Protein 6NKP (pdb70)

B-factor: mean 33.22, std 18.21, range [9.46, 130.34]

Organism: Homo sapiens (NCBI:txid9606)

Nearest PDB structures (foldseek):
  6nk1-assembly1_A  TM=9.958E-01  e=1.608E-34  Homo sapiens
  6nk0-assembly1_A  TM=9.968E-01  e=1.087E-33  Homo sapiens
  2x11-assembly1_A  TM=9.814E-01  e=8.651E-33  Homo sapiens
  3hei-assembly6_K  TM=9.820E-01  e=7.273E-32  Homo sapiens
  3mbw-assembly1_A-2  TM=9.744E-01  e=7.273E-32  Homo sapiens

Foldseek 3Di:
DQKDWFDKVFVCLQPWDWAKPPPPDFWDWDWDDPDPGIFIWTWGACQPPPWFWMKTKGFKTFQPPFQKKKKKWKKAFADLVQDPPRPDREDQKKWKWKAADQDGPPNDDDCVRIDTFDIDGFPDHAYPVCVVVVHTDMGMDMGMDGRDDHRIMMMMMIDGRTGMIIRIIIMIHGD/DLKAWFDKVFVCLQPFDKAKPPPPPFWDWDWDPPDPDIFIWTWGAQQPPAPFWIKIKGFKTFQPPAFKKKKKWKKAFAQQVQDPVGNPQEDQKKWKWKAADQDGPDNPDDCVRIDTFDIGHFPDHAYPVCVVVVHTDMGMDMGMDGRDDHRIMMMMMIDRRTTMITRIIIMIHRDDDDD/DDPDPPDDDDD/DDPDPPDDPDD

Secondary structure (DSSP, 8-state):
--EEEEEETGGGTT--B-EEESTTTS-EEEEE-SSSS-EEEEEEE-TTSS---EEEEPPPEE-TT-SSEEEEEEEEEB-GGGSTT-TTT--S-EEEEEEEESS--BT---GGG-EEEEEE--SS-B-HHHHHTT----EEEEEEE----SSEEEEEEEESS-EEEEEEEEEEEE-/--EEEEEETGGGTT--B-EEESTTTS-EEEEE-SSSS-EEEEEE--TTT----EEEEPPPEE-TT-SSEEEEEEEEEB-GGGSTTTTSS--S-EEEEEEEESS--BT---GGGPEEEEEE--SS-B-HHHHHTT----EEEEEEE----SSEEEEEEEESS--EEEEEEEEEEEPPP--/--SSTT-EE--/--SSTT-EE--

Structure (mmCIF, N/CA/C/O backbone):
data_6NKP
#
_entry.id   6NKP
#
_cell.length_a   60.916
_cell.length_b   67.094
_cell.length_c   93.111
_cell.angle_alpha   90.00
_cell.angle_beta   90.00
_cell.angle_gamma   90.00
#
_symmetry.space_group_name_H-M   'P 21 21 21'
#
loop_
_entity.id
_entity.type
_entity.pdbx_description
1 polymer 'Ephrin type-A receptor 2'
2 polymer 'bA-WLA-YSKbio peptide'
3 non-polymer BIOTIN
4 water water
#
loop_
_atom_site.group_PDB
_atom_site.id
_atom_site.type_symbol
_atom_site.label_atom_id
_atom_site.label_alt_id
_atom_site.label_comp_id
_atom_site.label_asym_id
_atom_site.label_entity_id
_atom_site.label_seq_id
_atom_site.pdbx_PDB_ins_code
_atom_site.Cartn_x
_atom_site.Cartn_y
_atom_site.Cartn_z
_atom_site.occupancy
_atom_site.B_iso_or_equiv
_atom_site.auth_seq_id
_atom_site.auth_comp_id
_atom_site.auth_asym_id
_atom_site.auth_atom_id
_atom_site.pdbx_PDB_model_num
ATOM 1 N N . PRO A 1 6 ? 6.703 -0.121 11.594 1.00 96.95 26 PRO A N 1
ATOM 2 C CA . PRO A 1 6 ? 7.113 1.049 12.380 1.00 98.88 26 PRO A CA 1
ATOM 3 C C . PRO A 1 6 ? 5.925 1.968 12.650 1.00 95.87 26 PRO A C 1
ATOM 4 O O . PRO A 1 6 ? 5.564 2.180 13.810 1.00 95.23 26 PRO A O 1
ATOM 15 N N . GLY A 1 7 ? 5.335 2.500 11.578 1.00 62.98 27 GLY A N 1
ATOM 16 C CA . GLY A 1 7 ? 4.229 3.431 11.644 1.00 57.68 27 GLY A CA 1
ATOM 17 C C . GLY A 1 7 ? 2.871 2.759 11.765 1.00 50.53 27 GLY A C 1
ATOM 18 O O . GLY A 1 7 ? 1.838 3.436 11.755 1.00 54.87 27 GLY A O 1
ATOM 22 N N . GLU A 1 8 ? 2.839 1.435 11.867 1.00 53.97 28 GLU A N 1
ATOM 23 C CA . GLU A 1 8 ? 1.591 0.710 11.994 1.00 43.08 28 GLU A CA 1
ATOM 24 C C . GLU A 1 8 ? 1.175 0.673 13.456 1.00 35.08 28 GLU A C 1
ATOM 25 O O . GLU A 1 8 ? 2.011 0.573 14.351 1.00 32.92 28 GLU A O 1
ATOM 37 N N . VAL A 1 9 ? -0.129 0.722 13.681 1.00 34.95 29 VAL A N 1
ATOM 38 C CA . VAL A 1 9 ? -0.740 0.543 14.997 1.00 31.62 29 VAL A CA 1
ATOM 39 C C . VAL A 1 9 ? -1.692 -0.638 14.909 1.00 26.78 29 VAL A C 1
ATOM 40 O O . VAL A 1 9 ? -2.651 -0.581 14.131 1.00 24.77 29 VAL A O 1
ATOM 53 N N . VAL A 1 10 ? -1.454 -1.682 15.721 1.00 23.08 30 VAL A N 1
ATOM 54 C CA . VAL A 1 10 ? -2.227 -2.924 15.635 1.00 23.25 30 VAL A CA 1
ATOM 55 C C . VAL A 1 10 ? -3.473 -2.842 16.516 1.00 20.52 30 VAL A C 1
ATOM 56 O O . VAL A 1 10 ? -3.395 -2.511 17.701 1.00 20.44 30 VAL A O 1
ATOM 69 N N . LEU A 1 11 ? -4.617 -3.146 15.921 1.00 17.76 31 LEU A N 1
ATOM 70 C CA . LEU A 1 11 ? -5.914 -3.123 16.592 1.00 18.59 31 LEU A CA 1
ATOM 71 C C . LEU A 1 11 ? -6.436 -4.516 16.944 1.00 17.17 31 LEU A C 1
ATOM 72 O O . LEU A 1 11 ? -7.124 -4.676 17.962 1.00 16.47 31 LEU A O 1
ATOM 88 N N . LEU A 1 12 ? -6.071 -5.527 16.176 1.00 18.59 32 LEU A N 1
ATOM 89 C CA . LEU A 1 12 ? -6.473 -6.915 16.417 1.00 18.66 32 LEU A CA 1
ATOM 90 C C . LEU A 1 12 ? -5.347 -7.815 15.934 1.00 19.70 32 LEU A C 1
ATOM 91 O O . LEU A 1 12 ? -4.784 -7.565 14.855 1.00 19.34 32 LEU A O 1
ATOM 107 N N . ASP A 1 13 ? -5.010 -8.855 16.723 1.00 20.21 33 ASP A N 1
ATOM 108 C CA . ASP A 1 13 ? -3.967 -9.816 16.325 1.00 22.42 33 ASP A CA 1
ATOM 109 C C . ASP A 1 13 ? -4.311 -11.181 16.915 1.00 21.51 33 ASP A C 1
ATOM 110 O O . ASP A 1 13 ? -3.981 -11.468 18.064 1.00 21.91 33 ASP A O 1
ATOM 119 N N . PHE A 1 14 ? -4.918 -12.035 16.100 1.00 23.25 34 PHE A N 1
ATOM 120 C CA . PHE A 1 14 ? -5.397 -13.332 16.586 1.00 21.83 34 PHE A CA 1
ATOM 121 C C . PHE A 1 14 ? -4.247 -14.195 17.108 1.00 20.88 34 PHE A C 1
ATOM 122 O O . PHE A 1 14 ? -4.326 -14.760 18.207 1.00 22.13 34 PHE A O 1
ATOM 139 N N . ALA A 1 15 ? -3.171 -14.318 16.332 1.00 20.40 35 ALA A N 1
ATOM 140 C CA . ALA A 1 15 ? -2.092 -15.226 16.725 1.00 22.47 35 ALA A CA 1
ATOM 141 C C . ALA A 1 15 ? -1.366 -14.737 17.972 1.00 27.05 35 ALA A C 1
ATOM 142 O O . ALA A 1 15 ? -0.832 -15.543 18.736 1.00 28.71 35 ALA A O 1
ATOM 149 N N . ALA A 1 16 ? -1.329 -13.424 18.191 1.00 24.13 36 ALA A N 1
ATOM 150 C CA . ALA A 1 16 ? -0.645 -12.891 19.359 1.00 27.11 36 ALA A CA 1
ATOM 151 C C . ALA A 1 16 ? -1.426 -13.164 20.626 1.00 24.63 36 ALA A C 1
ATOM 152 O O . ALA A 1 16 ? -0.852 -13.114 21.716 1.00 23.62 36 ALA A O 1
ATOM 159 N N . ALA A 1 17 ? -2.723 -13.443 20.494 1.00 26.62 37 ALA A N 1
ATOM 160 C CA . ALA A 1 17 ? -3.579 -13.678 21.644 1.00 28.18 37 ALA A CA 1
ATOM 161 C C . ALA A 1 17 ? -3.355 -15.052 22.267 1.00 28.86 37 ALA A C 1
ATOM 162 O O . ALA A 1 17 ? -3.753 -15.274 23.413 1.00 29.31 37 ALA A O 1
ATOM 169 N N . GLY A 1 18 ? -2.715 -15.969 21.552 1.00 31.06 38 GLY A N 1
ATOM 170 C CA . GLY A 1 18 ? -2.364 -17.241 22.159 1.00 33.22 38 GLY A CA 1
ATOM 171 C C . GLY A 1 18 ? -3.554 -18.062 22.597 1.00 33.61 38 GLY A C 1
ATOM 172 O O . GLY A 1 18 ? -3.536 -18.641 23.690 1.00 34.90 38 GLY A O 1
ATOM 176 N N . GLY A 1 19 ? -4.584 -18.131 21.757 1.00 34.28 39 GLY A N 1
ATOM 177 C CA . GLY A 1 19 ? -5.781 -18.916 21.990 1.00 33.26 39 GLY A CA 1
ATOM 178 C C . GLY A 1 19 ? -6.805 -18.325 22.932 1.00 32.81 39 GLY A C 1
ATOM 179 O O . GLY A 1 19 ? -7.736 -19.042 23.304 1.00 35.39 39 GLY A O 1
ATOM 183 N N . GLU A 1 20 ? -6.695 -17.034 23.292 1.00 25.11 40 GLU A N 1
ATOM 184 C CA . GLU A 1 20 ? -7.534 -16.412 24.307 1.00 26.85 40 GLU A CA 1
ATOM 185 C C . GLU A 1 20 ? -8.707 -15.613 23.721 1.00 25.30 40 GLU A C 1
ATOM 186 O O . GLU A 1 20 ? -9.603 -15.215 24.475 1.00 24.20 40 GLU A O 1
ATOM 198 N N . LEU A 1 21 ? -8.686 -15.297 22.431 1.00 25.70 41 LEU A N 1
ATOM 199 C CA . LEU A 1 21 ? -9.821 -14.658 21.790 1.00 24.52 41 LEU A CA 1
ATOM 200 C C . LEU A 1 21 ? -10.883 -15.688 21.462 1.00 25.06 41 LEU A C 1
ATOM 201 O O . LEU A 1 21 ? -10.585 -16.770 20.941 1.00 28.11 41 LEU A O 1
ATOM 217 N N . GLY A 1 22 ? -12.103 -15.398 21.885 1.00 20.96 42 GLY A N 1
ATOM 218 C CA . GLY A 1 22 ? -13.254 -16.204 21.585 1.00 19.87 42 GLY A CA 1
ATOM 219 C C . GLY A 1 22 ? -14.066 -15.534 20.501 1.00 18.05 42 GLY A C 1
ATOM 220 O O . GLY A 1 22 ? -14.702 -14.494 20.729 1.00 18.53 42 GLY A O 1
ATOM 224 N N . TRP A 1 23 ? -14.064 -16.116 19.322 1.00 17.36 43 TRP A N 1
ATOM 225 C CA . TRP A 1 23 ? -14.850 -15.574 18.221 1.00 16.77 43 TRP A CA 1
ATOM 226 C C . TRP A 1 23 ? -16.152 -16.328 18.136 1.00 19.10 43 TRP A C 1
ATOM 227 O O . TRP A 1 23 ? -16.204 -17.543 18.355 1.00 21.44 43 TRP A O 1
ATOM 248 N N . LEU A 1 24 ? -17.195 -15.599 17.804 1.00 19.13 44 LEU A N 1
ATOM 249 C CA . LEU A 1 24 ? -18.549 -16.124 17.807 1.00 20.87 44 LEU A CA 1
ATOM 250 C C . LEU A 1 24 ? -18.780 -16.917 16.527 1.00 19.76 44 LEU A C 1
ATOM 251 O O . LEU A 1 24 ? -18.369 -16.491 15.453 1.00 19.72 44 LEU A O 1
ATOM 267 N N . THR A 1 25 ? -19.449 -18.066 16.632 1.00 19.68 45 THR A N 1
ATOM 268 C CA . THR A 1 25 ? -19.751 -18.880 15.461 1.00 19.59 45 THR A CA 1
ATOM 269 C C . THR A 1 25 ? -21.249 -19.095 15.319 1.00 24.49 45 THR A C 1
ATOM 270 O O . THR A 1 25 ? -21.972 -19.253 16.306 1.00 26.56 45 THR A O 1
ATOM 281 N N . HIS A 1 26 ? -21.707 -19.145 14.079 1.00 26.16 46 HIS A N 1
ATOM 282 C CA . HIS A 1 26 ? -23.103 -19.345 13.835 1.00 30.33 46 HIS A CA 1
ATOM 283 C C . HIS A 1 26 ? -23.179 -20.163 12.552 1.00 29.89 46 HIS A C 1
ATOM 284 O O . HIS A 1 26 ? -22.521 -19.795 11.582 1.00 26.97 46 HIS A O 1
ATOM 298 N N . PRO A 1 27 ? -23.938 -21.274 12.514 1.00 36.84 47 PRO A N 1
ATOM 299 C CA . PRO A 1 27 ? -24.739 -21.844 13.612 1.00 40.07 47 PRO A CA 1
ATOM 300 C C . PRO A 1 27 ? -23.827 -22.404 14.692 1.00 43.48 47 PRO A C 1
ATOM 301 O O . PRO A 1 27 ? -22.748 -22.900 14.373 1.00 44.65 47 PRO A O 1
ATOM 312 N N . TYR A 1 28 ? -24.252 -22.355 15.948 1.00 47.63 48 TYR A N 1
ATOM 313 C CA . TYR A 1 28 ? -23.355 -22.705 17.041 1.00 49.61 48 TYR A CA 1
ATOM 314 C C . TYR A 1 28 ? -23.045 -24.203 17.029 1.00 49.06 48 TYR A C 1
ATOM 315 O O . TYR A 1 28 ? -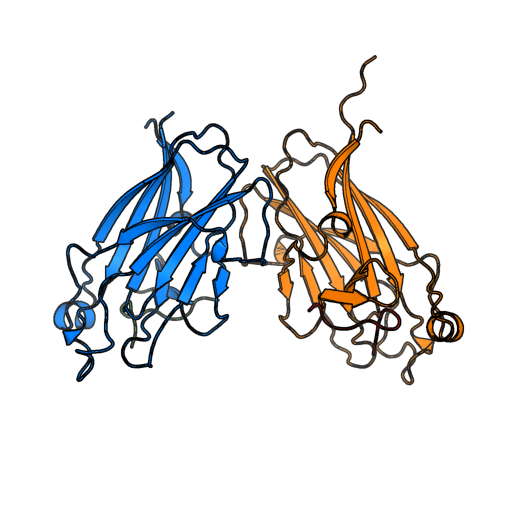23.951 -25.040 16.971 1.00 46.70 48 TYR A O 1
ATOM 333 N N . GLY A 1 29 ? -21.753 -24.534 17.032 1.00 57.11 49 GLY A N 1
ATOM 334 C CA . GLY A 1 29 ? -21.322 -25.907 17.163 1.00 58.92 49 GLY A CA 1
ATOM 335 C C . GLY A 1 29 ? -21.267 -26.724 15.886 1.00 61.29 49 GLY A C 1
ATOM 336 O O . GLY A 1 29 ? -20.971 -27.924 15.959 1.00 60.99 49 GLY A O 1
ATOM 340 N N . LYS A 1 30 ? -21.560 -26.140 14.722 1.00 52.10 50 LYS A N 1
ATOM 341 C CA . LYS A 1 30 ? -21.639 -26.916 13.494 1.00 51.88 50 LYS A CA 1
ATOM 342 C C . LYS A 1 30 ? -20.603 -26.564 12.419 1.00 44.73 50 LYS A C 1
ATOM 343 O O . LYS A 1 30 ? -20.482 -27.316 11.439 1.00 46.61 50 LYS A O 1
ATOM 362 N N . GLY A 1 31 ? -19.844 -25.484 12.575 1.00 30.97 51 GLY A N 1
ATOM 363 C CA . GLY A 1 31 ? -18.913 -25.074 11.532 1.00 26.03 51 GLY A CA 1
ATOM 364 C C . GLY A 1 31 ? -17.505 -24.772 11.992 1.00 20.11 51 GLY A C 1
ATOM 365 O O . GLY A 1 31 ? -16.721 -25.681 12.319 1.00 18.20 51 GLY A O 1
ATOM 369 N N . TRP A 1 32 ? -17.158 -23.487 12.000 1.00 18.08 52 TRP A N 1
ATOM 370 C CA . TRP A 1 32 ? -15.834 -23.098 12.465 1.00 19.30 52 TRP A CA 1
ATOM 371 C C . TRP A 1 32 ? -15.580 -23.568 13.902 1.00 18.87 52 TRP A C 1
ATOM 372 O O . TRP A 1 32 ? -16.463 -23.522 14.760 1.00 16.68 52 TRP A O 1
ATOM 393 N N . ASP A 1 33 ? -14.345 -23.974 14.174 1.00 22.15 53 ASP A N 1
ATOM 394 C CA . ASP A 1 33 ? -13.938 -24.488 15.485 1.00 23.48 53 ASP A CA 1
ATOM 395 C C . ASP A 1 33 ? -12.527 -23.985 15.792 1.00 22.10 53 ASP A C 1
ATOM 396 O O . ASP A 1 33 ? -11.683 -23.910 14.891 1.00 20.97 53 ASP A O 1
ATOM 405 N N . LEU A 1 34 ? -12.281 -23.644 17.058 1.00 22.40 54 LEU A N 1
ATOM 406 C CA . LEU A 1 34 ? -10.959 -23.219 17.517 1.00 21.37 54 LEU A CA 1
ATOM 407 C C . LEU A 1 34 ? -10.122 -24.468 17.738 1.00 22.01 54 LEU A C 1
ATOM 408 O O . LEU A 1 34 ? -10.523 -25.382 18.485 1.00 20.87 54 LEU A O 1
ATOM 424 N N . MET A 1 35 ? -8.993 -24.546 17.031 1.00 23.15 55 MET A N 1
ATOM 425 C CA . MET A 1 35 ? -8.133 -25.725 17.072 1.00 22.62 55 MET A CA 1
ATOM 426 C C . MET A 1 35 ? -6.729 -25.350 17.518 1.00 22.89 55 MET A C 1
ATOM 427 O O . MET A 1 35 ? -6.326 -24.181 17.448 1.00 21.06 55 MET A O 1
ATOM 441 N N . GLN A 1 36 ? -5.977 -26.357 17.968 1.00 25.78 56 GLN A N 1
ATOM 442 C CA . GLN A 1 36 ? -4.580 -26.178 18.324 1.00 30.55 56 GLN A CA 1
ATOM 443 C C . GLN A 1 36 ? -3.758 -27.285 17.692 1.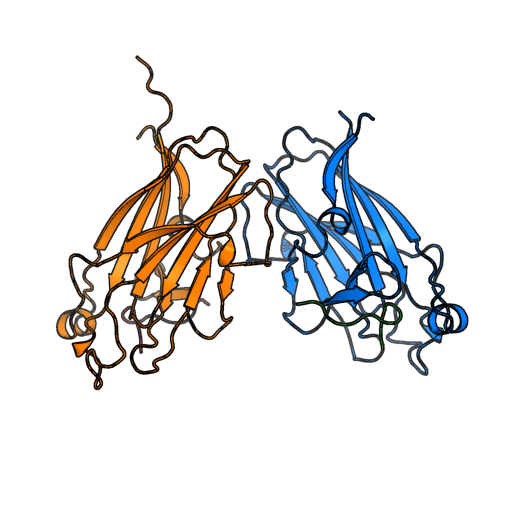00 31.48 56 GLN A C 1
ATOM 444 O O . GLN A 1 36 ? -4.245 -28.404 17.488 1.00 27.43 56 GLN A O 1
ATOM 458 N N . ASN A 1 37 ? -2.504 -26.941 17.383 1.00 28.80 57 ASN A N 1
ATOM 459 C CA . ASN A 1 37 ? -1.489 -27.884 16.940 1.00 33.51 57 ASN A CA 1
ATOM 460 C C . ASN A 1 37 ? -0.266 -27.749 17.840 1.00 37.17 57 ASN A C 1
ATOM 461 O O . ASN A 1 37 ? 0.179 -26.625 18.097 1.00 34.31 57 ASN A O 1
ATOM 472 N N . ILE A 1 38 ? 0.257 -28.880 18.343 1.00 46.33 58 ILE A N 1
ATOM 473 C CA . ILE A 1 38 ? 1.368 -28.851 19.302 1.00 53.07 58 ILE A CA 1
ATOM 474 C C . ILE A 1 38 ? 2.593 -29.662 18.852 1.00 61.54 58 ILE A C 1
ATOM 475 O O . ILE A 1 38 ? 3.294 -30.256 19.684 1.00 66.76 58 ILE A O 1
ATOM 491 N N . MET A 1 39 ? 2.881 -29.684 17.546 1.00 77.63 59 MET A N 1
ATOM 492 C CA . MET A 1 39 ? 4.028 -30.426 17.017 1.00 81.67 59 MET A CA 1
ATOM 493 C C . MET A 1 39 ? 5.336 -29.635 17.015 1.00 84.43 59 MET A C 1
ATOM 494 O O . MET A 1 39 ? 6.389 -30.214 16.720 1.00 87.39 59 MET A O 1
ATOM 508 N N . ASN A 1 40 ? 5.292 -28.341 17.328 1.00 79.05 60 ASN A N 1
ATOM 509 C CA . ASN A 1 40 ? 6.463 -27.482 17.473 1.00 83.09 60 ASN A CA 1
ATOM 510 C C . ASN A 1 40 ? 6.642 -27.131 18.951 1.00 93.41 60 ASN A C 1
ATOM 511 O O . ASN A 1 40 ? 5.849 -27.532 19.806 1.00 96.33 60 ASN A O 1
ATOM 522 N N . ASP A 1 41 ? 7.709 -26.384 19.262 1.00 79.69 61 ASP A N 1
ATOM 523 C CA . ASP A 1 41 ? 7.906 -25.933 20.641 1.00 82.67 61 ASP A CA 1
ATOM 524 C C . ASP A 1 41 ? 6.709 -25.140 21.133 1.00 80.81 61 ASP A C 1
ATOM 525 O O . ASP A 1 41 ? 6.257 -25.316 22.272 1.00 86.50 61 ASP A O 1
ATOM 534 N N . MET A 1 42 ? 6.194 -24.254 20.289 1.00 80.46 62 MET A N 1
ATOM 535 C CA . MET A 1 42 ? 5.069 -23.370 20.531 1.00 78.75 62 MET A CA 1
ATOM 536 C C . MET A 1 42 ? 3.779 -24.026 20.055 1.00 74.46 62 MET A C 1
ATOM 537 O O . MET A 1 42 ? 3.761 -24.666 18.999 1.00 70.24 62 MET A O 1
ATOM 551 N N . PRO A 1 43 ? 2.704 -23.915 20.823 1.00 59.71 63 PRO A N 1
ATOM 552 C CA . PRO A 1 43 ? 1.386 -24.283 20.296 1.00 54.11 63 PRO A CA 1
ATOM 553 C C . PRO A 1 43 ? 0.961 -23.319 19.190 1.00 32.85 63 PRO A C 1
ATOM 554 O O . PRO A 1 43 ? 1.360 -22.160 19.168 1.00 31.44 63 PRO A O 1
ATOM 565 N N . ILE A 1 44 ? 0.202 -23.831 18.236 1.00 49.09 64 ILE A N 1
ATOM 566 C CA . ILE A 1 44 ? -0.348 -23.049 17.133 1.00 40.60 64 ILE A CA 1
ATOM 567 C C . ILE A 1 44 ? -1.861 -23.076 17.274 1.00 35.02 64 ILE A C 1
ATOM 568 O O . ILE A 1 44 ? -2.434 -24.150 17.475 1.00 38.70 64 ILE A O 1
ATOM 584 N N . TYR A 1 45 ? -2.513 -21.917 17.187 1.00 25.79 65 TYR A N 1
ATOM 585 C CA . TYR A 1 45 ? -3.968 -21.906 17.215 1.00 22.41 65 TYR A CA 1
ATOM 586 C C . TYR A 1 45 ? -4.523 -21.506 15.850 1.00 19.67 65 TYR A C 1
ATOM 587 O O . TYR A 1 45 ? -3.881 -20.807 15.060 1.00 19.66 65 TYR A O 1
ATOM 605 N N . MET A 1 46 ? -5.763 -21.900 15.612 1.00 17.53 66 MET A N 1
ATOM 606 C CA . MET A 1 46 ? -6.423 -21.577 14.354 1.00 17.75 66 MET A CA 1
ATOM 607 C C . MET A 1 46 ? -7.934 -21.707 14.530 1.00 16.68 66 MET A C 1
ATOM 608 O O . MET A 1 46 ? -8.428 -22.425 15.416 1.00 15.52 66 MET A O 1
ATOM 622 N N . TYR A 1 47 ? -8.652 -21.012 13.662 1.00 17.27 67 TYR A N 1
ATOM 623 C CA . TYR A 1 47 ? -10.064 -21.267 13.406 1.00 17.64 67 TYR A CA 1
ATOM 624 C C . TYR A 1 47 ? -10.172 -22.030 12.086 1.00 15.69 67 TYR A C 1
ATOM 625 O O . TYR A 1 47 ? -9.745 -21.539 11.029 1.00 16.25 67 TYR A O 1
ATOM 643 N N . SER A 1 48 ? -10.712 -23.241 12.169 1.00 13.66 68 SER A N 1
ATOM 644 C CA . SER A 1 48 ? -10.779 -24.178 11.054 1.00 15.52 68 SER A CA 1
ATOM 645 C C . SER A 1 48 ? -12.220 -24.584 10.794 1.00 16.47 68 SER A C 1
ATOM 646 O O . SER A 1 48 ? -13.011 -24.708 11.732 1.00 14.78 68 SER A O 1
ATOM 654 N N . VAL A 1 49 ? -12.524 -24.865 9.525 1.00 18.77 69 VAL A N 1
ATOM 655 C CA . VAL A 1 49 ? -13.763 -25.540 9.138 1.00 19.96 69 VAL A CA 1
ATOM 656 C C . VAL A 1 49 ? -13.425 -26.418 7.944 1.00 19.31 69 VAL A C 1
ATOM 657 O O . VAL A 1 49 ? -12.582 -26.053 7.122 1.00 17.50 69 VAL A O 1
ATOM 670 N N . CYS A 1 50 ? -14.035 -27.597 7.875 1.00 19.17 70 CYS A N 1
ATOM 671 C CA . CYS A 1 50 ? -13.768 -28.516 6.763 1.00 21.26 70 CYS A CA 1
ATOM 672 C C . CYS A 1 50 ? -14.951 -29.455 6.526 1.00 23.18 70 CYS A C 1
ATOM 673 O O . CYS A 1 50 ? -14.793 -30.675 6.508 1.00 25.38 70 CYS A O 1
ATOM 680 N N . ASN A 1 51 ? -16.155 -28.894 6.336 1.00 23.32 71 ASN A N 1
ATOM 681 C CA . ASN A 1 51 ? -17.367 -29.680 6.052 1.00 26.53 71 ASN A CA 1
ATOM 682 C C . ASN A 1 51 ? -17.608 -29.803 4.548 1.00 27.11 71 ASN A C 1
ATOM 683 O O . ASN A 1 51 ? -18.658 -29.408 4.048 1.00 29.50 71 ASN A O 1
ATOM 694 N N . VAL A 1 52 ? -16.644 -30.403 3.843 1.00 32.72 72 VAL A N 1
ATOM 695 C CA . VAL A 1 52 ? -16.629 -30.365 2.377 1.00 36.63 72 VAL A CA 1
ATOM 696 C C . VAL A 1 52 ? -17.569 -31.370 1.705 1.00 43.20 72 VAL A C 1
ATOM 697 O O . VAL A 1 52 ? -17.943 -31.179 0.526 1.00 47.16 72 VAL A O 1
ATOM 710 N N . MET A 1 53 ? -17.912 -32.479 2.350 1.00 39.61 73 MET A N 1
ATOM 711 C CA . MET A 1 53 ? -18.781 -33.471 1.689 1.00 44.76 73 MET A CA 1
ATOM 712 C C . MET A 1 53 ? -20.060 -33.669 2.476 1.00 42.19 73 MET A C 1
ATOM 713 O O . MET A 1 53 ? -20.504 -34.796 2.645 1.00 44.41 73 MET A O 1
ATOM 727 N N . SER A 1 54 ? -20.528 -32.611 3.114 1.00 50.14 74 SER A N 1
ATOM 728 C CA . SER A 1 54 ? -21.545 -32.684 4.148 1.00 49.44 74 SER A CA 1
ATOM 729 C C . SER A 1 54 ? -22.773 -31.840 3.825 1.00 46.39 74 SER A C 1
ATOM 730 O O . SER A 1 54 ? -23.393 -31.288 4.739 1.00 47.80 74 SER A O 1
ATOM 738 N N . GLY A 1 55 ? -23.142 -31.715 2.543 1.00 39.93 75 GLY A N 1
ATOM 739 C CA . GLY A 1 55 ? -24.260 -30.871 2.181 1.00 39.00 75 GLY A CA 1
ATOM 740 C C . GLY A 1 55 ? -23.886 -29.405 2.197 1.00 36.47 75 GLY A C 1
ATOM 741 O O . GLY A 1 55 ? -22.771 -29.020 2.535 1.00 33.81 75 GLY A O 1
ATOM 745 N N . ASP A 1 56 ? -24.841 -28.568 1.785 1.00 41.13 76 ASP A N 1
ATOM 746 C CA . ASP A 1 56 ? -24.606 -27.126 1.705 1.00 41.47 76 ASP A CA 1
ATOM 747 C C . ASP A 1 56 ? -24.208 -26.519 3.045 1.00 37.99 76 ASP A C 1
ATOM 748 O O . ASP A 1 56 ? -24.746 -26.873 4.095 1.00 38.62 76 ASP A O 1
ATOM 757 N N . GLN A 1 57 ? -23.199 -25.634 2.993 1.00 28.60 77 GLN A N 1
ATOM 758 C CA . GLN A 1 57 ? -22.613 -24.969 4.148 1.00 25.75 77 GLN A CA 1
ATOM 759 C C . GLN A 1 57 ? -22.799 -23.453 4.093 1.00 23.51 77 GLN A C 1
ATOM 760 O O . GLN A 1 57 ? -22.651 -22.831 3.039 1.00 23.80 77 GLN A O 1
ATOM 774 N N . ASP A 1 58 ? -23.090 -22.858 5.243 1.00 26.75 78 ASP A N 1
ATOM 775 C CA . ASP A 1 58 ? -23.134 -21.398 5.403 1.00 25.54 78 ASP A CA 1
ATOM 776 C C . ASP A 1 58 ? -22.735 -21.123 6.863 1.00 23.21 78 ASP A C 1
ATOM 777 O O . ASP A 1 58 ? -23.570 -20.967 7.756 1.00 24.33 78 ASP A O 1
ATOM 786 N N . ASN A 1 59 ? -21.436 -21.180 7.117 1.00 18.34 79 ASN A N 1
ATOM 787 C CA . ASN A 1 59 ? -20.869 -21.116 8.456 1.00 17.03 79 ASN A CA 1
ATOM 788 C C . ASN A 1 59 ? -20.176 -19.789 8.644 1.00 16.48 79 ASN A C 1
ATOM 789 O O . ASN A 1 59 ? -19.280 -19.449 7.873 1.00 18.12 79 ASN A O 1
ATOM 800 N N . TRP A 1 60 ? -20.553 -19.078 9.696 1.00 17.90 80 TRP A N 1
ATOM 801 C CA . TRP A 1 60 ? -20.048 -17.738 9.985 1.00 16.50 80 TRP A CA 1
ATOM 802 C C . TRP A 1 60 ? -19.188 -17.744 11.242 1.00 17.64 80 TRP A C 1
ATOM 803 O O . TRP A 1 60 ? -19.483 -18.458 12.204 1.00 16.99 80 TRP A O 1
ATOM 824 N N . LEU A 1 61 ? -18.130 -16.926 11.208 1.00 19.06 81 LEU A N 1
ATOM 825 C CA . LEU A 1 61 ? -17.218 -16.667 12.316 1.00 17.39 81 LEU A CA 1
ATOM 826 C C . LEU A 1 61 ? -17.061 -15.144 12.456 1.00 14.54 81 LEU A C 1
ATOM 827 O O . LEU A 1 61 ? -16.685 -14.460 11.497 1.00 14.98 81 LEU A O 1
ATOM 843 N N . ARG A 1 62 ? -17.373 -14.599 13.619 1.00 13.02 82 ARG A N 1
ATOM 844 C CA . ARG A 1 62 ? -17.277 -13.157 13.817 1.00 15.22 82 ARG A CA 1
ATOM 845 C C . ARG A 1 62 ? -16.266 -12.871 14.919 1.00 16.25 82 ARG A C 1
ATOM 846 O O . ARG A 1 62 ? -16.281 -13.516 15.969 1.00 14.46 82 ARG A O 1
ATOM 867 N N . THR A 1 63 ? -15.411 -11.872 14.684 1.00 16.65 83 THR A N 1
ATOM 868 C CA . THR A 1 63 ? -14.446 -11.496 15.684 1.00 15.92 83 THR A CA 1
ATOM 869 C C . THR A 1 63 ? -15.124 -10.874 16.894 1.00 16.43 83 THR A C 1
ATOM 870 O O . THR A 1 63 ? -16.351 -10.635 16.935 1.00 14.38 83 THR A O 1
ATOM 881 N N . ASN A 1 64 ? -14.299 -10.702 17.927 1.00 16.83 84 ASN A N 1
ATOM 882 C CA . ASN A 1 64 ? -14.595 -9.789 19.000 1.00 18.74 84 ASN A CA 1
ATOM 883 C C . ASN A 1 64 ? -14.756 -8.358 18.446 1.00 18.92 84 ASN A C 1
ATOM 884 O O . ASN A 1 64 ? -14.348 -8.040 17.333 1.00 17.98 84 ASN A O 1
ATOM 895 N N . TRP A 1 65 ? -15.314 -7.484 19.283 1.00 20.00 85 TRP A N 1
ATOM 896 C CA . TRP A 1 65 ? -15.451 -6.070 18.950 1.00 18.56 85 TRP A CA 1
ATOM 897 C C . TRP A 1 65 ? -14.087 -5.392 19.073 1.00 16.00 85 TRP A C 1
ATOM 898 O O . TRP A 1 65 ? -13.340 -5.642 20.013 1.00 15.82 85 TRP A O 1
ATOM 919 N N . VAL A 1 66 ? -13.762 -4.538 18.117 1.00 17.75 86 VAL A N 1
ATOM 920 C CA . VAL A 1 66 ? -12.488 -3.825 18.106 1.00 19.45 86 VAL A CA 1
ATOM 921 C C . VAL A 1 66 ? -12.769 -2.320 18.117 1.00 19.51 86 VAL A C 1
ATOM 922 O O . VAL A 1 66 ? -13.425 -1.804 17.201 1.00 20.89 86 VAL A O 1
ATOM 935 N N . TYR A 1 67 ? -12.250 -1.626 19.142 1.00 19.33 87 TYR A N 1
ATOM 936 C CA . TYR A 1 67 ? -12.315 -0.168 19.232 1.00 20.93 87 TYR A CA 1
ATOM 937 C C . TYR A 1 67 ? -11.355 0.448 18.226 1.00 21.56 87 TYR A C 1
ATOM 938 O O . TYR A 1 67 ? -10.170 0.099 18.195 1.00 21.61 87 TYR A O 1
ATOM 956 N N . ARG A 1 68 ? -11.865 1.326 17.380 1.00 23.04 88 ARG A N 1
ATOM 957 C CA . ARG A 1 68 ? -11.045 1.800 16.270 1.00 25.36 88 ARG A CA 1
ATOM 958 C C . ARG A 1 68 ? -10.178 2.989 16.660 1.00 27.51 88 ARG A C 1
ATOM 959 O O . ARG A 1 68 ? -9.149 3.247 16.014 1.00 27.50 88 ARG A O 1
ATOM 980 N N . GLY A 1 69 ? -10.592 3.745 17.667 1.00 31.81 89 GLY A N 1
ATOM 981 C CA . GLY A 1 69 ? -9.803 4.873 18.096 1.00 33.81 89 GLY A CA 1
ATOM 982 C C . GLY A 1 69 ? -9.656 5.880 16.975 1.00 35.58 89 GLY A C 1
ATOM 983 O O . GLY A 1 69 ? -10.638 6.375 16.397 1.00 34.66 89 GLY A O 1
ATOM 987 N N . GLU A 1 70 ? -8.398 6.190 16.678 1.00 36.78 90 GLU A N 1
ATOM 988 C CA . GLU A 1 70 ? -8.053 7.172 15.667 1.00 42.62 90 GLU A CA 1
ATOM 989 C C . GLU A 1 70 ? -8.109 6.614 14.255 1.00 37.98 90 GLU A C 1
ATOM 990 O O . GLU A 1 70 ? -8.035 7.394 13.308 1.00 40.38 90 GLU A O 1
ATOM 1002 N N . ALA A 1 71 ? -8.225 5.298 14.088 1.00 36.33 91 ALA A N 1
ATOM 1003 C CA . ALA A 1 71 ? -8.157 4.724 12.748 1.00 33.39 91 ALA A CA 1
ATOM 1004 C C . ALA A 1 71 ? -9.297 5.236 11.863 1.00 33.06 91 ALA A C 1
ATOM 1005 O O . ALA A 1 71 ? -10.470 5.234 12.248 1.00 33.51 91 ALA A O 1
ATOM 1012 N N . GLU A 1 72 ? -8.940 5.652 10.664 1.00 27.99 92 GLU A N 1
ATOM 1013 C CA . GLU A 1 72 ? -9.903 5.965 9.614 1.00 34.76 92 GLU A CA 1
ATOM 1014 C C . GLU A 1 72 ? -9.969 4.868 8.558 1.00 29.50 92 GLU A C 1
ATOM 1015 O O . GLU A 1 72 ? -11.060 4.507 8.100 1.00 25.76 92 GLU A O 1
ATOM 1027 N N . ARG A 1 73 ? -8.815 4.349 8.136 1.00 29.02 93 ARG A N 1
ATOM 1028 C CA . ARG A 1 73 ? -8.734 3.205 7.230 1.00 28.81 93 ARG A CA 1
ATOM 1029 C C . ARG A 1 73 ? -8.012 2.072 7.946 1.00 23.68 93 ARG A C 1
ATOM 1030 O O . ARG A 1 73 ? -6.943 2.295 8.518 1.00 24.39 93 ARG A O 1
ATOM 1051 N N . ILE A 1 74 ? -8.603 0.864 7.960 1.00 21.98 94 ILE A N 1
ATOM 1052 C CA . ILE A 1 74 ? -7.927 -0.287 8.561 1.00 22.93 94 ILE A CA 1
ATOM 1053 C C . ILE A 1 74 ? -7.417 -1.197 7.453 1.00 20.41 94 ILE A C 1
ATOM 1054 O O . ILE A 1 74 ? -8.048 -1.337 6.396 1.00 20.06 94 ILE A O 1
ATOM 1070 N N . PHE A 1 75 ? -6.312 -1.877 7.730 1.00 24.36 95 PHE A N 1
ATOM 1071 C CA . PHE A 1 75 ? -5.745 -2.884 6.821 1.00 21.53 95 PHE A CA 1
ATOM 1072 C C . PHE A 1 75 ? -5.861 -4.232 7.494 1.00 19.24 95 PHE A C 1
ATOM 1073 O O . PHE A 1 75 ? -5.572 -4.348 8.691 1.00 21.56 95 PHE A O 1
ATOM 1090 N N . ILE A 1 76 ? -6.367 -5.216 6.757 1.00 16.99 96 ILE A N 1
ATOM 1091 C CA . ILE A 1 76 ? -6.684 -6.528 7.280 1.00 15.87 96 ILE A CA 1
ATOM 1092 C C . ILE A 1 76 ? -5.791 -7.532 6.597 1.00 17.33 96 ILE A C 1
ATOM 1093 O O . ILE A 1 76 ? -5.935 -7.745 5.395 1.00 19.60 96 ILE A O 1
ATOM 1109 N N . GLU A 1 77 ? -4.946 -8.204 7.373 1.00 16.80 97 GLU A N 1
ATOM 1110 C CA . GLU A 1 77 ? -3.997 -9.195 6.896 1.00 20.56 97 GLU A CA 1
ATOM 1111 C C . GLU A 1 77 ? -4.387 -10.575 7.414 1.00 21.08 97 GLU A C 1
ATOM 1112 O O . GLU A 1 77 ? -4.442 -10.796 8.641 1.00 22.04 97 GLU A O 1
ATOM 1124 N N . LEU A 1 78 ? -4.635 -11.498 6.480 1.00 19.80 98 LEU A N 1
ATOM 1125 C CA . LEU A 1 78 ? -5.032 -12.881 6.756 1.00 18.54 98 LEU A CA 1
ATOM 1126 C C . LEU A 1 78 ? -3.926 -13.859 6.360 1.00 17.45 98 LEU A C 1
ATOM 1127 O O . LEU A 1 78 ? -3.323 -13.721 5.301 1.00 17.59 98 LEU A O 1
ATOM 1143 N N . LYS A 1 79 ? -3.657 -14.845 7.205 1.00 20.54 99 LYS A N 1
ATOM 1144 C CA . LYS A 1 79 ? -2.813 -15.967 6.827 1.00 20.62 99 LYS A CA 1
ATOM 1145 C C . LYS A 1 79 ? -3.591 -17.254 7.032 1.00 17.74 99 LYS A C 1
ATOM 1146 O O . LYS A 1 79 ? -4.153 -17.493 8.119 1.00 15.66 99 LYS A O 1
ATOM 1165 N N . PHE A 1 80 ? -3.609 -18.093 5.998 1.00 15.52 100 PHE A N 1
ATOM 1166 C CA . PHE A 1 80 ? -4.564 -19.193 5.977 1.00 15.64 100 PHE A CA 1
ATOM 1167 C C . PHE A 1 80 ? -4.128 -20.273 4.992 1.00 14.53 100 PHE A C 1
ATOM 1168 O O . PHE A 1 80 ? -3.352 -20.017 4.078 1.00 16.29 100 PHE A O 1
ATOM 1185 N N . THR A 1 81 ? -4.637 -21.487 5.212 1.00 16.58 101 THR A N 1
ATOM 1186 C CA . THR A 1 81 ? -4.462 -22.624 4.320 1.00 17.40 101 THR A CA 1
ATOM 1187 C C . THR A 1 81 ? -5.829 -23.056 3.799 1.00 17.48 101 THR A C 1
ATOM 1188 O O . THR A 1 81 ? -6.858 -22.860 4.463 1.00 15.36 101 THR A O 1
ATOM 1199 N N . VAL A 1 82 ? -5.811 -23.635 2.598 1.00 14.63 102 VAL A N 1
ATOM 1200 C CA . VAL A 1 82 ? -6.974 -24.200 1.926 1.00 15.77 102 VAL A CA 1
ATOM 1201 C C . VAL A 1 82 ? -6.541 -25.521 1.303 1.00 17.76 102 VAL A C 1
ATOM 1202 O O . VAL A 1 82 ? -5.575 -25.552 0.541 1.00 20.68 102 VAL A O 1
ATOM 1215 N N . ARG A 1 83 ? -7.233 -26.610 1.615 1.00 19.24 103 ARG A N 1
ATOM 1216 C CA . ARG A 1 83 ? -6.882 -27.888 1.022 1.00 20.09 103 ARG A CA 1
ATOM 1217 C C . ARG A 1 83 ? -7.517 -28.041 -0.364 1.00 20.60 103 ARG A C 1
ATOM 1218 O O . ARG A 1 83 ? -8.654 -27.610 -0.607 1.00 18.34 103 ARG A O 1
ATOM 1239 N N . ASP A 1 84 ? -6.776 -28.683 -1.251 1.00 23.19 104 ASP A N 1
ATOM 1240 C CA . ASP A 1 84 ? -7.243 -29.064 -2.587 1.00 24.47 104 ASP A CA 1
ATOM 1241 C C . ASP A 1 84 ? -8.543 -29.866 -2.515 1.00 22.37 104 ASP A C 1
ATOM 1242 O O . ASP A 1 84 ? -8.637 -30.887 -1.821 1.00 21.87 104 ASP A O 1
ATOM 1251 N N . CYS A 1 85 ? -9.558 -29.405 -3.248 1.00 21.83 105 CYS A N 1
ATOM 1252 C CA . CYS A 1 85 ? -10.816 -30.142 -3.264 1.00 25.05 105 CYS A CA 1
ATOM 1253 C C . CYS A 1 85 ? -10.636 -31.545 -3.832 1.00 27.36 105 CYS A C 1
ATOM 1254 O O . CYS A 1 85 ? -11.460 -32.431 -3.558 1.00 27.10 105 CYS A O 1
ATOM 1261 N N . ASN A 1 86 ? -9.578 -31.760 -4.618 1.00 26.90 106 ASN A N 1
ATOM 1262 C CA . ASN A 1 86 ? -9.295 -33.084 -5.170 1.00 28.32 106 ASN A CA 1
ATOM 1263 C C . ASN A 1 86 ? -8.774 -34.034 -4.097 1.00 26.67 106 ASN A C 1
ATOM 1264 O O . ASN A 1 86 ? -8.602 -35.229 -4.370 1.00 27.75 106 ASN A O 1
ATOM 1275 N N . SER A 1 87 ? -8.512 -33.529 -2.879 1.00 25.06 107 SER A N 1
ATOM 1276 C CA . SER A 1 87 ? -8.156 -34.427 -1.792 1.00 24.39 107 SER A CA 1
ATOM 1277 C C . SER A 1 87 ? -9.337 -35.250 -1.325 1.00 25.19 107 SER A C 1
ATOM 1278 O O . SER A 1 87 ? -9.124 -36.239 -0.628 1.00 25.82 107 SER A O 1
ATOM 1286 N N . PHE A 1 88 ? -10.571 -34.854 -1.672 1.00 25.49 108 PHE A N 1
ATOM 1287 C CA . PHE A 1 88 ? -11.763 -35.490 -1.126 1.00 26.23 108 PHE A CA 1
ATOM 1288 C C . PHE A 1 88 ? -12.524 -36.235 -2.213 1.00 28.46 108 PHE A C 1
ATOM 1289 O O . PHE A 1 88 ? -13.148 -35.587 -3.061 1.00 28.84 108 PHE A O 1
ATOM 1306 N N . PRO A 1 89 ? -12.518 -37.572 -2.226 1.00 33.90 109 PRO A N 1
ATOM 1307 C CA . PRO A 1 89 ? -13.127 -38.318 -3.340 1.00 40.56 109 PRO A CA 1
ATOM 1308 C C . PRO A 1 89 ? -14.605 -38.013 -3.525 1.00 46.08 109 PRO A C 1
ATOM 1309 O O . PRO A 1 89 ? -15.379 -38.024 -2.565 1.00 42.64 109 PRO A O 1
ATOM 1320 N N . GLY A 1 90 ? -14.993 -37.796 -4.790 1.00 47.59 110 GLY A N 1
ATOM 1321 C CA . GLY A 1 90 ? -16.369 -37.537 -5.167 1.00 57.01 110 GLY A CA 1
ATOM 1322 C C . GLY A 1 90 ? -16.889 -36.154 -4.834 1.00 59.17 110 GLY A C 1
ATOM 1323 O O . GLY A 1 90 ? -18.074 -35.886 -5.071 1.00 60.40 110 GLY A O 1
ATOM 1327 N N . GLY A 1 91 ? -16.052 -35.270 -4.284 1.00 68.01 111 GLY A N 1
ATOM 1328 C CA . GLY A 1 91 ? -16.489 -33.941 -3.903 1.00 67.92 111 GLY A CA 1
ATOM 1329 C C . GLY A 1 91 ? -16.258 -32.866 -4.945 1.00 70.24 111 GLY A C 1
ATOM 1330 O O . GLY A 1 91 ? -16.099 -31.693 -4.597 1.00 68.96 111 GLY A O 1
ATOM 1334 N N . ALA A 1 92 ? -16.272 -33.216 -6.226 1.00 80.13 112 ALA A N 1
ATOM 1335 C CA . ALA A 1 92 ? -16.036 -32.186 -7.225 1.00 79.83 112 ALA A CA 1
ATOM 1336 C C . ALA A 1 92 ? -17.250 -31.280 -7.427 1.00 80.63 112 ALA A C 1
ATOM 1337 O O . ALA A 1 92 ? -17.187 -30.349 -8.233 1.00 82.49 112 ALA A O 1
ATOM 1344 N N . SER A 1 93 ? -18.314 -31.473 -6.655 1.00 80.66 113 SER A N 1
ATOM 1345 C CA . SER A 1 93 ? -19.541 -30.695 -6.771 1.00 78.93 113 SER A CA 1
ATOM 1346 C C . SER A 1 93 ? -19.786 -29.790 -5.581 1.00 75.99 113 SER A C 1
ATOM 1347 O O . SER A 1 93 ? -20.147 -28.626 -5.755 1.00 79.03 113 SER A O 1
ATOM 1355 N N . SER A 1 94 ? -19.589 -30.292 -4.373 1.00 67.63 114 SER A N 1
ATOM 1356 C CA . SER A 1 94 ? -19.912 -29.537 -3.182 1.00 62.92 114 SER A CA 1
ATOM 1357 C C . SER A 1 94 ? -18.688 -28.956 -2.487 1.00 55.17 114 SER A C 1
ATOM 1358 O O . SER A 1 94 ? -18.835 -28.352 -1.419 1.00 57.60 114 SER A O 1
ATOM 1366 N N . CYS A 1 95 ? -17.497 -29.093 -3.064 1.00 35.92 115 CYS A N 1
ATOM 1367 C CA . CYS A 1 95 ? -16.280 -28.614 -2.424 1.00 29.46 115 CYS A CA 1
ATOM 1368 C C . CYS A 1 95 ? -15.855 -27.304 -3.076 1.00 25.20 115 CYS A C 1
ATOM 1369 O O . CYS A 1 95 ? -15.918 -27.152 -4.306 1.00 25.47 115 CYS A O 1
ATOM 1376 N N . LYS A 1 96 ? -15.416 -26.380 -2.233 1.00 22.94 116 LYS A N 1
ATOM 1377 C CA . LYS A 1 96 ? -15.041 -25.018 -2.582 1.00 23.09 116 LYS A CA 1
ATOM 1378 C C . LYS A 1 96 ? -13.625 -24.780 -2.074 1.00 19.77 116 LYS A C 1
ATOM 1379 O O . LYS A 1 96 ? -13.145 -25.490 -1.185 1.00 18.37 116 LYS A O 1
ATOM 1398 N N . GLU A 1 97 ? -12.972 -23.748 -2.614 1.00 20.29 117 GLU A N 1
ATOM 1399 C CA . GLU A 1 97 ? -11.617 -23.406 -2.215 1.00 19.35 117 GLU A CA 1
ATOM 1400 C C . GLU A 1 97 ? -11.505 -21.923 -1.886 1.00 20.74 117 GLU A C 1
ATOM 1401 O O . GLU A 1 97 ? -10.389 -21.407 -1.775 1.00 22.29 117 GLU A O 1
ATOM 1413 N N . THR A 1 98 ? -12.635 -21.256 -1.652 1.00 19.24 118 THR A N 1
ATOM 1414 C CA . THR A 1 98 ? -12.664 -19.854 -1.253 1.00 19.66 118 THR A CA 1
ATOM 1415 C C . THR A 1 98 ? -13.559 -19.699 -0.028 1.00 18.81 118 THR A C 1
ATOM 1416 O O . THR A 1 98 ? -14.314 -20.606 0.351 1.00 19.04 118 THR A O 1
ATOM 1427 N N . PHE A 1 99 ? -13.419 -18.534 0.605 1.00 16.86 119 PHE A N 1
ATOM 1428 C CA . PHE A 1 99 ? -14.311 -18.095 1.665 1.00 15.76 119 PHE A CA 1
ATOM 1429 C C . PHE A 1 99 ? -14.454 -16.582 1.549 1.00 17.72 119 PHE A C 1
ATOM 1430 O O . PHE A 1 99 ? -13.719 -15.928 0.799 1.00 18.83 119 PHE A O 1
ATOM 1447 N N . ASN A 1 100 ? -15.400 -16.021 2.304 1.00 15.93 120 ASN A N 1
ATOM 1448 C CA . ASN A 1 100 ? -15.774 -14.612 2.126 1.00 17.38 120 ASN A CA 1
ATOM 1449 C C . ASN A 1 100 ? -15.477 -13.795 3.384 1.00 17.05 120 ASN A C 1
ATOM 1450 O O . ASN A 1 100 ? -15.677 -14.264 4.499 1.00 15.39 120 ASN A O 1
ATOM 1461 N N . LEU A 1 101 ? -14.963 -12.584 3.187 1.00 17.13 121 LEU A N 1
ATOM 1462 C CA . LEU A 1 101 ? -14.593 -11.681 4.261 1.00 17.56 121 LEU A CA 1
ATOM 1463 C C . LEU A 1 101 ? -15.589 -10.518 4.308 1.00 18.18 121 LEU A C 1
ATOM 1464 O O . LEU A 1 101 ? -15.888 -9.911 3.275 1.00 17.13 121 LEU A O 1
ATOM 1480 N N . TYR A 1 102 ? -16.081 -10.217 5.513 1.00 15.09 122 TYR A N 1
ATOM 1481 C CA . TYR A 1 102 ? -17.062 -9.166 5.769 1.00 16.58 122 TYR A CA 1
ATOM 1482 C C . TYR A 1 102 ? -16.624 -8.280 6.940 1.00 18.46 122 TYR A C 1
ATOM 1483 O O . TYR A 1 102 ? -15.742 -8.643 7.730 1.00 15.63 122 TYR A O 1
ATOM 1501 N N . TYR A 1 103 ? -17.303 -7.133 7.100 1.00 20.39 123 TYR A N 1
ATOM 1502 C CA . TYR A 1 103 ? -17.147 -6.348 8.328 1.00 18.83 123 TYR A CA 1
ATOM 1503 C C . TYR A 1 103 ? -18.442 -5.638 8.697 1.00 18.38 123 TYR A C 1
ATOM 1504 O O . TYR A 1 103 ? -19.373 -5.536 7.900 1.00 17.99 123 TYR A O 1
ATOM 1522 N N . ALA A 1 104 ? -18.493 -5.158 9.936 1.00 19.77 124 ALA A N 1
ATOM 1523 C CA . ALA A 1 104 ? -19.595 -4.327 10.420 1.00 22.35 124 ALA A CA 1
ATOM 1524 C C . ALA A 1 104 ? -19.063 -3.304 11.440 1.00 22.86 124 ALA A C 1
ATOM 1525 O O . ALA A 1 104 ? -18.166 -3.606 12.233 1.00 22.90 124 ALA A O 1
ATOM 1532 N N . GLU A 1 105 ? -19.598 -2.085 11.386 1.00 21.12 125 GLU A N 1
ATOM 1533 C CA . GLU A 1 105 ? -19.292 -1.038 12.351 1.00 21.89 125 GLU A CA 1
ATOM 1534 C C . GLU A 1 105 ? -20.443 -0.915 13.344 1.00 22.85 125 GLU A C 1
ATOM 1535 O O . GLU A 1 105 ? -21.610 -1.124 12.992 1.00 23.40 125 GLU A O 1
ATOM 1547 N N . SER A 1 106 ? -20.098 -0.562 14.587 1.00 23.64 126 SER A N 1
ATOM 1548 C CA . SER A 1 106 ? -21.083 -0.326 15.627 1.00 23.76 126 SER A CA 1
ATOM 1549 C C . SER A 1 106 ? -20.475 0.574 16.701 1.00 25.63 126 SER A C 1
ATOM 1550 O O . SER A 1 106 ? -19.260 0.537 16.964 1.00 27.24 126 SER A O 1
ATOM 1558 N N . ASP A 1 107 ? -21.347 1.327 17.375 1.00 28.08 127 ASP A N 1
ATOM 1559 C CA . ASP A 1 107 ? -20.910 2.191 18.464 1.00 26.47 127 ASP A CA 1
ATOM 1560 C C . ASP A 1 107 ? -20.847 1.473 19.794 1.00 25.62 127 ASP A C 1
ATOM 1561 O O . ASP A 1 107 ? -20.248 2.011 20.736 1.00 26.61 127 ASP A O 1
ATOM 1570 N N . LEU A 1 108 ? -21.400 0.261 19.871 1.00 22.24 128 LEU A N 1
ATOM 1571 C CA . LEU A 1 108 ? -21.395 -0.552 21.072 1.00 20.92 128 LEU A CA 1
ATOM 1572 C C . LEU A 1 108 ? -21.098 -1.983 20.668 1.00 19.68 128 LEU A C 1
ATOM 1573 O O . LEU A 1 108 ? -21.311 -2.381 19.512 1.00 20.20 128 LEU A O 1
ATOM 1589 N N . ASP A 1 109 ? -20.583 -2.752 21.620 1.00 19.98 129 ASP A N 1
ATOM 1590 C CA . ASP A 1 109 ? -20.411 -4.185 21.417 1.00 20.17 129 ASP A CA 1
ATOM 1591 C C . ASP A 1 109 ? -21.770 -4.847 21.605 1.00 19.76 129 ASP A C 1
ATOM 1592 O O . ASP A 1 109 ? -22.346 -4.773 22.696 1.00 18.91 129 ASP A O 1
ATOM 1601 N N . TYR A 1 110 ? -22.282 -5.497 20.547 1.00 22.86 130 TYR A N 1
ATOM 1602 C CA . TYR A 1 110 ? -23.525 -6.263 20.662 1.00 29.43 130 TYR A CA 1
ATOM 1603 C C . TYR A 1 110 ? -23.341 -7.672 21.248 1.00 22.33 130 TYR A C 1
ATOM 1604 O O . TYR A 1 110 ? -24.331 -8.379 21.451 1.00 21.69 130 TYR A O 1
ATOM 1622 N N . GLY A 1 111 ? -22.129 -8.099 21.553 1.00 18.52 131 GLY A N 1
ATOM 1623 C CA . GLY A 1 111 ? -21.983 -9.313 22.337 1.00 18.10 131 GLY A CA 1
ATOM 1624 C C . GLY A 1 111 ? -22.313 -10.513 21.500 1.00 18.18 131 GLY A C 1
ATOM 1625 O O . GLY A 1 111 ? -21.799 -10.693 20.387 1.00 20.19 131 GLY A O 1
ATOM 1629 N N . THR A 1 112 ? -23.186 -11.349 22.016 1.00 19.00 132 THR A N 1
ATOM 1630 C CA . THR A 1 112 ? -23.555 -12.556 21.285 1.00 19.62 132 THR A CA 1
ATOM 1631 C C . THR A 1 112 ? -24.637 -12.321 20.235 1.00 22.24 132 THR A C 1
ATOM 1632 O O . THR A 1 112 ? -25.050 -13.271 19.566 1.00 22.09 132 THR A O 1
ATOM 1643 N N . ASN A 1 113 ? -25.176 -11.117 20.137 1.00 24.85 133 ASN A N 1
ATOM 1644 C CA . ASN A 1 113 ? -26.169 -10.807 19.116 1.00 25.57 133 ASN A CA 1
ATOM 1645 C C . ASN A 1 113 ? -25.436 -10.605 17.799 1.00 26.37 133 ASN A C 1
ATOM 1646 O O . ASN A 1 113 ? -24.698 -9.631 17.624 1.00 27.54 133 ASN A O 1
ATOM 1657 N N . PHE A 1 114 ? -25.547 -11.575 16.921 1.00 25.57 134 PHE A N 1
ATOM 1658 C CA . PHE A 1 114 ? -24.946 -11.524 15.597 1.00 27.90 134 PHE A CA 1
ATOM 1659 C C . PHE A 1 114 ? -26.050 -11.424 14.557 1.00 31.11 134 PHE A C 1
ATOM 1660 O O . PHE A 1 114 ? -26.922 -12.289 14.489 1.00 34.75 134 PHE A O 1
ATOM 1677 N N . GLN A 1 115 ? -26.080 -10.341 13.809 1.00 33.92 135 GLN A N 1
ATOM 1678 C CA . GLN A 1 115 ? -27.047 -10.209 12.724 1.00 40.85 135 GLN A CA 1
ATOM 1679 C C . GLN A 1 115 ? -26.256 -10.069 11.423 1.00 39.00 135 GLN A C 1
ATOM 1680 O O . GLN A 1 115 ? -25.756 -8.989 11.091 1.00 38.49 135 GLN A O 1
ATOM 1694 N N . LYS A 1 116 ? -26.165 -11.163 10.669 1.00 36.95 136 LYS A N 1
ATOM 1695 C CA . LYS A 1 116 ? -25.331 -11.149 9.478 1.00 35.58 136 LYS A CA 1
ATOM 1696 C C . LYS A 1 116 ? -25.808 -10.099 8.493 1.00 35.60 136 LYS A C 1
ATOM 1697 O O . LYS A 1 116 ? -25.028 -9.662 7.647 1.00 33.04 136 LYS A O 1
ATOM 1716 N N . ARG A 1 117 ? -27.056 -9.650 8.629 1.00 43.03 137 ARG A N 1
ATOM 1717 C CA . ARG A 1 117 ? -27.641 -8.675 7.711 1.00 42.86 137 ARG A CA 1
ATOM 1718 C C . ARG A 1 117 ? -27.002 -7.289 7.817 1.00 40.52 137 ARG A C 1
ATOM 1719 O O . ARG A 1 117 ? -27.100 -6.494 6.869 1.00 40.28 137 ARG A O 1
ATOM 1740 N N . LEU A 1 118 ? -26.355 -6.982 8.930 1.00 38.65 138 LEU A N 1
ATOM 1741 C CA . LEU A 1 118 ? -25.676 -5.709 9.134 1.00 34.35 138 LEU A CA 1
ATOM 1742 C C . LEU A 1 118 ? -24.248 -5.690 8.580 1.00 28.85 138 LEU A C 1
ATOM 1743 O O . LEU A 1 118 ? -23.591 -4.646 8.636 1.00 30.72 138 LEU A O 1
ATOM 1759 N N . PHE A 1 119 ? -23.755 -6.806 8.078 1.00 22.21 139 PHE A N 1
ATOM 1760 C CA . PHE A 1 119 ? -22.368 -6.951 7.641 1.00 20.36 139 PHE A CA 1
ATOM 1761 C C . PHE A 1 119 ? -22.209 -6.668 6.146 1.00 21.40 139 PHE A C 1
ATOM 1762 O O . PHE A 1 119 ? -23.062 -7.046 5.334 1.00 26.15 139 PHE A O 1
ATOM 1779 N N . THR A 1 120 ? -21.140 -5.954 5.785 1.00 23.83 140 THR A N 1
ATOM 1780 C CA . THR A 1 120 ? -20.847 -5.622 4.390 1.00 23.52 140 THR A CA 1
ATOM 1781 C C . THR A 1 120 ? -19.696 -6.484 3.881 1.00 23.29 140 THR A C 1
ATOM 1782 O O . THR A 1 120 ? -18.679 -6.628 4.573 1.00 24.67 140 THR A O 1
ATOM 1793 N N . LYS A 1 121 ? -19.840 -7.044 2.676 1.00 20.73 141 LYS A N 1
ATOM 1794 C CA . LYS A 1 121 ? -18.787 -7.900 2.134 1.00 17.82 141 LYS A CA 1
ATOM 1795 C C . LYS A 1 121 ? -17.613 -7.041 1.695 1.00 19.21 141 LYS A C 1
ATOM 1796 O O . LYS A 1 121 ? -17.792 -5.998 1.056 1.00 22.18 141 LYS A O 1
ATOM 1815 N N . ILE A 1 122 ? -16.412 -7.450 2.101 1.00 16.40 142 ILE A N 1
ATOM 1816 C CA . ILE A 1 122 ? -15.178 -6.851 1.623 1.00 15.91 142 ILE A CA 1
ATOM 1817 C C . ILE A 1 122 ? -14.690 -7.535 0.351 1.00 17.98 142 ILE A C 1
ATOM 1818 O O . ILE A 1 122 ? -14.384 -6.884 -0.656 1.00 21.23 142 ILE A O 1
ATOM 1834 N N . ASP A 1 123 ? -14.563 -8.860 0.385 1.00 16.38 143 ASP A N 1
ATOM 1835 C CA . ASP A 1 123 ? -14.080 -9.573 -0.791 1.00 18.23 143 ASP A CA 1
ATOM 1836 C C . ASP A 1 123 ? -14.279 -11.065 -0.573 1.00 19.25 143 ASP A C 1
ATOM 1837 O O . ASP A 1 123 ? -14.519 -11.515 0.552 1.00 18.50 143 ASP A O 1
ATOM 1846 N N . THR A 1 124 ? -14.256 -11.806 -1.694 1.00 22.27 144 THR A N 1
ATOM 1847 C CA . THR A 1 124 ? -13.999 -13.250 -1.698 1.00 20.62 144 THR A CA 1
ATOM 1848 C C . THR A 1 124 ? -12.500 -13.439 -1.576 1.00 19.60 144 THR A C 1
ATOM 1849 O O . THR A 1 124 ? -11.735 -12.721 -2.229 1.00 20.15 144 THR A O 1
ATOM 1860 N N . ILE A 1 125 ? -12.085 -14.293 -0.656 1.00 17.10 145 ILE A N 1
ATOM 1861 C CA . ILE A 1 125 ? -10.679 -14.590 -0.427 1.00 18.51 145 ILE A CA 1
ATOM 1862 C C . ILE A 1 125 ? -10.370 -15.920 -1.105 1.00 19.41 145 ILE A C 1
ATOM 1863 O O . ILE A 1 125 ? -10.984 -16.950 -0.784 1.00 14.40 145 ILE A O 1
ATOM 1879 N N . ALA A 1 126 ? -9.403 -15.895 -2.016 1.00 22.93 146 ALA A N 1
ATOM 1880 C CA . ALA A 1 126 ? -8.968 -17.082 -2.733 1.00 23.53 146 ALA A CA 1
ATOM 1881 C C . ALA A 1 126 ? -7.513 -17.395 -2.396 1.00 24.11 146 ALA A C 1
ATOM 1882 O O . ALA A 1 126 ? -6.711 -16.476 -2.217 1.00 26.54 146 ALA A O 1
ATOM 1889 N N . PRO A 1 127 ? -7.149 -18.672 -2.267 1.00 21.64 147 PRO A N 1
ATOM 1890 C CA . PRO A 1 127 ? -5.757 -19.017 -1.938 1.00 20.90 147 PRO A CA 1
ATOM 1891 C C . PRO A 1 127 ? -4.887 -18.924 -3.185 1.00 23.04 147 PRO A C 1
ATOM 1892 O O . PRO A 1 127 ? -5.244 -19.452 -4.235 1.00 21.27 147 PRO A O 1
ATOM 1903 N N . ASP A 1 128 ? -3.729 -18.264 -3.071 1.00 23.97 148 ASP A N 1
ATOM 1904 C CA . ASP A 1 128 ? -2.749 -18.355 -4.162 1.00 27.90 148 ASP A CA 1
ATOM 1905 C C . ASP A 1 128 ? -2.225 -19.787 -4.301 1.00 22.83 148 ASP A C 1
ATOM 1906 O O . ASP A 1 128 ? -1.889 -20.227 -5.405 1.00 23.19 148 ASP A O 1
ATOM 1915 N N . GLU A 1 129 ? -2.137 -20.520 -3.192 1.00 26.15 149 GLU A N 1
ATOM 1916 C CA . GLU A 1 129 ? -1.600 -21.879 -3.209 1.00 27.81 149 GLU A CA 1
ATOM 1917 C C . GLU A 1 129 ? -2.484 -22.774 -2.350 1.00 22.83 149 GLU A C 1
ATOM 1918 O O . GLU A 1 129 ? -2.680 -22.503 -1.155 1.00 18.24 149 GLU A O 1
ATOM 1930 N N . ILE A 1 130 ? -3.052 -23.811 -2.970 1.00 26.82 150 ILE A N 1
ATOM 1931 C CA . ILE A 1 130 ? -3.782 -24.834 -2.229 1.00 26.18 150 ILE A CA 1
ATOM 1932 C C . ILE A 1 130 ? -2.791 -25.848 -1.684 1.00 25.59 150 ILE A C 1
ATOM 1933 O O . ILE A 1 130 ? -1.704 -26.044 -2.233 1.00 27.89 150 ILE A O 1
ATOM 1949 N N . THR A 1 131 ? -3.159 -26.459 -0.563 1.00 18.95 151 THR A N 1
ATOM 1950 C CA . THR A 1 131 ? -2.388 -27.540 0.030 1.00 19.23 151 THR A CA 1
ATOM 1951 C C . THR A 1 131 ? -2.914 -28.866 -0.508 1.00 19.87 151 THR A C 1
ATOM 1952 O O . THR A 1 131 ? -4.067 -29.240 -0.241 1.00 18.94 151 THR A O 1
ATOM 1963 N N . VAL A 1 132 ? -2.089 -29.560 -1.297 1.00 20.34 152 VAL A N 1
ATOM 1964 C CA . VAL A 1 132 ? -2.491 -30.837 -1.884 1.00 20.23 152 VAL A CA 1
ATOM 1965 C C . VAL A 1 132 ? -2.222 -31.978 -0.896 1.00 18.23 152 VAL A C 1
ATOM 1966 O O . VAL A 1 132 ? -1.539 -31.795 0.117 1.00 17.55 152 VAL A O 1
ATOM 1979 N N . SER A 1 133 ? -2.771 -33.160 -1.199 1.00 20.75 153 SER A N 1
ATOM 1980 C CA . SER A 1 133 ? -2.796 -34.269 -0.249 1.00 22.96 153 SER A CA 1
ATOM 1981 C C . SER A 1 133 ? -1.398 -34.656 0.192 1.00 23.98 153 SER A C 1
ATOM 1982 O O . SER A 1 133 ? -1.167 -34.904 1.380 1.00 23.44 153 SER A O 1
ATOM 1990 N N . SER A 1 134 ? -0.461 -34.747 -0.756 1.00 24.14 154 SER A N 1
ATOM 1991 C CA . SER A 1 134 ? 0.893 -35.155 -0.400 1.00 26.03 154 SER A CA 1
ATOM 1992 C C . SER A 1 134 ? 1.533 -34.154 0.550 1.00 26.77 154 SER A C 1
ATOM 1993 O O . SER A 1 134 ? 2.247 -34.558 1.471 1.00 27.77 154 SER A O 1
ATOM 2001 N N . ASP A 1 135 ? 1.264 -32.852 0.361 1.00 27.66 155 ASP A N 1
ATOM 2002 C CA . ASP A 1 135 ? 1.693 -31.839 1.325 1.00 27.80 155 ASP A CA 1
ATOM 2003 C C . ASP A 1 135 ? 1.093 -32.136 2.695 1.00 25.86 155 ASP A C 1
ATOM 2004 O O . ASP A 1 135 ? 1.798 -32.283 3.702 1.00 24.25 155 ASP A O 1
ATOM 2013 N N . PHE A 1 136 ? -0.242 -32.148 2.748 1.00 25.07 156 PHE A N 1
ATOM 2014 C CA . PHE A 1 136 ? -0.958 -32.319 4.000 1.00 22.73 156 PHE A CA 1
ATOM 2015 C C . PHE A 1 136 ? -0.497 -33.565 4.733 1.00 19.32 156 PHE A C 1
ATOM 2016 O O . PHE A 1 136 ? -0.187 -33.512 5.921 1.00 19.17 156 PHE A O 1
ATOM 2033 N N . GLU A 1 137 ? -0.428 -34.689 4.023 1.00 19.36 157 GLU A N 1
ATOM 2034 C CA . GLU A 1 137 ? -0.028 -35.958 4.631 1.00 22.78 157 GLU A CA 1
ATOM 2035 C C . GLU A 1 137 ? 1.411 -35.920 5.144 1.00 25.88 157 GLU A C 1
ATOM 2036 O O . GLU A 1 137 ? 1.753 -36.657 6.078 1.00 27.43 157 GLU A O 1
ATOM 2048 N N . ALA A 1 138 ? 2.268 -35.080 4.549 1.00 24.90 158 ALA A N 1
ATOM 2049 C CA . ALA A 1 138 ? 3.634 -34.898 5.020 1.00 26.43 158 ALA A CA 1
ATOM 2050 C C . ALA A 1 138 ? 3.758 -33.776 6.057 1.00 26.15 158 ALA A C 1
ATOM 2051 O O . ALA A 1 138 ? 4.889 -33.425 6.420 1.00 23.57 158 ALA A O 1
ATOM 2058 N N . ARG A 1 139 ? 2.630 -33.187 6.495 1.00 27.73 159 ARG A N 1
ATOM 2059 C CA . ARG A 1 139 ? 2.621 -32.103 7.483 1.00 28.67 159 ARG A CA 1
ATOM 2060 C C . ARG A 1 139 ? 3.351 -30.852 6.980 1.00 26.05 159 ARG A C 1
ATOM 2061 O O . ARG A 1 139 ? 4.025 -30.143 7.744 1.00 27.03 159 ARG A O 1
ATOM 2082 N N A HIS A 1 140 ? 3.140 -30.507 5.680 0.52 23.20 160 HIS A N 1
ATOM 2083 N N B HIS A 1 140 ? 3.319 -30.670 5.681 0.48 23.44 160 HIS A N 1
ATOM 2084 C CA A HIS A 1 140 ? 3.851 -29.410 4.979 0.52 22.92 160 HIS A CA 1
ATOM 2085 C CA B HIS A 1 140 ? 3.746 -29.441 5.050 0.48 22.79 160 HIS A CA 1
ATOM 2086 C C A HIS A 1 140 ? 2.853 -28.485 4.261 0.52 25.00 160 HIS A C 1
ATOM 2087 C C B HIS A 1 140 ? 2.453 -28.827 4.545 0.48 24.53 160 HIS A C 1
ATOM 2088 O O A HIS A 1 140 ? 2.815 -28.482 3.021 0.52 26.41 160 HIS A O 1
ATOM 2089 O O B HIS A 1 140 ? 1.660 -29.513 3.888 0.48 25.50 160 HIS A O 1
ATOM 2116 N N . VAL A 1 141 ? 2.144 -27.633 5.010 1.00 22.39 161 VAL A N 1
ATOM 2117 C CA . VAL A 1 141 ? 1.079 -26.828 4.415 1.00 22.74 161 VAL A CA 1
ATOM 2118 C C . VAL A 1 141 ? 1.638 -25.647 3.601 1.00 22.56 161 VAL A C 1
ATOM 2119 O O . VAL A 1 141 ? 2.785 -25.221 3.754 1.00 22.78 161 VAL A O 1
ATOM 2132 N N . LYS A 1 142 ? 0.796 -25.132 2.700 1.00 21.25 162 LYS A N 1
ATOM 2133 C CA . LYS A 1 142 ? 1.061 -23.895 1.970 1.00 22.01 162 LYS A CA 1
ATOM 2134 C C . LYS A 1 142 ? 0.274 -22.774 2.644 1.00 20.45 162 LYS A C 1
ATOM 2135 O O . LYS A 1 142 ? -0.962 -22.717 2.538 1.00 20.71 162 LYS A O 1
ATOM 2154 N N . LEU A 1 143 ? 0.978 -21.859 3.284 1.00 21.26 163 LEU A N 1
ATOM 2155 C CA . LEU A 1 143 ? 0.333 -20.771 4.013 1.00 19.80 163 LEU A CA 1
ATOM 2156 C C . LEU A 1 143 ? 0.194 -19.595 3.074 1.00 22.38 163 LEU A C 1
ATOM 2157 O O . LEU A 1 143 ? 1.197 -19.127 2.536 1.00 24.58 163 LEU A O 1
ATOM 2173 N N . ASN A 1 144 ? -1.044 -19.103 2.908 1.00 22.62 164 ASN A N 1
ATOM 2174 C CA . ASN A 1 144 ? -1.340 -17.963 2.053 1.00 19.91 164 ASN A CA 1
ATOM 2175 C C . ASN A 1 144 ? -1.395 -16.702 2.886 1.00 17.70 164 ASN A C 1
ATOM 2176 O O . ASN A 1 144 ? -1.719 -16.746 4.071 1.00 16.68 164 ASN A O 1
ATOM 2187 N N . VAL A 1 145 ? -1.115 -15.568 2.244 1.00 20.91 165 VAL A N 1
ATOM 2188 C CA . VAL A 1 145 ? -1.162 -14.257 2.895 1.00 23.24 165 VAL A CA 1
ATOM 2189 C C . VAL A 1 145 ? -1.958 -13.336 1.980 1.00 22.46 165 VAL A C 1
ATOM 2190 O O . VAL A 1 145 ? -1.644 -13.213 0.788 1.00 25.01 165 VAL A O 1
ATOM 2203 N N . GLU A 1 146 ? -3.026 -12.778 2.498 1.00 17.77 166 GLU A N 1
ATOM 2204 C CA . GLU A 1 146 ? -3.856 -11.850 1.742 1.00 20.36 166 GLU A CA 1
ATOM 2205 C C . GLU A 1 146 ? -4.163 -10.627 2.597 1.00 21.94 166 GLU A C 1
ATOM 2206 O O . GLU A 1 146 ? -4.451 -10.763 3.788 1.00 23.02 166 GLU A O 1
ATOM 2218 N N . GLU A 1 147 ? -4.137 -9.430 1.984 1.00 19.47 167 GLU A N 1
ATOM 2219 C CA . GLU A 1 147 ? -4.479 -8.198 2.685 1.00 19.78 167 GLU A CA 1
ATOM 2220 C C . GLU A 1 147 ? -5.568 -7.436 1.937 1.00 17.88 167 GLU A C 1
ATOM 2221 O O . GLU A 1 147 ? -5.557 -7.369 0.709 1.00 18.09 167 GLU A O 1
ATOM 2233 N N . ARG A 1 148 ? -6.497 -6.873 2.700 1.00 23.20 168 ARG A N 1
ATOM 2234 C CA . ARG A 1 148 ? -7.542 -5.976 2.212 1.00 23.80 168 ARG A CA 1
ATOM 2235 C C . ARG A 1 148 ? -7.620 -4.758 3.124 1.00 22.62 168 ARG A C 1
ATOM 2236 O O . ARG A 1 148 ? -7.065 -4.768 4.222 1.00 23.81 168 ARG A O 1
ATOM 2257 N N . SER A 1 149 ? -8.223 -3.671 2.643 1.00 20.16 169 SER A N 1
ATOM 2258 C CA . SER A 1 149 ? -8.496 -2.518 3.511 1.00 23.17 169 SER A CA 1
ATOM 2259 C C . SER A 1 149 ? -9.936 -2.020 3.378 1.00 24.29 169 SER A C 1
ATOM 2260 O O . SER A 1 149 ? -10.621 -2.234 2.367 1.00 25.55 169 SER A O 1
ATOM 2268 N N . VAL A 1 150 ? -10.400 -1.329 4.418 1.00 23.52 170 VAL A N 1
ATOM 2269 C CA . VAL A 1 150 ? -11.710 -0.682 4.377 1.00 24.10 170 VAL A CA 1
ATOM 2270 C C . VAL A 1 150 ? -11.625 0.690 5.031 1.00 21.59 170 VAL A C 1
ATOM 2271 O O . VAL A 1 150 ? -10.899 0.886 6.007 1.00 18.34 170 VAL A O 1
ATOM 2284 N N . GLY A 1 151 ? -12.459 1.609 4.546 1.00 25.61 171 GLY A N 1
ATOM 2285 C CA . GLY A 1 151 ? -12.628 2.915 5.144 1.00 26.57 171 GLY A CA 1
ATOM 2286 C C . GLY A 1 151 ? -13.299 3.882 4.199 1.00 26.46 171 GLY A C 1
ATOM 2287 O O . GLY A 1 151 ? -13.491 3.578 3.024 1.00 26.29 171 GLY A O 1
ATOM 2291 N N . PRO A 1 152 ? -13.674 5.086 4.696 1.00 25.82 172 PRO A N 1
ATOM 2292 C CA . PRO A 1 152 ? -13.527 5.588 6.069 1.00 25.73 172 PRO A CA 1
ATOM 2293 C C . PRO A 1 152 ? -14.452 4.936 7.105 1.00 26.25 172 PRO A C 1
ATOM 2294 O O . PRO A 1 152 ? -15.632 4.703 6.818 1.00 25.46 172 PRO A O 1
ATOM 2305 N N . LEU A 1 153 ? -13.892 4.588 8.264 1.00 25.85 173 LEU A N 1
ATOM 2306 C CA . LEU A 1 153 ? -14.671 4.126 9.401 1.00 27.07 173 LEU A CA 1
ATOM 2307 C C . LEU A 1 153 ? -15.259 5.323 10.144 1.00 25.85 173 LEU A C 1
ATOM 2308 O O . LEU A 1 153 ? -14.628 6.381 10.247 1.00 26.15 173 LEU A O 1
ATOM 2324 N N . THR A 1 154 ? -16.473 5.158 10.657 1.00 25.15 174 THR A N 1
ATOM 2325 C CA . THR A 1 154 ? -17.164 6.268 11.307 1.00 27.96 174 THR A CA 1
ATOM 2326 C C . THR A 1 154 ? -17.837 5.913 12.630 1.00 27.24 174 THR A C 1
ATOM 2327 O O . THR A 1 154 ? -18.374 6.810 13.280 1.00 27.55 174 THR A O 1
ATOM 2338 N N . ARG A 1 155 ? -17.815 4.671 13.076 1.00 26.13 175 ARG A N 1
ATOM 2339 C CA . ARG A 1 155 ? -18.402 4.382 14.383 1.00 27.81 175 ARG A CA 1
ATOM 2340 C C . ARG A 1 155 ? -17.275 4.098 15.381 1.00 27.86 175 ARG A C 1
ATOM 2341 O O . ARG A 1 155 ? -16.085 4.078 15.026 1.00 26.79 175 ARG A O 1
ATOM 2362 N N . LYS A 1 156 ? -17.658 3.793 16.628 1.00 27.62 176 LYS A N 1
ATOM 2363 C CA . LYS A 1 156 ? -16.662 3.639 17.680 1.00 28.27 176 LYS A CA 1
ATOM 2364 C C . LYS A 1 156 ? -15.819 2.395 17.494 1.00 24.07 176 LYS A C 1
ATOM 2365 O O . LYS A 1 156 ? -14.643 2.389 17.882 1.00 22.58 176 LYS A O 1
ATOM 2384 N N . GLY A 1 157 ? -16.397 1.332 16.929 1.00 23.55 177 GLY A N 1
ATOM 2385 C CA . GLY A 1 157 ? -15.723 0.061 16.803 1.00 21.74 177 GLY A CA 1
ATOM 2386 C C . GLY A 1 157 ? -16.260 -0.737 15.627 1.00 20.49 177 GLY A C 1
ATOM 2387 O O . GLY A 1 157 ? -17.136 -0.282 14.889 1.00 19.27 177 GLY A O 1
ATOM 2391 N N . PHE A 1 158 ? -15.719 -1.942 15.452 1.00 19.94 178 PHE A N 1
ATOM 2392 C CA . PHE A 1 158 ? -16.072 -2.754 14.294 1.00 19.21 178 PHE A CA 1
ATOM 2393 C C . PHE A 1 158 ? -15.797 -4.211 14.608 1.00 17.40 178 PHE A C 1
ATOM 2394 O O . PHE A 1 158 ? -15.075 -4.530 15.553 1.00 15.27 178 PHE A O 1
ATOM 2411 N N . TYR A 1 159 ? -16.402 -5.079 13.788 1.00 15.55 179 TYR A N 1
ATOM 2412 C CA . TYR A 1 159 ? -16.199 -6.520 13.776 1.00 14.49 179 TYR A CA 1
ATOM 2413 C C . TYR A 1 159 ? -15.789 -6.927 12.378 1.00 14.07 179 TYR A C 1
ATOM 2414 O O . TYR A 1 159 ? -16.222 -6.301 11.398 1.00 13.51 179 TYR A O 1
ATOM 2432 N N . LEU A 1 160 ? -15.000 -7.991 12.276 1.00 13.54 180 LEU A N 1
ATOM 2433 C CA . LEU A 1 160 ? -14.854 -8.701 11.014 1.00 16.43 180 LEU A CA 1
ATOM 2434 C C . LEU A 1 160 ? -15.662 -9.999 11.095 1.00 13.85 180 LEU A C 1
ATOM 2435 O O . LEU A 1 160 ? -15.935 -10.511 12.179 1.00 14.01 180 LEU A O 1
ATOM 2451 N N . ALA A 1 161 ? -16.060 -10.523 9.940 1.00 12.22 181 ALA A N 1
ATOM 2452 C CA . ALA A 1 161 ? -16.653 -11.853 9.913 1.00 15.65 181 ALA A CA 1
ATOM 2453 C C . ALA A 1 161 ? -16.160 -12.625 8.693 1.00 14.44 181 ALA A C 1
ATOM 2454 O O . ALA A 1 161 ? -15.756 -12.040 7.677 1.00 13.33 181 ALA A O 1
ATOM 2461 N N . PHE A 1 162 ? -16.156 -13.950 8.834 1.00 16.87 182 PHE A N 1
ATOM 2462 C CA . PHE A 1 162 ? -15.722 -14.886 7.796 1.00 16.83 182 PHE A CA 1
ATOM 2463 C C . PHE A 1 162 ? -16.862 -15.846 7.495 1.00 13.50 182 PHE A C 1
ATOM 2464 O O . PHE A 1 162 ? -17.432 -16.429 8.416 1.00 13.17 182 PHE A O 1
ATOM 2481 N N . GLN A 1 163 ? -17.208 -15.993 6.231 1.00 13.55 183 GLN A N 1
ATOM 2482 C CA . GLN A 1 163 ? -18.261 -16.905 5.827 1.00 17.08 183 GLN A CA 1
ATOM 2483 C C . GLN A 1 163 ? -17.651 -18.077 5.068 1.00 17.47 183 GLN A C 1
ATOM 2484 O O . GLN A 1 163 ? -17.005 -17.875 4.048 1.00 16.44 183 GLN A O 1
ATOM 2498 N N . ASP A 1 164 ? -17.890 -19.294 5.537 1.00 19.41 184 ASP A N 1
ATOM 2499 C CA . ASP A 1 164 ? -17.484 -20.490 4.803 1.00 19.47 184 ASP A CA 1
ATOM 2500 C C . ASP A 1 164 ? -18.671 -21.035 4.029 1.00 18.68 184 ASP A C 1
ATOM 2501 O O . ASP A 1 164 ? -19.740 -21.255 4.597 1.00 19.21 184 ASP A O 1
ATOM 2510 N N . ILE A 1 165 ? -18.466 -21.301 2.748 1.00 19.41 185 ILE A N 1
ATOM 2511 C CA . ILE A 1 165 ? -19.500 -21.820 1.874 1.00 22.76 185 ILE A CA 1
ATOM 2512 C C . ILE A 1 165 ? -19.266 -23.285 1.520 1.00 21.04 185 ILE A C 1
ATOM 2513 O O . ILE A 1 165 ? -19.920 -23.801 0.616 1.00 22.49 185 ILE A O 1
ATOM 2529 N N . GLY A 1 166 ? -18.338 -23.962 2.191 1.00 22.60 186 GLY A N 1
ATOM 2530 C CA . GLY A 1 166 ? -18.058 -25.368 1.925 1.00 23.08 186 GLY A CA 1
ATOM 2531 C C . GLY A 1 166 ? -16.621 -25.661 1.531 1.00 23.22 186 GLY A C 1
ATOM 2532 O O . GLY A 1 166 ? -16.390 -26.537 0.699 1.00 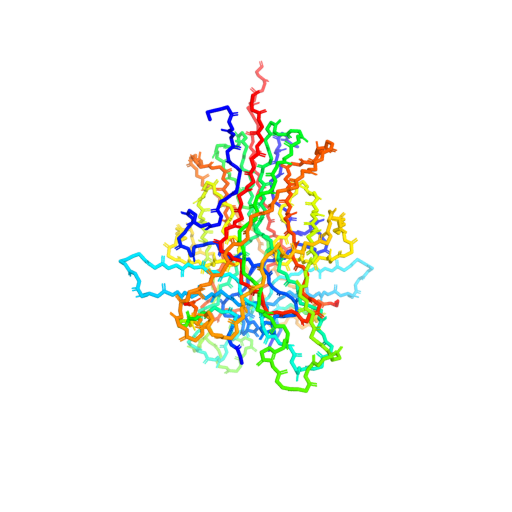21.40 186 GLY A O 1
ATOM 2536 N N . ALA A 1 167 ? -15.663 -24.930 2.105 1.00 19.16 187 ALA A N 1
ATOM 2537 C CA . ALA A 1 167 ? -14.235 -25.092 1.867 1.00 19.91 187 ALA A CA 1
ATOM 2538 C C . ALA A 1 167 ? -13.594 -25.765 3.079 1.00 21.10 187 ALA A C 1
ATOM 2539 O O . ALA A 1 167 ? -14.254 -26.037 4.069 1.00 23.28 187 ALA A O 1
ATOM 2546 N N . CYS A 1 168 ? -12.310 -26.097 2.953 1.00 22.14 188 CYS A N 1
ATOM 2547 C CA . CYS A 1 168 ? -11.517 -26.761 3.993 1.00 21.12 188 CYS A CA 1
ATOM 2548 C C . CYS A 1 168 ? -10.389 -25.778 4.302 1.00 19.23 188 CYS A C 1
ATOM 2549 O O . CYS A 1 168 ? -9.299 -25.874 3.727 1.00 16.46 188 CYS A O 1
ATOM 2556 N N . VAL A 1 169 ? -10.663 -24.884 5.258 1.00 18.93 189 VAL A N 1
ATOM 2557 C CA . VAL A 1 169 ? -9.906 -23.661 5.499 1.00 18.27 189 VAL A CA 1
ATOM 2558 C C . VAL A 1 169 ? -9.427 -23.647 6.931 1.00 16.36 189 VAL A C 1
ATOM 2559 O O . VAL A 1 169 ? -10.186 -24.005 7.826 1.00 15.92 189 VAL A O 1
ATOM 2572 N N . ALA A 1 170 ? -8.185 -23.213 7.149 1.00 14.08 190 ALA A N 1
ATOM 2573 C CA . ALA A 1 170 ? -7.660 -22.952 8.479 1.00 15.29 190 ALA A CA 1
ATOM 2574 C C . ALA A 1 170 ? -7.141 -21.516 8.514 1.00 17.11 190 ALA A C 1
ATOM 2575 O O . ALA A 1 170 ? -6.279 -21.155 7.705 1.00 15.81 190 ALA A O 1
ATOM 2582 N N . LEU A 1 171 ? -7.688 -20.698 9.413 1.00 19.19 191 LEU A N 1
ATOM 2583 C CA . LEU A 1 171 ? -7.227 -19.320 9.621 1.00 21.35 191 LEU A CA 1
ATOM 2584 C C . LEU A 1 171 ? -6.225 -19.287 10.764 1.00 21.85 191 LEU A C 1
ATOM 2585 O O . LEU A 1 171 ? -6.604 -19.485 11.929 1.00 21.99 191 LEU A O 1
ATOM 2601 N N . LEU A 1 172 ? -4.971 -19.009 10.442 1.00 19.53 192 LEU A N 1
ATOM 2602 C CA . LEU A 1 172 ? -3.905 -18.982 11.431 1.00 21.19 192 LEU A CA 1
ATOM 2603 C C . LEU A 1 172 ? -3.538 -17.582 11.914 1.00 19.32 192 LEU A C 1
ATOM 2604 O O . LEU A 1 172 ? -2.961 -17.471 12.999 1.00 19.41 192 LEU A O 1
ATOM 2620 N N . SER A 1 173 ? -3.813 -16.533 11.138 1.00 20.03 193 SER A N 1
ATOM 2621 C CA . SER A 1 173 ? -3.443 -15.175 11.532 1.00 20.59 193 SER A CA 1
ATOM 2622 C C . SER A 1 173 ? -4.454 -14.179 10.960 1.00 17.59 193 SER A C 1
ATOM 2623 O O . SER A 1 173 ? -4.859 -14.264 9.799 1.00 15.08 193 SER A O 1
ATOM 2631 N N . VAL A 1 174 ? -4.872 -13.245 11.799 1.00 16.05 194 VAL A N 1
ATOM 2632 C CA . VAL A 1 174 ? -5.788 -12.174 11.428 1.00 14.78 194 VAL A CA 1
ATOM 2633 C C . VAL A 1 174 ? -5.221 -10.965 12.160 1.00 15.57 194 VAL A C 1
ATOM 2634 O O . VAL A 1 174 ? -5.211 -10.939 13.395 1.00 13.63 194 VAL A O 1
ATOM 2647 N N . ARG A 1 175 ? -4.674 -10.013 11.414 1.00 17.24 195 ARG A N 1
ATOM 2648 C CA . ARG A 1 175 ? -4.020 -8.832 11.976 1.00 20.22 195 ARG A CA 1
ATOM 2649 C C . ARG A 1 175 ? -4.662 -7.596 11.331 1.00 21.07 195 ARG A C 1
ATOM 2650 O O . ARG A 1 175 ? -4.704 -7.484 10.098 1.00 20.62 195 ARG A O 1
ATOM 2671 N N . VAL A 1 176 ? -5.172 -6.679 12.157 1.00 20.82 196 VAL A N 1
ATOM 2672 C CA . VAL A 1 176 ? -5.788 -5.432 11.702 1.00 19.23 196 VAL A CA 1
ATOM 2673 C C . VAL A 1 176 ? -5.000 -4.264 12.264 1.00 18.17 196 VAL A C 1
ATOM 2674 O O . VAL A 1 176 ? -4.765 -4.192 13.478 1.00 19.56 196 VAL A O 1
ATOM 2687 N N . TYR A 1 177 ? -4.647 -3.327 11.394 1.00 17.08 197 TYR A N 1
ATOM 2688 C CA . TYR A 1 177 ? -3.862 -2.161 11.790 1.00 18.61 197 TYR A CA 1
ATOM 2689 C C . TYR A 1 177 ? -4.283 -0.955 10.965 1.00 19.07 197 TYR A C 1
ATOM 2690 O O . TYR A 1 177 ? -4.975 -1.059 9.940 1.00 18.38 197 TYR A O 1
ATOM 2708 N N . TYR A 1 178 ? -3.851 0.195 11.438 1.00 22.31 198 TYR A N 1
ATOM 2709 C CA . TYR A 1 178 ? -3.950 1.420 10.674 1.00 21.79 198 TYR A CA 1
ATOM 2710 C C . TYR A 1 178 ? -2.575 2.042 10.669 1.00 23.58 198 TYR A C 1
ATOM 2711 O O . TYR A 1 178 ? -1.689 1.632 11.424 1.00 24.00 198 TYR A O 1
ATOM 2729 N N . LYS A 1 179 ? -2.386 3.005 9.775 1.00 27.74 199 LYS A N 1
ATOM 2730 C CA . LYS A 1 179 ? -1.111 3.673 9.616 1.00 32.19 199 LYS A CA 1
ATOM 2731 C C . LYS A 1 179 ? -1.203 5.040 10.270 1.00 33.27 199 LYS A C 1
ATOM 2732 O O . LYS A 1 179 ? -2.034 5.865 9.871 1.00 30.98 199 LYS A O 1
ATOM 2751 N N . LYS A 1 180 ? -0.392 5.253 11.300 1.00 43.81 200 LYS A N 1
ATOM 2752 C CA . LYS A 1 180 ? -0.320 6.531 11.990 1.00 49.77 200 LYS A CA 1
ATOM 2753 C C . LYS A 1 180 ? 0.523 7.518 11.187 1.00 48.53 200 LYS A C 1
ATOM 2754 O O . LYS A 1 180 ? -0.008 8.468 10.637 1.00 49.10 200 LYS A O 1
ATOM 2773 N N . PRO B 1 6 ? -28.864 14.121 33.839 1.00 81.23 26 PRO B N 1
ATOM 2774 C CA . PRO B 1 6 ? -28.586 14.523 35.225 1.00 84.73 26 PRO B CA 1
ATOM 2775 C C . PRO B 1 6 ? -27.092 14.778 35.499 1.00 82.52 26 PRO B C 1
ATOM 2776 O O . PRO B 1 6 ? -26.671 14.768 36.661 1.00 85.98 26 PRO B O 1
ATOM 2787 N N . GLY B 1 7 ? -26.317 15.042 34.443 1.00 72.15 27 GLY B N 1
ATOM 2788 C CA . GLY B 1 7 ? -24.864 15.043 34.519 1.00 66.55 27 GLY B CA 1
ATOM 2789 C C . GLY B 1 7 ? -24.268 13.648 34.440 1.00 60.73 27 GLY B C 1
ATOM 2790 O O . GLY B 1 7 ? -23.039 13.495 34.442 1.00 60.75 27 GLY B O 1
ATOM 2794 N N . GLU B 1 8 ? -25.104 12.635 34.319 1.00 43.25 28 GLU B N 1
ATOM 2795 C CA . GLU B 1 8 ? -24.659 11.273 34.220 1.00 38.60 28 GLU B CA 1
ATOM 2796 C C . GLU B 1 8 ? -24.344 10.968 32.765 1.00 31.62 28 GLU B C 1
ATOM 2797 O O . GLU B 1 8 ? -24.920 11.573 31.844 1.00 31.76 28 GLU B O 1
ATOM 2809 N N . VAL B 1 9 ? -23.390 10.068 32.563 1.00 26.54 29 VAL B N 1
ATOM 2810 C CA . VAL B 1 9 ? -23.087 9.519 31.247 1.00 23.46 29 VAL B CA 1
ATOM 2811 C C . VAL B 1 9 ? -23.297 8.026 31.350 1.00 20.08 29 VAL B C 1
ATOM 2812 O O . VAL B 1 9 ? -22.655 7.368 32.180 1.00 18.98 29 VAL B O 1
ATOM 2825 N N . VAL B 1 10 ? -24.236 7.511 30.572 1.00 19.57 30 VAL B N 1
ATOM 2826 C CA . VAL B 1 10 ? -24.618 6.109 30.654 1.00 20.29 30 VAL B CA 1
ATOM 2827 C C . VAL B 1 10 ? -23.737 5.306 29.731 1.00 17.63 30 VAL B C 1
ATOM 2828 O O . VAL B 1 10 ? -23.660 5.606 28.542 1.00 20.57 30 VAL B O 1
ATOM 2841 N N . LEU B 1 11 ? -23.150 4.240 30.261 1.00 14.60 31 LEU B N 1
ATOM 2842 C CA . LEU B 1 11 ? -22.263 3.343 29.535 1.00 16.52 31 LEU B CA 1
ATOM 2843 C C . LEU B 1 11 ? -22.928 2.037 29.120 1.00 17.84 31 LEU B C 1
ATOM 2844 O O . LEU B 1 11 ? -22.527 1.450 28.112 1.00 17.74 31 LEU B O 1
ATOM 2860 N N . LEU B 1 12 ? -23.911 1.570 29.880 1.00 18.97 32 LEU B N 1
ATOM 2861 C CA . LEU B 1 12 ? -24.624 0.328 29.605 1.00 20.63 32 LEU B CA 1
ATOM 2862 C C . LEU B 1 12 ? -26.044 0.489 30.136 1.00 21.61 32 LEU B C 1
ATOM 2863 O O . LEU B 1 12 ? -26.225 0.998 31.245 1.00 19.87 32 LEU B O 1
ATOM 2879 N N . ASP B 1 13 ? -27.046 0.039 29.368 1.00 21.74 33 ASP B N 1
ATOM 2880 C CA . ASP B 1 13 ? -28.437 0.140 29.818 1.00 21.56 33 ASP B CA 1
ATOM 2881 C C . ASP B 1 13 ? -29.228 -1.037 29.231 1.00 19.12 33 ASP B C 1
ATOM 2882 O O . ASP B 1 13 ? -29.631 -0.992 28.074 1.00 17.38 33 ASP B O 1
ATOM 2891 N N . PHE B 1 14 ? -29.470 -2.071 30.035 1.00 21.12 34 PHE B N 1
ATOM 2892 C CA . PHE B 1 14 ? -30.151 -3.271 29.531 1.00 21.99 34 PHE B CA 1
ATOM 2893 C C . PHE B 1 14 ? -31.560 -2.952 29.046 1.00 25.05 34 PHE B C 1
ATOM 2894 O O . PHE B 1 14 ? -31.927 -3.292 27.915 1.00 28.79 34 PHE B O 1
ATOM 2911 N N . ALA B 1 15 ? -32.359 -2.270 29.866 1.00 21.35 35 ALA B N 1
ATOM 2912 C CA . ALA B 1 15 ? -33.760 -2.073 29.497 1.00 27.80 35 ALA B CA 1
ATOM 2913 C C . ALA B 1 15 ? -33.911 -1.159 28.284 1.00 32.60 35 ALA B C 1
ATOM 2914 O O . ALA B 1 15 ? -34.905 -1.249 27.551 1.00 34.54 35 ALA B O 1
ATOM 2921 N N . ALA B 1 16 ? -32.962 -0.258 28.055 1.00 31.60 36 ALA B N 1
ATOM 2922 C CA . ALA B 1 16 ? -33.079 0.616 26.900 1.00 32.70 36 ALA B CA 1
ATOM 2923 C C . ALA B 1 16 ? -32.735 -0.102 25.607 1.00 34.46 36 ALA B C 1
ATOM 2924 O O . ALA B 1 16 ? -33.063 0.412 24.535 1.00 35.02 36 ALA B O 1
ATOM 2931 N N . ALA B 1 17 ? -32.065 -1.263 25.680 1.00 34.67 37 ALA B N 1
ATOM 2932 C CA . ALA B 1 17 ? -31.626 -1.985 24.483 1.00 38.14 37 ALA B CA 1
ATOM 2933 C C . ALA B 1 17 ? -32.749 -2.728 23.765 1.00 43.14 37 ALA B C 1
ATOM 2934 O O . ALA B 1 17 ? -32.558 -3.146 22.614 1.00 43.92 37 ALA B O 1
ATOM 2941 N N . GLY B 1 18 ? -33.900 -2.913 24.408 1.00 50.60 38 GLY B N 1
ATOM 2942 C CA . GLY B 1 18 ? -35.023 -3.611 23.778 1.00 53.30 38 GLY B CA 1
ATOM 2943 C C . GLY B 1 18 ? -34.735 -5.052 23.401 1.00 54.12 38 GLY B C 1
ATOM 2944 O O . GLY B 1 18 ? -35.110 -5.482 22.301 1.00 54.60 38 GLY B O 1
ATOM 2948 N N . GLY B 1 19 ? -34.050 -5.805 24.279 1.00 55.26 39 GLY B N 1
ATOM 2949 C CA . GLY B 1 19 ? -33.748 -7.214 24.056 1.00 57.21 39 GLY B CA 1
ATOM 2950 C C . GLY B 1 19 ? -32.635 -7.497 23.065 1.00 58.38 39 GLY B C 1
ATOM 2951 O O . GLY B 1 19 ? -32.482 -8.653 22.649 1.00 59.30 39 GLY B O 1
ATOM 2955 N N . GLU B 1 20 ? -31.854 -6.477 22.675 1.00 56.83 40 GLU B N 1
ATOM 2956 C CA . GLU B 1 20 ? -30.877 -6.580 21.594 1.00 56.72 40 GLU B CA 1
ATOM 2957 C C . GLU B 1 20 ? -29.437 -6.773 22.041 1.00 50.33 40 GLU B C 1
ATOM 2958 O O . GLU B 1 20 ? -28.609 -7.183 21.218 1.00 51.08 40 GLU B O 1
ATOM 2970 N N . LEU B 1 21 ? -29.106 -6.492 23.298 1.00 46.91 41 LEU B N 1
ATOM 2971 C CA . LEU B 1 21 ? -27.765 -6.800 23.778 1.00 44.15 41 LEU B CA 1
ATOM 2972 C C . LEU B 1 21 ? -27.688 -8.309 23.978 1.00 42.93 41 LEU B C 1
ATOM 2973 O O . LEU B 1 21 ? -28.583 -8.916 24.579 1.00 44.68 41 LEU B O 1
ATOM 2989 N N . GLY B 1 22 ? -26.644 -8.913 23.428 1.00 35.98 42 GLY B N 1
ATOM 2990 C CA . GLY B 1 22 ? -26.428 -10.333 23.561 1.00 31.12 42 GLY B CA 1
ATOM 2991 C C . GLY B 1 22 ? -25.449 -10.545 24.692 1.00 25.79 42 GLY B C 1
ATOM 2992 O O . GLY B 1 22 ? -24.251 -10.276 24.571 1.00 22.48 42 GLY B O 1
ATOM 2996 N N . TRP B 1 23 ? -25.967 -11.009 25.809 1.00 22.04 43 TRP B N 1
ATOM 2997 C CA . TRP B 1 23 ? -25.142 -11.318 26.951 1.00 20.12 43 TRP B CA 1
ATOM 2998 C C . TRP B 1 23 ? -24.819 -12.802 26.937 1.00 22.25 43 TRP B C 1
ATOM 2999 O O . TRP B 1 23 ? -25.574 -13.632 26.422 1.00 25.21 43 TRP B O 1
ATOM 3020 N N . LEU B 1 24 ? -23.641 -13.113 27.397 1.00 18.00 44 LEU B N 1
ATOM 3021 C CA . LEU B 1 24 ? -23.108 -14.466 27.288 1.00 18.80 44 LEU B CA 1
ATOM 3022 C C . LEU B 1 24 ? -23.551 -15.273 28.499 1.00 17.54 44 LEU B C 1
ATOM 3023 O O . LEU B 1 24 ? -23.470 -14.785 29.617 1.00 16.60 44 LEU B O 1
ATOM 3039 N N . THR B 1 25 ? -24.001 -16.513 28.289 1.00 19.52 45 THR B N 1
ATOM 3040 C CA . THR B 1 25 ? -24.424 -17.364 29.406 1.00 20.98 45 THR B CA 1
ATOM 3041 C C . THR B 1 25 ? -23.576 -18.622 29.476 1.00 24.28 45 THR B C 1
ATOM 3042 O O . THR B 1 25 ? -23.254 -19.231 28.452 1.00 24.15 45 THR B O 1
ATOM 3053 N N . HIS B 1 26 ? -23.257 -19.027 30.695 1.00 23.29 46 HIS B N 1
ATOM 3054 C CA . HIS B 1 26 ? -22.492 -20.235 30.924 1.00 28.84 46 HIS B CA 1
ATOM 3055 C C . HIS B 1 26 ? -22.995 -20.889 32.206 1.00 30.10 46 HIS B C 1
ATOM 3056 O O . HIS B 1 26 ? -22.959 -20.242 33.256 1.00 25.65 46 HIS B O 1
ATOM 3070 N N . PRO B 1 27 ? -23.399 -22.172 32.184 1.00 46.90 47 PRO B N 1
ATOM 3071 C CA . PRO B 1 27 ? -23.445 -23.046 31.002 1.00 49.68 47 PRO B CA 1
ATOM 3072 C C . PRO B 1 27 ? -24.533 -22.618 30.017 1.00 47.37 47 PRO B C 1
ATOM 3073 O O . PRO B 1 27 ? -25.518 -21.983 30.400 1.00 46.13 47 PRO B O 1
ATOM 3084 N N . TYR B 1 28 ? -24.294 -22.862 28.738 1.00 44.99 48 TYR B N 1
ATOM 3085 C CA . TYR B 1 28 ? -25.180 -22.341 27.700 1.00 47.79 48 TYR B CA 1
ATOM 3086 C C . TYR B 1 28 ? -26.488 -23.121 27.672 1.00 49.59 48 TYR B C 1
ATOM 3087 O O . TYR B 1 28 ? -26.495 -24.334 27.477 1.00 52.68 48 TYR B O 1
ATOM 3105 N N . GLY B 1 29 ? -27.594 -22.420 27.825 1.00 50.52 49 GLY B N 1
ATOM 3106 C CA . GLY B 1 29 ? -28.882 -23.048 27.728 1.00 53.37 49 GLY B CA 1
ATOM 3107 C C . GLY B 1 29 ? -29.371 -23.723 28.984 1.00 54.57 49 GLY B C 1
ATOM 3108 O O . GLY B 1 29 ? -30.522 -24.170 29.008 1.00 55.87 49 GLY B O 1
ATOM 3112 N N . LYS B 1 30 ? -28.588 -23.737 30.062 1.00 60.03 50 LYS B N 1
ATOM 3113 C CA . LYS B 1 30 ? -28.979 -24.458 31.270 1.00 59.37 50 LYS B CA 1
ATOM 3114 C C . LYS B 1 30 ? -29.311 -23.547 32.456 1.00 52.28 50 LYS B C 1
ATOM 3115 O O . LYS B 1 30 ? -29.890 -24.017 33.449 1.00 53.69 50 LYS B O 1
ATOM 3134 N N . GLY B 1 31 ? -29.008 -22.260 32.359 1.00 28.80 51 GLY B N 1
ATOM 3135 C CA . GLY B 1 31 ? -29.194 -21.377 33.472 1.00 24.12 51 GLY B CA 1
ATOM 3136 C C . GLY B 1 31 ? -29.937 -20.124 33.075 1.00 18.76 51 GLY B C 1
ATOM 3137 O O . GLY B 1 31 ? -31.127 -20.198 32.766 1.00 17.72 51 GLY B O 1
ATOM 3141 N N . TRP B 1 32 ? -29.259 -18.982 33.088 1.00 20.04 52 TRP B N 1
ATOM 3142 C CA . TRP B 1 32 ? -29.919 -17.730 32.740 1.00 18.56 52 TRP B CA 1
ATOM 3143 C C . TRP B 1 32 ? -30.469 -17.761 31.311 1.00 19.73 52 TRP B C 1
ATOM 3144 O O . TRP B 1 32 ? -29.822 -18.263 30.377 1.00 17.77 52 TRP B O 1
ATOM 3165 N N . ASP B 1 33 ? -31.659 -17.167 31.143 1.00 22.47 53 ASP B N 1
ATOM 3166 C CA A ASP B 1 33 ? -32.372 -17.137 29.863 0.47 23.43 53 ASP B CA 1
ATOM 3167 C CA B ASP B 1 33 ? -32.322 -17.115 29.849 0.53 23.40 53 ASP B CA 1
ATOM 3168 C C . ASP B 1 33 ? -32.956 -15.749 29.642 1.00 21.30 53 ASP B C 1
ATOM 3169 O O . ASP B 1 33 ? -33.531 -15.167 30.564 1.00 18.17 53 ASP B O 1
ATOM 3186 N N . LEU B 1 34 ? -32.866 -15.243 28.410 1.00 19.30 54 LEU B N 1
ATOM 3187 C CA . LEU B 1 34 ? -33.537 -13.997 28.057 1.00 19.75 54 LEU B CA 1
ATOM 3188 C C . LEU B 1 34 ? -35.035 -14.276 27.874 1.00 18.21 54 LEU B C 1
ATOM 3189 O O . LEU B 1 34 ? -35.432 -15.076 27.022 1.00 16.58 54 LEU B O 1
ATOM 3205 N N . MET B 1 35 ? -35.860 -13.623 28.671 1.00 18.02 55 MET B N 1
ATOM 3206 C CA . MET B 1 35 ? -37.300 -13.837 28.682 1.00 21.72 55 MET B CA 1
ATOM 3207 C C . MET B 1 35 ? -38.013 -12.514 28.394 1.00 22.86 55 MET B C 1
ATOM 3208 O O . MET B 1 35 ? -37.404 -11.441 28.453 1.00 20.95 55 MET B O 1
ATOM 3222 N N . GLN B 1 36 ? -39.306 -12.611 28.060 1.00 21.33 56 GLN B N 1
ATOM 3223 C CA . GLN B 1 36 ? -40.142 -11.452 27.810 1.00 25.76 56 GLN B CA 1
ATOM 3224 C C . GLN B 1 36 ? -41.522 -11.602 28.438 1.00 25.53 56 GLN B C 1
ATOM 3225 O O . GLN B 1 36 ? -42.042 -12.710 28.593 1.00 24.12 56 GLN B O 1
ATOM 3239 N N . ASN B 1 37 ? -42.120 -10.461 28.779 1.00 25.76 57 ASN B N 1
ATOM 3240 C CA . ASN B 1 37 ? -43.523 -10.380 29.177 1.00 27.41 57 ASN B CA 1
ATOM 3241 C C . ASN B 1 37 ? -44.196 -9.411 28.218 1.00 31.22 57 ASN B C 1
ATOM 3242 O O . ASN B 1 37 ? -43.722 -8.289 28.056 1.00 29.53 57 ASN B O 1
ATOM 3253 N N . ILE B 1 38 ? -45.296 -9.845 27.592 1.00 32.24 58 ILE B N 1
ATOM 3254 C CA . ILE B 1 38 ? -45.963 -9.074 26.546 1.00 37.66 58 ILE B CA 1
ATOM 3255 C C . ILE B 1 38 ? -47.431 -8.890 26.881 1.00 41.95 58 ILE B C 1
ATOM 3256 O O . ILE B 1 38 ? -48.274 -8.841 25.980 1.00 45.07 58 ILE B O 1
ATOM 3272 N N . MET B 1 39 ? -47.742 -8.773 28.175 1.00 51.08 59 MET B N 1
ATOM 3273 C CA . MET B 1 39 ? -49.118 -8.591 28.627 1.00 56.84 59 MET B CA 1
ATOM 3274 C C . MET B 1 39 ? -49.578 -7.129 28.565 1.00 61.46 59 MET B C 1
ATOM 3275 O O . MET B 1 39 ? -50.778 -6.861 28.707 1.00 64.82 59 MET B O 1
ATOM 3289 N N . ASN B 1 40 ? -48.668 -6.191 28.336 1.00 66.55 60 ASN B N 1
ATOM 3290 C CA . ASN B 1 40 ? -48.981 -4.788 28.129 1.00 69.66 60 ASN B CA 1
ATOM 3291 C C . ASN B 1 40 ? -48.642 -4.416 26.699 1.00 71.38 60 ASN B C 1
ATOM 3292 O O . ASN B 1 40 ? -48.056 -5.206 25.952 1.00 68.87 60 ASN B O 1
ATOM 3303 N N . ASP B 1 41 ? -48.965 -3.175 26.333 1.00 76.62 61 ASP B N 1
ATOM 3304 C CA . ASP B 1 41 ? -48.611 -2.694 25.003 1.00 79.72 61 ASP B CA 1
ATOM 3305 C C . ASP B 1 41 ? -47.105 -2.790 24.779 1.00 76.08 61 ASP B C 1
ATOM 3306 O O . ASP B 1 41 ? -46.658 -3.249 23.721 1.00 73.74 61 ASP B O 1
ATOM 3315 N N . MET B 1 42 ? -46.293 -2.405 25.793 1.00 62.51 62 MET B N 1
ATOM 3316 C CA . MET B 1 42 ? -44.842 -2.482 25.618 1.00 57.29 62 MET B CA 1
ATOM 3317 C C . MET B 1 42 ? -44.309 -3.826 26.126 1.00 49.33 62 MET B C 1
ATOM 3318 O O . MET B 1 42 ? -44.684 -4.261 27.225 1.00 46.75 62 MET B O 1
ATOM 3332 N N . PRO B 1 43 ? -43.433 -4.480 25.362 1.00 49.79 63 PRO B N 1
ATOM 3333 C CA . PRO B 1 43 ? -42.745 -5.671 25.867 1.00 41.51 63 PRO B CA 1
ATOM 3334 C C . PRO B 1 43 ? -41.784 -5.321 26.980 1.00 34.14 63 PRO B C 1
ATOM 3335 O O . PRO B 1 43 ? -41.163 -4.259 26.968 1.00 32.35 63 PRO B O 1
ATOM 3346 N N . ILE B 1 44 ? -41.656 -6.246 27.931 1.00 35.29 64 ILE B N 1
ATOM 3347 C CA . ILE B 1 44 ? -40.724 -6.150 29.055 1.00 32.89 64 ILE B CA 1
ATOM 3348 C C . ILE B 1 44 ? -39.731 -7.293 28.911 1.00 28.52 64 ILE B C 1
ATOM 3349 O O . ILE B 1 44 ? -40.132 -8.466 28.865 1.00 26.07 64 ILE B O 1
ATOM 3365 N N . TYR B 1 45 ? -38.444 -6.971 28.920 1.00 23.03 65 TYR B N 1
ATOM 3366 C CA . TYR B 1 45 ? -37.436 -8.011 28.818 1.00 21.49 65 TYR B CA 1
ATOM 3367 C C . TYR B 1 45 ? -36.735 -8.155 30.156 1.00 18.85 65 TYR B C 1
ATOM 3368 O O . TYR B 1 45 ? -36.820 -7.275 31.025 1.00 19.97 65 TYR B O 1
ATOM 3386 N N . MET B 1 46 ? -36.100 -9.308 30.327 1.00 20.39 66 MET B N 1
ATOM 3387 C CA . MET B 1 46 ? -35.382 -9.681 31.536 1.00 21.29 66 MET B CA 1
ATOM 3388 C C . MET B 1 46 ? -34.499 -10.898 31.266 1.00 21.10 66 MET B C 1
ATOM 3389 O O . MET B 1 46 ? -34.802 -11.725 30.399 1.00 20.84 66 MET B O 1
ATOM 3403 N N . TYR B 1 47 ? -33.441 -11.027 32.066 1.00 20.44 67 TYR B N 1
ATOM 3404 C CA . TYR B 1 47 ? -32.669 -12.253 32.174 1.00 19.84 67 TYR B CA 1
ATOM 3405 C C . TYR B 1 47 ? -33.108 -12.950 33.461 1.00 19.18 67 TYR B C 1
ATOM 3406 O O . TYR B 1 47 ? -33.004 -12.369 34.542 1.00 17.60 67 TYR B O 1
ATOM 3424 N N . SER B 1 48 ? -33.650 -14.170 33.331 1.00 19.40 68 SER B N 1
ATOM 3425 C CA . SER B 1 48 ? -34.233 -14.917 34.444 1.00 21.19 68 SER B CA 1
ATOM 3426 C C . SER B 1 48 ? -33.488 -16.230 34.631 1.00 17.96 68 SER B C 1
ATOM 3427 O O . SER B 1 48 ? -32.996 -16.807 33.664 1.00 18.01 68 SER B O 1
ATOM 3435 N N . VAL B 1 49 ? -33.444 -16.710 35.870 1.00 17.35 69 VAL B N 1
ATOM 3436 C CA . VAL B 1 49 ? -33.028 -18.075 36.173 1.00 17.58 69 VAL B CA 1
ATOM 3437 C C . VAL B 1 49 ? -33.841 -18.538 37.381 1.00 17.09 69 VAL B C 1
ATOM 3438 O O . VAL B 1 49 ? -34.182 -17.734 38.248 1.00 17.30 69 VAL B O 1
ATOM 3451 N N . CYS B 1 50 ? -34.218 -19.812 37.403 1.00 13.86 70 CYS B N 1
ATOM 3452 C CA . CYS B 1 50 ? -35.071 -20.281 38.497 1.00 17.38 70 CYS B CA 1
ATOM 3453 C C . CYS B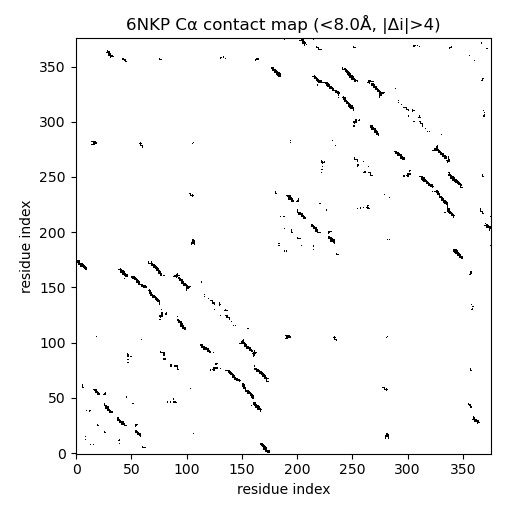 1 50 ? -34.960 -21.788 38.663 1.00 20.25 70 CYS B C 1
ATOM 3454 O O . CYS B 1 50 ? -35.973 -22.488 38.724 1.00 20.20 70 CYS B O 1
ATOM 3461 N N . ASN B 1 51 ? -33.730 -22.285 38.779 1.00 23.62 71 ASN B N 1
ATOM 3462 C CA . ASN B 1 51 ? -33.485 -23.705 38.994 1.00 23.66 71 ASN B CA 1
ATOM 3463 C C . ASN B 1 51 ? -33.426 -23.992 40.499 1.00 21.60 71 ASN B C 1
ATOM 3464 O O . ASN B 1 51 ? -32.400 -24.350 41.066 1.00 21.28 71 ASN B O 1
ATOM 3475 N N . VAL B 1 52 ? -34.566 -23.760 41.150 1.00 19.73 72 VAL B N 1
ATOM 3476 C CA . VAL B 1 52 ? -34.629 -23.737 42.615 1.00 18.83 72 VAL B CA 1
ATOM 3477 C C . VAL B 1 52 ? -34.722 -25.137 43.232 1.00 23.01 72 VAL B C 1
ATOM 3478 O O . VAL B 1 52 ? -34.582 -25.267 44.457 1.00 25.24 72 VAL B O 1
ATOM 3491 N N . MET B 1 53 ? -35.046 -26.170 42.459 1.00 23.35 73 MET B N 1
ATOM 3492 C CA . MET B 1 53 ? -35.197 -27.508 43.030 1.00 28.16 73 MET B CA 1
ATOM 3493 C C . MET B 1 53 ? -34.110 -28.471 42.549 1.00 28.57 73 MET B C 1
ATOM 3494 O O . MET B 1 53 ? -34.192 -29.671 42.816 1.00 29.76 73 MET B O 1
ATOM 3508 N N . SER B 1 54 ? -33.039 -27.968 41.949 1.00 25.48 74 SER B N 1
ATOM 3509 C CA . SER B 1 54 ? -32.129 -28.836 41.211 1.00 27.60 74 SER B CA 1
ATOM 3510 C C . SER B 1 54 ? -30.861 -29.127 41.961 1.00 26.99 74 SER B C 1
ATOM 3511 O O . SER B 1 54 ? -30.316 -30.206 41.800 1.00 27.31 74 SER B O 1
ATOM 3519 N N . GLY B 1 55 ? -30.376 -28.168 42.733 1.00 28.61 75 GLY B N 1
ATOM 3520 C CA . GLY B 1 55 ? -29.116 -28.288 43.438 1.00 28.93 75 GLY B CA 1
ATOM 3521 C C . GLY B 1 55 ? -27.980 -28.128 42.460 1.00 25.46 75 GLY B C 1
ATOM 3522 O O . GLY B 1 55 ? -28.191 -28.193 41.248 1.00 23.10 75 GLY B O 1
ATOM 3526 N N . ASP B 1 56 ? -26.767 -27.922 42.996 1.00 25.55 76 ASP B N 1
ATOM 3527 C CA . ASP B 1 56 ? -25.540 -27.841 42.219 1.00 24.34 76 ASP B CA 1
ATOM 3528 C C . ASP B 1 56 ? -25.555 -26.722 41.176 1.00 22.97 76 ASP B C 1
ATOM 3529 O O . ASP B 1 56 ? -24.871 -26.817 40.161 1.00 26.18 76 ASP B O 1
ATOM 3538 N N . GLN B 1 57 ? -26.189 -25.587 41.454 1.00 20.31 77 GLN B N 1
ATOM 3539 C CA . GLN B 1 57 ? -26.310 -24.546 40.437 1.00 18.31 77 GLN B CA 1
ATOM 3540 C C . GLN B 1 57 ? -25.147 -23.585 40.534 1.00 16.94 77 GLN B C 1
ATOM 3541 O O . GLN B 1 57 ? -24.775 -23.143 41.625 1.00 16.21 77 GLN B O 1
ATOM 3555 N N . ASP B 1 58 ? -24.564 -23.272 39.377 1.00 19.23 78 ASP B N 1
ATOM 3556 C CA . ASP B 1 58 ? -23.461 -22.324 39.258 1.00 19.05 78 ASP B CA 1
ATOM 3557 C C . ASP B 1 58 ? -23.578 -21.699 37.859 1.00 16.14 78 ASP B C 1
ATOM 3558 O O . ASP B 1 58 ? -22.824 -22.036 36.930 1.00 15.19 78 ASP B O 1
ATOM 3567 N N . ASN B 1 59 ? -24.546 -20.787 37.724 1.00 14.20 79 ASN B N 1
ATOM 3568 C CA . ASN B 1 59 ? -24.980 -20.251 36.432 1.00 16.36 79 ASN B CA 1
ATOM 3569 C C . ASN B 1 59 ? -24.484 -18.828 36.292 1.00 13.64 79 ASN B C 1
ATOM 3570 O O . ASN B 1 59 ? -24.763 -17.978 37.146 1.00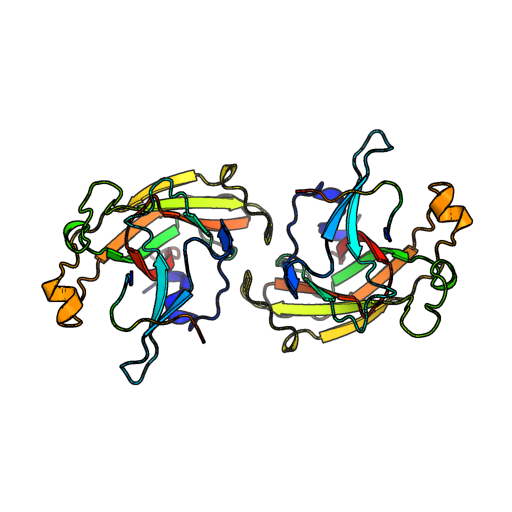 11.99 79 ASN B O 1
ATOM 3581 N N . TRP B 1 60 ? -23.774 -18.574 35.208 1.00 14.66 80 TRP B N 1
ATOM 3582 C CA . TRP B 1 60 ? -23.141 -17.290 34.984 1.00 15.41 80 TRP B CA 1
ATOM 3583 C C . TRP B 1 60 ? -23.759 -16.565 33.798 1.00 14.98 80 TRP B C 1
ATOM 3584 O O . TRP B 1 60 ? -24.059 -17.181 32.772 1.00 13.08 80 TRP B O 1
ATOM 3605 N N . LEU B 1 61 ? -23.905 -15.246 33.959 1.00 13.45 81 LEU B N 1
ATOM 3606 C CA . LEU B 1 61 ? -24.381 -14.311 32.943 1.00 13.17 81 LEU B CA 1
ATOM 3607 C C . LEU B 1 61 ? -23.379 -13.154 32.836 1.00 13.71 81 LEU B C 1
ATOM 3608 O O . LEU B 1 61 ? -23.119 -12.471 33.831 1.00 12.89 81 LEU B O 1
ATOM 3624 N N . ARG B 1 62 ? -22.817 -12.923 31.639 1.00 12.39 82 ARG B N 1
ATOM 3625 C CA . ARG B 1 62 ? -21.824 -11.867 31.457 1.00 12.74 82 ARG B CA 1
ATOM 3626 C C . ARG B 1 62 ? -22.325 -10.863 30.434 1.00 15.00 82 ARG B C 1
ATOM 3627 O O . ARG B 1 62 ? -22.826 -11.252 29.366 1.00 16.12 82 ARG B O 1
ATOM 3648 N N . THR B 1 63 ? -22.163 -9.573 30.752 1.00 15.91 83 THR B N 1
ATOM 3649 C CA . THR B 1 63 ? -22.553 -8.526 29.821 1.00 15.37 83 THR B CA 1
ATOM 3650 C C . THR B 1 63 ? -21.622 -8.526 28.608 1.00 17.16 83 THR B C 1
ATOM 3651 O O . THR B 1 63 ? -20.556 -9.174 28.589 1.00 17.00 83 THR B O 1
ATOM 3662 N N . ASN B 1 64 ? -22.048 -7.784 27.581 1.00 16.58 84 ASN B N 1
ATOM 3663 C CA . ASN B 1 64 ? -21.172 -7.350 26.503 1.00 15.76 84 ASN B CA 1
ATOM 3664 C C . ASN B 1 64 ? -20.047 -6.477 27.101 1.00 14.58 84 ASN B C 1
ATOM 3665 O O . ASN B 1 64 ? -20.099 -6.100 28.250 1.00 13.03 84 ASN B O 1
ATOM 3676 N N . TRP B 1 65 ? -18.999 -6.208 26.311 1.00 15.02 85 TRP B N 1
ATOM 3677 C CA . TRP B 1 65 ? -17.890 -5.363 26.732 1.00 14.11 85 TRP B CA 1
ATOM 3678 C C . TRP B 1 65 ? -18.293 -3.893 26.638 1.00 14.39 85 TRP B C 1
ATOM 3679 O O . TRP B 1 65 ? -18.948 -3.477 25.676 1.00 15.11 85 TRP B O 1
ATOM 3700 N N . VAL B 1 66 ? -17.859 -3.112 27.612 1.00 14.04 86 VAL B N 1
ATOM 3701 C CA . VAL B 1 66 ? -18.129 -1.677 27.691 1.00 16.08 86 VAL B CA 1
ATOM 3702 C C . VAL B 1 66 ? -16.799 -0.931 27.634 1.00 17.37 86 VAL B C 1
ATOM 3703 O O . VAL B 1 66 ? -15.926 -1.145 28.480 1.00 16.71 86 VAL B O 1
ATOM 3716 N N . TYR B 1 67 ? -16.638 -0.072 26.633 1.00 21.50 87 TYR B N 1
ATOM 3717 C CA . TYR B 1 67 ? -15.463 0.786 26.557 1.00 21.41 87 TYR B CA 1
ATOM 3718 C C . TYR B 1 67 ? -15.606 1.894 27.588 1.00 20.84 87 TYR B C 1
ATOM 3719 O O . TYR B 1 67 ? -16.641 2.558 27.653 1.00 24.26 87 TYR B O 1
ATOM 3737 N N . ARG B 1 68 ? -14.592 2.088 28.429 1.00 19.45 88 ARG B N 1
ATOM 3738 C CA . ARG B 1 68 ? -14.851 2.972 29.557 1.00 23.71 88 ARG B CA 1
ATOM 3739 C C . ARG B 1 68 ? -14.609 4.447 29.258 1.00 21.25 88 ARG B C 1
ATOM 3740 O O . ARG B 1 68 ? -15.173 5.310 29.946 1.00 21.51 88 ARG B O 1
ATOM 3761 N N . GLY B 1 69 ? -13.742 4.750 28.308 1.00 19.71 89 GLY B N 1
ATOM 3762 C CA . GLY B 1 69 ? -13.491 6.132 27.915 1.00 22.80 89 GLY B CA 1
ATOM 3763 C C . GLY B 1 69 ? -12.971 6.953 29.077 1.00 24.97 89 GLY B C 1
ATOM 3764 O O . GLY B 1 69 ? -11.983 6.591 29.726 1.00 25.23 89 GLY B O 1
ATOM 3768 N N . GLU B 1 70 ? -13.653 8.072 29.363 1.00 25.45 90 GLU B N 1
ATOM 3769 C CA . GLU B 1 70 ? -13.243 8.972 30.431 1.00 27.25 90 GLU B CA 1
ATOM 3770 C C . GLU B 1 70 ? -13.659 8.509 31.817 1.00 22.32 90 GLU B C 1
ATOM 3771 O O . GLU B 1 70 ? -13.342 9.194 32.790 1.00 22.78 90 GLU B O 1
ATOM 3783 N N . ALA B 1 71 ? -14.438 7.450 31.908 1.00 20.25 91 ALA B N 1
ATOM 3784 C CA . ALA B 1 71 ? -14.987 7.021 33.176 1.00 21.71 91 ALA B CA 1
ATOM 3785 C C . ALA B 1 71 ? -13.864 6.646 34.132 1.00 24.44 91 ALA B C 1
ATOM 3786 O O . ALA B 1 71 ? -12.930 5.939 33.760 1.00 27.39 91 ALA B O 1
ATOM 3793 N N . GLU B 1 72 ? -13.953 7.125 35.367 1.00 22.76 92 GLU B N 1
ATOM 3794 C CA . GLU B 1 72 ? -13.063 6.667 36.424 1.00 25.15 92 GLU B CA 1
ATOM 3795 C C . GLU B 1 72 ? -13.831 5.763 37.382 1.00 24.23 92 GLU B C 1
ATOM 3796 O O . GLU B 1 72 ? -13.629 4.551 37.396 1.00 25.34 92 GLU B O 1
ATOM 3808 N N A ARG B 1 73 ? -14.736 6.319 38.159 0.71 24.41 93 ARG B N 1
ATOM 3809 N N B ARG B 1 73 ? -14.748 6.318 38.156 0.29 24.26 93 ARG B N 1
ATOM 3810 C CA A ARG B 1 73 ? -15.591 5.568 39.061 0.71 24.14 93 ARG B CA 1
ATOM 3811 C CA B ARG B 1 73 ? -15.588 5.544 39.056 0.29 23.97 93 ARG B CA 1
ATOM 3812 C C A ARG B 1 73 ? -16.919 5.301 38.348 0.71 21.69 93 ARG B C 1
ATOM 3813 C C B ARG B 1 73 ? -16.937 5.304 38.388 0.29 21.78 93 ARG B C 1
ATOM 3814 O O A ARG B 1 73 ? -17.506 6.222 37.769 0.71 23.07 93 ARG B O 1
ATOM 3815 O O B ARG B 1 73 ? -17.566 6.249 37.897 0.29 23.27 93 ARG B O 1
ATOM 3856 N N . ILE B 1 74 ? -17.372 4.046 38.352 1.00 18.59 94 ILE B N 1
ATOM 3857 C CA . ILE B 1 74 ? -18.646 3.692 37.731 1.00 16.35 94 ILE B CA 1
ATOM 3858 C C . ILE B 1 74 ? -19.659 3.316 38.804 1.00 18.54 94 ILE B C 1
ATOM 3859 O O . ILE B 1 74 ? -19.306 2.879 39.905 1.00 21.00 94 ILE B O 1
ATOM 3875 N N . PHE B 1 75 ? -20.926 3.500 38.460 1.00 18.19 95 PHE B N 1
ATOM 3876 C CA . PHE B 1 75 ? -22.075 3.134 39.279 1.00 19.17 95 PHE B CA 1
ATOM 3877 C C . PHE B 1 75 ? -22.908 2.083 38.561 1.00 16.61 95 PHE B C 1
ATOM 3878 O O . PHE B 1 75 ? -23.242 2.234 37.378 1.00 15.62 95 PHE B O 1
ATOM 3895 N N . ILE B 1 76 ? -23.237 1.025 39.282 1.00 14.45 96 ILE B N 1
ATOM 3896 C CA . ILE B 1 76 ? -23.985 -0.105 38.755 1.00 13.65 96 ILE B CA 1
ATOM 3897 C C . ILE B 1 76 ? -25.331 -0.093 39.451 1.00 14.04 96 ILE B C 1
ATOM 3898 O O . ILE B 1 76 ? -25.396 -0.265 40.663 1.00 14.18 96 ILE B O 1
ATOM 3914 N N . GLU B 1 77 ? -26.404 0.109 38.684 1.00 14.39 97 GLU B N 1
ATOM 3915 C CA . GLU B 1 77 ? -27.748 0.114 39.206 1.00 18.83 97 GLU B CA 1
ATOM 3916 C C . GLU B 1 77 ? -28.484 -1.110 38.677 1.00 17.02 97 GLU B C 1
ATOM 3917 O O . GLU B 1 77 ? -28.651 -1.249 37.452 1.00 15.31 97 GLU B O 1
ATOM 3929 N N . LEU B 1 78 ? -28.940 -1.973 39.594 1.00 17.03 98 LEU B N 1
ATOM 3930 C CA . LEU B 1 78 ? -29.710 -3.166 39.264 1.00 16.65 98 LEU B CA 1
ATOM 3931 C C . LEU B 1 78 ? -31.177 -3.035 39.706 1.00 14.19 98 LEU B C 1
ATOM 3932 O O . LEU B 1 78 ? -31.478 -2.563 40.795 1.00 15.40 98 LEU B O 1
ATOM 3948 N N . LYS B 1 79 ? -32.109 -3.447 38.864 1.00 14.51 99 LYS B N 1
ATOM 3949 C CA . LYS B 1 79 ? -33.500 -3.575 39.281 1.00 15.13 99 LYS B CA 1
ATOM 3950 C C . LYS B 1 79 ? -33.906 -5.011 39.002 1.00 16.29 99 LYS B C 1
ATOM 3951 O O . LYS B 1 79 ? -33.612 -5.524 37.921 1.00 16.06 99 LYS B O 1
ATOM 3970 N N . PHE B 1 80 ? -34.493 -5.682 39.996 1.00 19.32 100 PHE B N 1
ATOM 3971 C CA . PHE B 1 80 ? -34.614 -7.133 39.934 1.00 16.38 100 PHE B CA 1
ATOM 3972 C C . PHE B 1 80 ? -35.675 -7.625 40.928 1.00 16.68 100 PHE B C 1
ATOM 3973 O O . PHE B 1 80 ? -36.047 -6.935 41.884 1.00 16.67 100 PHE B O 1
ATOM 3990 N N . THR B 1 81 ? -36.159 -8.838 40.680 1.00 15.33 101 THR B N 1
ATOM 3991 C CA . THR B 1 81 ? -37.089 -9.528 41.560 1.00 17.74 101 THR B CA 1
ATOM 3992 C C . THR B 1 81 ? -36.491 -10.859 42.010 1.00 14.71 101 THR B C 1
ATOM 3993 O O . THR B 1 81 ? -35.710 -11.492 41.289 1.00 13.34 101 THR B O 1
ATOM 4004 N N . VAL B 1 82 ? -36.894 -11.291 43.194 1.00 14.99 102 VAL B N 1
ATOM 4005 C CA . VAL B 1 82 ? -36.496 -12.587 43.742 1.00 15.14 102 VAL B CA 1
ATOM 4006 C C . VAL B 1 82 ? -37.731 -13.256 44.342 1.00 17.31 102 VAL B C 1
ATOM 4007 O O . VAL B 1 82 ? -38.411 -12.665 45.192 1.00 17.27 102 VAL B O 1
ATOM 4020 N N . ARG B 1 83 ? -38.047 -14.463 43.881 1.00 18.03 103 ARG B N 1
ATOM 4021 C CA . ARG B 1 83 ? -39.205 -15.151 44.419 1.00 18.26 103 ARG B CA 1
ATOM 4022 C C . ARG B 1 83 ? -38.822 -15.893 45.693 1.00 18.04 103 ARG B C 1
ATOM 4023 O O . ARG B 1 83 ? -37.704 -16.396 45.840 1.00 15.35 103 ARG B O 1
ATOM 4044 N N . ASP B 1 84 ? -39.744 -15.864 46.647 1.00 19.01 104 ASP B N 1
ATOM 4045 C CA . ASP B 1 84 ? -39.656 -16.602 47.903 1.00 20.33 104 ASP B CA 1
ATOM 4046 C C . ASP B 1 84 ? -39.411 -18.078 47.654 1.00 16.87 104 ASP B C 1
ATOM 4047 O O . ASP B 1 84 ? -40.140 -18.714 46.886 1.00 16.25 104 ASP B O 1
ATOM 4056 N N . CYS B 1 85 ? -38.395 -18.643 48.314 1.00 17.51 105 CYS B N 1
ATOM 4057 C CA . CYS B 1 85 ? -38.144 -20.077 48.149 1.00 18.67 105 CYS B CA 1
ATOM 4058 C C . CYS B 1 85 ? -39.326 -20.917 48.629 1.00 21.01 105 CYS B C 1
ATOM 4059 O O . CYS B 1 85 ? -39.516 -22.045 48.146 1.00 24.47 105 CYS B O 1
ATOM 4066 N N . ASN B 1 86 ? -40.145 -20.389 49.562 1.00 17.55 106 ASN B N 1
ATOM 4067 C CA . ASN B 1 86 ? -41.305 -21.106 50.077 1.00 18.55 106 ASN B CA 1
ATOM 4068 C C . ASN B 1 86 ? -42.479 -21.172 49.108 1.00 18.84 106 ASN B C 1
ATOM 4069 O O . ASN B 1 86 ? -43.508 -21.799 49.436 1.00 19.77 106 ASN B O 1
ATOM 4080 N N . SER B 1 87 ? -42.346 -20.528 47.945 1.00 18.22 107 SER B N 1
ATOM 4081 C CA . SER B 1 87 ? -43.301 -20.694 46.866 1.00 18.62 107 SER B CA 1
ATOM 4082 C C . SER B 1 87 ? -43.250 -22.074 46.238 1.00 18.85 107 SER B C 1
ATOM 4083 O O . SER B 1 87 ? -44.232 -22.492 45.618 1.00 19.60 107 SER B O 1
ATOM 4091 N N . PHE B 1 88 ? -42.164 -22.788 46.406 1.00 18.44 108 PHE B N 1
ATOM 4092 C CA . PHE B 1 88 ? -41.841 -24.042 45.723 1.00 22.57 108 PHE B CA 1
ATOM 4093 C C . PHE B 1 88 ? -41.852 -25.237 46.703 1.00 23.07 108 PHE B C 1
ATOM 4094 O O . PHE B 1 88 ? -41.522 -25.077 47.881 1.00 21.89 108 PHE B O 1
ATOM 4111 N N . PRO B 1 89 ? -42.252 -26.436 46.266 1.00 28.21 109 PRO B N 1
ATOM 4112 C CA . PRO B 1 89 ? -42.458 -27.552 47.236 1.00 30.68 109 P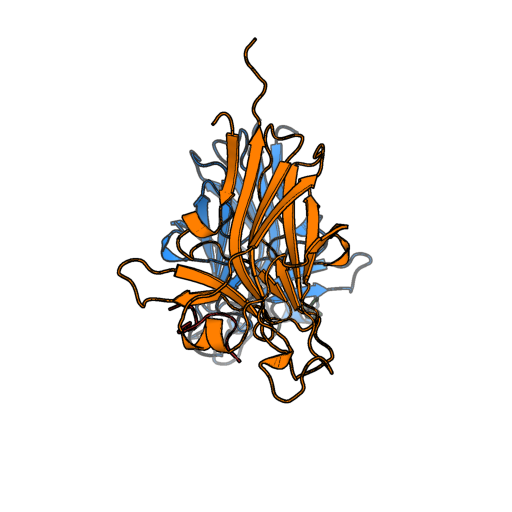RO B CA 1
ATOM 4113 C C . PRO B 1 89 ? -41.241 -27.947 48.064 1.00 32.03 109 PRO B C 1
ATOM 4114 O O . PRO B 1 89 ? -41.407 -28.489 49.167 1.00 35.75 109 PRO B O 1
ATOM 4125 N N . GLY B 1 90 ? -40.031 -27.751 47.562 1.00 27.83 110 GLY B N 1
ATOM 4126 C CA . GLY B 1 90 ? -38.846 -28.040 48.343 1.00 30.85 110 GLY B CA 1
ATOM 4127 C C . GLY B 1 90 ? -38.390 -26.907 49.264 1.00 32.63 110 GLY B C 1
ATOM 4128 O O . GLY B 1 90 ? -37.377 -27.037 49.961 1.00 30.63 110 GLY B O 1
ATOM 4132 N N . GLY B 1 91 ? -39.118 -25.796 49.289 1.00 35.60 111 GLY B N 1
ATOM 4133 C CA . GLY B 1 91 ? -38.760 -24.700 50.166 1.00 37.29 111 GLY B CA 1
ATOM 4134 C C . GLY B 1 91 ? -37.323 -24.261 49.954 1.00 37.60 111 GLY B C 1
ATOM 4135 O O . GLY B 1 91 ? -36.784 -24.291 48.839 1.00 37.09 111 GLY B O 1
ATOM 4139 N N . ALA B 1 92 ? -36.685 -23.863 51.048 1.00 43.96 112 ALA B N 1
ATOM 4140 C CA . ALA B 1 92 ? -35.308 -23.420 51.014 1.00 38.25 112 ALA B CA 1
ATOM 4141 C C . ALA B 1 92 ? -34.299 -24.575 50.962 1.00 37.17 112 ALA B C 1
ATOM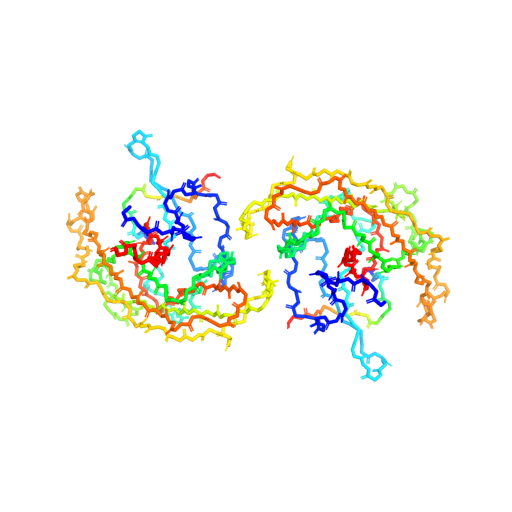 4142 O O . ALA B 1 92 ? -33.105 -24.311 51.157 1.00 37.69 112 ALA B O 1
ATOM 4149 N N . SER B 1 93 ? -34.713 -25.834 50.732 1.00 30.86 113 SER B N 1
ATOM 4150 C CA . SER B 1 93 ? -33.735 -26.919 50.810 1.00 31.29 113 SER B CA 1
ATOM 4151 C C . SER B 1 93 ? -32.588 -26.699 49.826 1.00 28.78 113 SER B C 1
ATOM 4152 O O . SER B 1 93 ? -31.423 -26.767 50.219 1.00 29.71 113 SER B O 1
ATOM 4160 N N . SER B 1 94 ? -32.898 -26.489 48.539 1.00 25.11 114 SER B N 1
ATOM 4161 C CA . SER B 1 94 ? -31.898 -26.233 47.503 1.00 24.36 114 SER B CA 1
ATOM 4162 C C . SER B 1 94 ? -32.028 -24.839 46.913 1.00 22.41 114 SER B C 1
ATOM 4163 O O . SER B 1 94 ? -31.383 -24.527 45.902 1.00 23.81 114 SER B O 1
ATOM 4171 N N . CYS B 1 95 ? -32.884 -24.021 47.490 1.00 19.14 115 CYS B N 1
ATOM 4172 C CA . CYS B 1 95 ? -33.192 -22.713 46.958 1.00 17.33 115 CYS B CA 1
ATOM 4173 C C . CYS B 1 95 ? -32.504 -21.620 47.786 1.00 16.76 115 CYS B C 1
ATOM 4174 O O . CYS B 1 95 ? -32.249 -21.786 48.986 1.00 15.80 115 CYS B O 1
ATOM 4181 N N . LYS B 1 96 ? -32.117 -20.555 47.093 1.00 16.95 116 LYS B N 1
ATOM 4182 C CA . LYS B 1 96 ? -31.429 -19.391 47.641 1.00 18.96 116 LYS B CA 1
ATOM 4183 C C . LYS B 1 96 ? -32.245 -18.168 47.265 1.00 15.23 116 LYS B C 1
ATOM 4184 O O . LYS B 1 96 ? -33.088 -18.230 46.364 1.00 14.36 116 LYS B O 1
ATOM 4203 N N . GLU B 1 97 ? -31.998 -17.051 47.972 1.00 15.89 117 GLU B N 1
ATOM 4204 C CA . GLU B 1 97 ? -32.686 -15.786 47.709 1.00 15.75 117 GLU B CA 1
ATOM 4205 C C . GLU B 1 97 ? -31.670 -14.658 47.506 1.00 18.96 117 GLU B C 1
ATOM 4206 O O . GLU B 1 97 ? -31.982 -13.492 47.779 1.00 17.70 117 GLU B O 1
ATOM 4218 N N . THR B 1 98 ? -30.434 -14.996 47.102 1.00 19.26 118 THR B N 1
ATOM 4219 C CA . THR B 1 98 ? -29.421 -14.008 46.753 1.00 18.35 118 THR B CA 1
ATOM 4220 C C . THR B 1 98 ? -28.762 -14.403 45.436 1.00 15.64 118 THR B C 1
ATOM 4221 O O . THR B 1 98 ? -28.989 -15.489 44.898 1.00 13.64 118 THR B O 1
ATOM 4232 N N . PHE B 1 99 ? -28.000 -13.468 44.873 1.00 13.69 119 PHE B N 1
ATOM 4233 C CA . PHE B 1 99 ? -27.105 -13.785 43.769 1.00 13.87 119 PHE B CA 1
ATOM 4234 C C . PHE B 1 99 ? -25.870 -12.897 43.910 1.00 13.99 119 PHE B C 1
ATOM 4235 O O . PHE B 1 99 ? -25.834 -11.984 44.744 1.00 13.75 119 PHE B O 1
ATOM 4252 N N . ASN B 1 100 ? -24.849 -13.178 43.097 1.00 14.11 120 ASN B N 1
ATOM 4253 C CA . ASN B 1 100 ? -23.555 -12.523 43.210 1.00 16.27 120 ASN B CA 1
ATOM 4254 C C . ASN B 1 100 ? -23.235 -11.669 41.991 1.00 16.90 120 ASN B C 1
ATOM 4255 O O . ASN B 1 100 ? -23.453 -12.076 40.848 1.00 16.10 120 ASN B O 1
ATOM 4266 N N . LEU B 1 101 ? -22.676 -10.500 42.263 1.00 16.62 121 LEU B N 1
ATOM 4267 C CA . LEU B 1 101 ? -22.331 -9.515 41.249 1.00 14.94 121 LEU B CA 1
ATOM 4268 C C . LEU B 1 101 ? -20.808 -9.450 41.175 1.00 14.11 121 LEU B C 1
ATOM 4269 O O . LEU B 1 101 ? -20.145 -9.378 42.216 1.00 11.41 121 LEU B O 1
ATOM 4285 N N . TYR B 1 102 ? -20.271 -9.480 39.953 1.00 14.43 122 TYR B N 1
ATOM 4286 C CA . TYR B 1 102 ? -18.840 -9.422 39.672 1.00 13.42 122 TYR B CA 1
ATOM 4287 C C . TYR B 1 102 ? -18.543 -8.405 38.562 1.00 12.23 122 TYR B C 1
ATOM 4288 O O . TYR B 1 102 ? -19.407 -8.035 37.773 1.00 11.60 122 TYR B O 1
ATOM 4306 N N . TYR B 1 103 ? -17.265 -8.061 38.406 1.00 16.12 123 TYR B N 1
ATOM 4307 C CA . TYR B 1 103 ? -16.846 -7.336 37.211 1.00 15.80 123 TYR B CA 1
ATOM 4308 C C . TYR B 1 103 ? -15.442 -7.776 36.830 1.00 14.99 123 TYR B C 1
ATOM 4309 O O . TYR B 1 103 ? -14.708 -8.407 37.614 1.00 13.53 123 TYR B O 1
ATOM 4327 N N . ALA B 1 104 ? -15.078 -7.434 35.605 1.00 15.73 124 ALA B N 1
ATOM 4328 C CA . ALA B 1 104 ? -13.724 -7.667 35.108 1.00 17.06 124 ALA B CA 1
ATOM 4329 C C . ALA B 1 104 ? -13.314 -6.505 34.220 1.00 15.75 124 ALA B C 1
ATOM 4330 O O . ALA B 1 104 ? -14.119 -6.026 33.437 1.00 14.02 124 ALA B O 1
ATOM 4337 N N . GLU B 1 105 ? -12.056 -6.074 34.330 1.00 15.59 125 GLU B N 1
ATOM 4338 C CA . GLU B 1 105 ? -11.507 -5.065 33.441 1.00 15.21 125 GLU B CA 1
ATOM 4339 C C . GLU B 1 105 ? -10.579 -5.741 32.441 1.00 14.53 125 GLU B C 1
ATOM 4340 O O . GLU B 1 105 ? -9.910 -6.711 32.768 1.00 14.97 125 GLU B O 1
ATOM 4352 N N . SER B 1 106 ? -10.478 -5.180 31.247 1.00 14.77 126 SER B N 1
ATOM 4353 C CA . SER B 1 106 ? -9.590 -5.730 30.244 1.00 20.03 126 SER B CA 1
ATOM 4354 C C . SER B 1 106 ? -9.231 -4.629 29.272 1.00 22.76 126 SER B C 1
ATOM 4355 O O . SER B 1 106 ? -9.934 -3.628 29.164 1.00 23.69 126 SER B O 1
ATOM 4363 N N . ASP B 1 107 ? -8.124 -4.830 28.578 1.00 26.98 127 ASP B N 1
ATOM 4364 C CA . ASP B 1 107 ? -7.686 -3.908 27.541 1.00 29.65 127 ASP B CA 1
ATOM 4365 C C . ASP B 1 107 ? -8.253 -4.228 26.163 1.00 35.09 127 ASP B C 1
ATOM 4366 O O . ASP B 1 107 ? -8.047 -3.437 25.236 1.00 27.37 127 ASP B O 1
ATOM 4375 N N . LEU B 1 108 ? -8.907 -5.382 26.013 1.00 43.86 128 LEU B N 1
ATOM 4376 C CA . LEU B 1 108 ? -9.524 -5.841 24.780 1.00 32.91 128 LEU B CA 1
ATOM 4377 C C . LEU B 1 108 ? -10.808 -6.619 25.101 1.00 19.44 128 LEU B C 1
ATOM 4378 O O . LEU B 1 108 ? -10.998 -7.125 26.227 1.00 20.65 128 LEU B O 1
ATOM 4394 N N . ASP B 1 109 ? -11.676 -6.724 24.093 1.00 46.96 129 ASP B N 1
ATOM 4395 C CA . ASP B 1 109 ? -12.828 -7.606 24.178 1.00 38.80 129 ASP B CA 1
ATOM 4396 C C . ASP B 1 109 ? -12.382 -9.029 23.860 1.00 36.02 129 ASP B C 1
ATOM 4397 O O . ASP B 1 109 ? -11.873 -9.308 22.768 1.00 16.88 129 ASP B O 1
ATOM 4406 N N . TYR B 1 110 ? -12.536 -9.921 24.817 1.00 22.52 130 TYR B N 1
ATOM 4407 C CA . TYR B 1 110 ? -12.229 -11.333 24.615 1.00 22.29 130 TYR B CA 1
ATOM 4408 C C . TYR B 1 110 ? -13.373 -12.117 23.976 1.00 18.47 130 TYR B C 1
ATOM 4409 O O . TYR B 1 110 ? -13.206 -13.316 23.701 1.00 17.98 130 TYR B O 1
ATOM 4427 N N . GLY B 1 111 ? -14.501 -11.481 23.718 1.00 21.32 131 GLY B N 1
ATOM 4428 C CA . GLY B 1 111 ? -15.534 -12.118 22.934 1.00 19.55 131 GLY B CA 1
ATOM 4429 C C . GLY B 1 111 ? -16.237 -13.189 23.728 1.00 19.59 131 GLY B C 1
ATOM 4430 O O . GLY B 1 111 ? -16.719 -12.945 24.842 1.00 20.71 131 GLY B O 1
ATOM 4434 N N . THR B 1 112 ? -16.325 -14.385 23.139 1.00 20.96 132 THR B N 1
ATOM 4435 C CA . THR B 1 112 ? -16.985 -15.528 23.766 1.00 22.73 132 THR B CA 1
ATOM 4436 C C . THR B 1 112 ? -16.092 -16.258 24.762 1.00 23.37 132 THR B C 1
ATOM 4437 O O . THR B 1 112 ? -16.551 -17.183 25.440 1.00 22.16 132 THR B O 1
ATOM 4448 N N . ASN B 1 113 ? -14.827 -15.897 24.873 1.00 20.77 133 ASN B N 1
ATOM 4449 C CA . ASN B 1 113 ? -14.010 -16.519 25.897 1.00 21.68 133 ASN B CA 1
ATOM 4450 C C . ASN B 1 113 ? -14.429 -15.894 27.226 1.00 26.90 133 ASN B C 1
ATOM 4451 O O . ASN B 1 113 ? -14.105 -14.751 27.536 1.00 28.60 133 ASN B O 1
ATOM 4462 N N . PHE B 1 114 ? -15.193 -16.621 27.997 1.00 29.16 134 PHE B N 1
ATOM 4463 C CA . PHE B 1 114 ? -15.605 -16.171 29.309 1.00 33.93 134 PHE B CA 1
ATOM 4464 C C . PHE B 1 114 ? -14.830 -17.012 30.297 1.00 41.98 134 PHE B C 1
ATOM 4465 O O . PHE B 1 114 ? -15.106 -18.211 30.459 1.00 45.24 134 PHE B O 1
ATOM 4482 N N . GLN B 1 115 ? -13.894 -16.384 30.990 1.00 45.85 135 GLN B N 1
ATOM 4483 C CA . GLN B 1 115 ? -13.162 -17.076 32.040 1.00 50.75 135 GLN B CA 1
ATOM 4484 C C . GLN B 1 115 ? -13.522 -16.386 33.345 1.00 46.54 135 GLN B C 1
ATOM 4485 O O . GLN B 1 115 ? -13.118 -15.240 33.591 1.00 44.28 135 GLN B O 1
ATOM 4499 N N . LYS B 1 116 ? -14.357 -17.069 34.133 1.00 40.28 136 LYS B N 1
ATOM 4500 C CA . LYS B 1 116 ? -14.804 -16.537 35.403 1.00 41.86 136 LYS B CA 1
ATOM 4501 C C . LYS B 1 116 ? -13.630 -16.234 36.321 1.00 42.76 136 LYS B C 1
ATOM 4502 O O . LYS B 1 116 ? -13.818 -15.541 37.324 1.00 39.38 136 LYS B O 1
ATOM 4521 N N . ARG B 1 117 ? -12.433 -16.746 36.006 1.00 53.18 137 ARG B N 1
ATOM 4522 C CA . ARG B 1 117 ? -11.268 -16.487 36.839 1.00 54.65 137 ARG B CA 1
ATOM 4523 C C . ARG B 1 117 ? -10.832 -15.032 36.771 1.00 49.38 137 ARG B C 1
ATOM 4524 O O . ARG B 1 117 ? -10.115 -14.574 37.661 1.00 48.79 137 ARG B O 1
ATOM 4545 N N . LEU B 1 118 ? -11.207 -14.307 35.724 1.00 39.65 138 LEU B N 1
ATOM 4546 C CA . LEU B 1 118 ? -10.874 -12.896 35.649 1.00 36.30 138 LEU B CA 1
ATOM 4547 C C . LEU B 1 118 ? -11.860 -12.007 36.393 1.00 26.44 138 LEU B C 1
ATOM 4548 O O . LEU B 1 118 ? -11.625 -10.799 36.516 1.00 24.19 138 LEU B O 1
ATOM 4564 N N . PHE B 1 119 ? -12.939 -12.555 36.917 1.00 23.83 139 PHE B N 1
ATOM 4565 C CA . PHE B 1 119 ? -13.972 -11.727 37.493 1.00 21.02 139 PHE B CA 1
ATOM 4566 C C . PHE B 1 119 ? -13.784 -11.589 38.991 1.00 20.21 139 PHE B C 1
ATOM 4567 O O . PHE B 1 119 ? -13.591 -12.587 39.710 1.00 21.13 139 PHE B O 1
ATOM 4584 N N . THR B 1 120 ? -13.876 -10.339 39.433 1.00 19.85 140 THR B N 1
ATOM 4585 C CA . THR B 1 120 ? -13.683 -9.913 40.813 1.00 19.99 140 THR B CA 1
ATOM 4586 C C . THR B 1 120 ? -15.051 -9.704 41.431 1.00 17.69 140 THR B C 1
ATOM 4587 O O . THR B 1 120 ? -15.939 -9.093 40.822 1.00 16.23 140 THR B O 1
ATOM 4598 N N . LYS B 1 121 ? -15.226 -10.202 42.635 1.00 16.78 141 LYS B N 1
ATOM 4599 C CA . LYS B 1 121 ? -16.525 -10.075 43.262 1.00 15.47 141 LYS B CA 1
ATOM 4600 C C . LYS B 1 121 ? -16.759 -8.632 43.707 1.00 14.91 141 LYS B C 1
ATOM 4601 O O . LYS B 1 121 ? -15.924 -8.058 44.408 1.00 16.21 141 LYS B O 1
ATOM 4620 N N . ILE B 1 122 ? -17.929 -8.097 43.376 1.00 16.02 142 ILE B N 1
ATOM 4621 C CA . ILE B 1 122 ? -18.389 -6.814 43.918 1.00 16.60 142 ILE B CA 1
ATOM 4622 C C . ILE B 1 122 ? -19.214 -6.994 45.196 1.00 16.95 142 ILE B C 1
ATOM 4623 O O . ILE B 1 122 ? -18.939 -6.369 46.229 1.00 16.98 142 ILE B O 1
ATOM 4639 N N . ASP B 1 123 ? -20.264 -7.819 45.153 1.00 15.45 143 ASP B N 1
ATOM 4640 C CA . ASP B 1 123 ? -21.076 -8.031 46.351 1.00 17.67 143 ASP B CA 1
ATOM 4641 C C . ASP B 1 123 ? -22.020 -9.211 46.157 1.00 16.95 143 ASP B C 1
ATOM 4642 O O . ASP B 1 123 ? -22.319 -9.616 45.031 1.00 15.61 143 ASP B O 1
ATOM 4651 N N . THR B 1 124 ? -22.489 -9.751 47.276 1.00 18.89 144 THR B N 1
ATOM 4652 C CA . THR B 1 124 ? -23.680 -10.580 47.244 1.00 18.04 144 THR B CA 1
ATOM 4653 C C . THR B 1 124 ? -24.883 -9.651 47.268 1.00 19.08 144 THR B C 1
ATOM 4654 O O . THR B 1 124 ? -24.994 -8.791 48.152 1.00 19.37 144 THR B O 1
ATOM 4665 N N . ILE B 1 125 ? -25.755 -9.808 46.278 1.00 18.93 145 ILE B N 1
ATOM 4666 C CA . ILE B 1 125 ? -26.950 -8.977 46.128 1.00 18.43 145 ILE B CA 1
ATOM 4667 C C . ILE B 1 125 ? -28.120 -9.695 46.780 1.00 16.53 145 ILE B C 1
ATOM 4668 O O . ILE B 1 125 ? -28.483 -10.820 46.380 1.00 12.80 145 ILE B O 1
ATOM 4684 N N . ALA B 1 126 ? -28.708 -9.034 47.782 1.00 20.80 146 ALA B N 1
ATOM 4685 C CA . ALA B 1 126 ? -29.856 -9.533 48.499 1.00 20.44 146 ALA B CA 1
ATOM 4686 C C . ALA B 1 126 ? -31.048 -8.612 48.300 1.00 20.69 146 ALA B C 1
ATOM 4687 O O . ALA B 1 126 ? -30.886 -7.384 48.286 1.00 20.90 146 ALA B O 1
ATOM 4694 N N . PRO B 1 127 ? -32.259 -9.162 48.138 1.00 19.41 147 PRO B N 1
ATOM 4695 C CA . PRO B 1 127 ? -33.428 -8.306 47.903 1.00 19.61 147 PRO B CA 1
ATOM 4696 C C . PRO B 1 127 ? -33.954 -7.718 49.193 1.00 18.68 147 PRO B C 1
ATOM 4697 O O . PRO B 1 127 ? -34.072 -8.417 50.201 1.00 20.33 147 PRO B O 1
ATOM 4708 N N . ASP B 1 128 ? -34.301 -6.432 49.150 1.00 21.51 148 ASP B N 1
ATOM 4709 C CA . ASP B 1 128 ? -35.044 -5.856 50.277 1.00 25.99 148 ASP B CA 1
ATOM 4710 C C . ASP B 1 128 ? -36.428 -6.482 50.410 1.00 28.23 148 ASP B C 1
ATOM 4711 O O . ASP B 1 128 ? -36.933 -6.654 51.531 1.00 27.83 148 ASP B O 1
ATOM 4720 N N . GLU B 1 129 ? -37.053 -6.856 49.288 1.00 25.11 149 GLU B N 1
ATOM 4721 C CA . GLU B 1 129 ? -38.417 -7.369 49.300 1.00 24.89 149 GLU B CA 1
ATOM 4722 C C . GLU B 1 129 ? -38.487 -8.608 48.431 1.00 22.06 149 GLU B C 1
ATOM 4723 O O . GLU B 1 129 ? -38.123 -8.549 47.257 1.00 23.70 149 GLU B O 1
ATOM 4735 N N A ILE B 1 130 ? -38.937 -9.714 49.019 0.53 23.27 150 ILE B N 1
ATOM 4736 N N B ILE B 1 130 ? -38.929 -9.729 49.021 0.47 23.29 150 ILE B N 1
ATOM 4737 C CA A ILE B 1 130 ? -39.163 -10.979 48.333 0.53 22.12 150 ILE B CA 1
ATOM 4738 C CA B ILE B 1 130 ? -39.150 -10.985 48.313 0.47 22.12 150 ILE B CA 1
ATOM 4739 C C A ILE B 1 130 ? -40.557 -10.959 47.715 0.53 23.28 150 ILE B C 1
ATOM 4740 C C B ILE B 1 130 ? -40.553 -10.972 47.720 0.47 23.29 150 ILE B C 1
ATOM 4741 O O A ILE B 1 130 ? -41.509 -10.464 48.318 0.53 25.05 150 ILE B O 1
ATOM 4742 O O B ILE B 1 130 ? -41.503 -10.494 48.341 0.47 25.06 150 ILE B O 1
ATOM 4773 N N . THR B 1 131 ? -40.689 -11.518 46.523 1.00 20.77 151 THR B N 1
ATOM 4774 C CA . THR B 1 131 ? -41.995 -11.702 45.898 1.00 19.28 151 THR B CA 1
ATOM 4775 C C . THR B 1 131 ? -42.568 -13.045 46.365 1.00 17.79 151 THR B C 1
ATOM 4776 O O . THR B 1 131 ? -42.087 -14.110 45.948 1.00 18.45 151 THR B O 1
ATOM 4787 N N . VAL B 1 132 ? -43.612 -12.997 47.202 1.00 17.67 152 VAL B N 1
ATOM 4788 C CA . VAL B 1 132 ? -44.257 -14.180 47.773 1.00 20.14 152 VAL B CA 1
ATOM 4789 C C . VAL B 1 132 ? -45.358 -14.686 46.839 1.00 20.84 152 VAL B C 1
ATOM 4790 O O . VAL B 1 132 ? -45.765 -13.971 45.913 1.00 20.01 152 VAL B O 1
ATOM 4803 N N . SER B 1 133 ? -45.875 -15.900 47.107 1.00 19.82 153 SER B N 1
ATOM 4804 C CA . SER B 1 133 ? -46.741 -16.569 46.142 1.00 23.01 153 SER B CA 1
ATOM 4805 C C . SER B 1 133 ? -47.960 -15.733 45.811 1.00 19.14 153 SER B C 1
ATOM 4806 O O . SER B 1 133 ? -48.375 -15.673 44.659 1.00 19.31 153 SER B O 1
ATOM 4814 N N . SER B 1 134 ? -48.590 -15.143 46.814 1.00 22.05 154 SER B N 1
ATOM 4815 C CA . SER B 1 134 ? -49.799 -14.352 46.562 1.00 25.55 154 SER B CA 1
ATOM 4816 C C . SER B 1 134 ? -49.496 -13.094 45.733 1.00 25.01 154 SER B C 1
ATOM 4817 O O . SER B 1 134 ? -50.347 -12.641 44.965 1.00 20.94 154 SER B O 1
ATOM 4825 N N . ASP B 1 135 ? -48.317 -12.497 45.897 1.00 21.85 155 ASP B N 1
ATOM 4826 C CA . ASP B 1 135 ? -47.874 -11.415 45.005 1.00 22.95 155 ASP B CA 1
ATOM 4827 C C . ASP B 1 135 ? -47.825 -11.911 43.560 1.00 22.37 155 ASP B C 1
ATOM 4828 O O . ASP B 1 135 ? -48.466 -11.355 42.655 1.00 21.34 155 ASP B O 1
ATOM 4837 N N . PHE B 1 136 ? -47.028 -12.960 43.336 1.00 21.85 156 PHE B N 1
ATOM 4838 C CA . PHE B 1 136 ? -46.832 -13.542 42.008 1.00 21.61 156 PHE B CA 1
ATOM 4839 C C . PHE B 1 136 ? -48.169 -13.890 41.368 1.00 23.69 156 PHE B C 1
ATOM 4840 O O . PHE B 1 136 ? -48.424 -13.555 40.206 1.00 23.40 156 PHE B O 1
ATOM 4857 N N . GLU B 1 137 ? -49.045 -14.555 42.135 1.00 20.22 157 GLU B N 1
ATOM 4858 C CA . GLU B 1 137 ? -50.319 -15.023 41.601 1.00 22.22 157 GLU B CA 1
ATOM 4859 C C . GLU B 1 137 ? -51.249 -13.857 41.265 1.00 22.73 157 GLU B C 1
ATOM 4860 O O . GLU B 1 137 ? -52.125 -13.998 40.411 1.00 25.63 157 GLU B O 1
ATOM 4872 N N . ALA B 1 138 ? -51.088 -12.711 41.914 1.00 24.04 158 ALA B N 1
ATOM 4873 C CA . ALA B 1 138 ? -51.837 -11.519 41.552 1.00 26.29 158 ALA B CA 1
ATOM 4874 C C . ALA B 1 138 ? -51.119 -10.703 40.483 1.00 25.21 158 ALA B C 1
ATOM 4875 O O . ALA B 1 138 ? -51.581 -9.620 40.136 1.00 25.36 158 ALA B O 1
ATOM 4882 N N . ARG B 1 139 ? -49.994 -11.197 39.984 1.00 26.64 159 ARG B N 1
ATOM 4883 C CA . ARG B 1 139 ? -49.185 -10.521 38.964 1.00 27.72 159 ARG B CA 1
ATOM 4884 C C . ARG B 1 139 ? -48.678 -9.160 39.443 1.00 26.96 159 ARG B C 1
ATOM 4885 O O . ARG B 1 139 ? -48.762 -8.157 38.731 1.00 28.53 159 ARG B O 1
ATOM 4906 N N . HIS B 1 140 ? -48.151 -9.124 40.680 1.00 32.42 160 HIS B N 1
ATOM 4907 C CA . HIS B 1 140 ? -47.697 -7.881 41.310 1.00 31.94 160 HIS B CA 1
ATOM 4908 C C . HIS B 1 140 ? -46.394 -8.122 42.066 1.00 31.10 160 HIS B C 1
ATOM 4909 O O . HIS B 1 140 ? -46.368 -8.155 43.301 1.00 33.12 160 HIS B O 1
ATOM 4923 N N . VAL B 1 141 ? -45.308 -8.261 41.314 1.00 23.04 161 VAL B N 1
ATOM 4924 C CA . VAL B 1 141 ? -44.005 -8.518 41.913 1.00 21.84 161 VAL B CA 1
ATOM 4925 C C . VAL B 1 141 ? -43.532 -7.319 42.731 1.00 22.15 161 VAL B C 1
ATOM 4926 O O . VAL B 1 141 ? -43.974 -6.176 42.551 1.00 22.84 161 VAL B O 1
ATOM 4939 N N . LYS B 1 142 ? -42.594 -7.590 43.632 1.00 25.36 162 LYS B N 1
ATOM 4940 C CA . LYS B 1 142 ? -41.891 -6.556 44.371 1.00 27.10 162 LYS B CA 1
ATOM 4941 C C . LYS B 1 142 ? -40.546 -6.322 43.683 1.00 24.76 162 LYS B C 1
ATOM 4942 O O . LYS B 1 142 ? -39.711 -7.238 43.609 1.00 22.17 162 LYS B O 1
ATOM 4961 N N . LEU B 1 143 ? -40.359 -5.119 43.148 1.00 25.15 163 LEU B N 1
ATOM 4962 C CA . LEU B 1 143 ? -39.138 -4.758 42.440 1.00 23.84 163 LEU B CA 1
ATOM 4963 C C . LEU B 1 143 ? -38.088 -4.160 43.384 1.00 24.88 163 LEU B C 1
ATOM 4964 O O . LEU B 1 143 ? -38.384 -3.259 44.158 1.00 30.60 163 LEU B O 1
ATOM 4980 N N . ASN B 1 144 ? -36.886 -4.715 43.375 1.00 19.23 164 ASN B N 1
ATOM 4981 C CA . ASN B 1 144 ? -35.776 -4.223 44.183 1.00 17.61 164 ASN B CA 1
ATOM 4982 C C . ASN B 1 144 ? -34.848 -3.377 43.325 1.00 18.50 164 ASN B C 1
ATOM 4983 O O . ASN B 1 144 ? -34.752 -3.586 42.108 1.00 17.66 164 ASN B O 1
ATOM 4994 N N . VAL B 1 145 ? -34.176 -2.414 43.972 1.00 20.01 165 VAL B N 1
ATOM 4995 C CA . VAL B 1 145 ? -33.215 -1.516 43.337 1.00 20.66 165 VAL B CA 1
ATOM 4996 C C . VAL B 1 145 ? -31.993 -1.464 44.234 1.00 21.28 165 VAL B C 1
ATOM 4997 O O . VAL B 1 145 ? -32.116 -1.168 45.421 1.00 22.27 165 VAL B O 1
ATOM 5010 N N . GLU B 1 146 ? -30.829 -1.828 43.696 1.00 22.56 166 GLU B N 1
ATOM 5011 C CA . GLU B 1 146 ? -29.579 -1.769 44.437 1.00 22.70 166 GLU B CA 1
ATOM 5012 C C . GLU B 1 146 ? -28.531 -1.097 43.563 1.00 22.65 166 GLU B C 1
ATOM 5013 O O . GLU B 1 146 ? -28.456 -1.371 42.374 1.00 22.20 166 GLU B O 1
ATOM 5025 N N . GLU B 1 147 ? -27.708 -0.240 44.150 1.00 20.93 167 GLU B N 1
ATOM 5026 C CA . GLU B 1 147 ? -26.615 0.390 43.429 1.00 19.88 167 GLU B CA 1
ATOM 5027 C C . GLU B 1 147 ? -25.293 0.107 44.133 1.00 18.65 167 GLU B C 1
ATOM 5028 O O . GLU B 1 147 ? -25.210 0.161 45.373 1.00 18.03 167 GLU B O 1
ATOM 5040 N N . ARG B 1 148 ? -24.261 -0.206 43.331 1.00 17.26 168 ARG B N 1
ATOM 5041 C CA . ARG B 1 148 ? -22.897 -0.393 43.816 1.00 19.30 168 ARG B CA 1
ATOM 5042 C C . ARG B 1 148 ? -21.939 0.385 42.917 1.00 18.99 168 ARG B C 1
ATOM 5043 O O . ARG B 1 148 ? -22.150 0.462 41.702 1.00 16.76 168 ARG B O 1
ATOM 5064 N N . SER B 1 149 ? -20.819 0.824 43.500 1.00 18.45 169 SER B N 1
ATOM 5065 C CA . SER B 1 149 ? -19.784 1.523 42.770 1.00 19.02 169 SER B CA 1
ATOM 5066 C C . SER B 1 149 ? -18.444 0.798 42.852 1.00 17.86 169 SER B C 1
ATOM 5067 O O . SER B 1 149 ? -18.103 0.197 43.868 1.00 18.84 169 SER B O 1
ATOM 5075 N N . VAL B 1 150 ? -17.672 0.894 41.766 1.00 17.44 170 VAL B N 1
ATOM 5076 C CA . VAL B 1 150 ? -16.330 0.335 41.680 1.00 18.69 170 VAL B CA 1
ATOM 5077 C C . VAL B 1 150 ? -15.448 1.309 40.929 1.00 18.61 170 VAL B C 1
ATOM 5078 O O . VAL B 1 150 ? -15.925 2.194 40.213 1.00 17.73 170 VAL B O 1
ATOM 5091 N N . GLY B 1 151 ? -14.146 1.203 41.189 1.00 21.47 171 GLY B N 1
ATOM 5092 C CA . GLY B 1 151 ? -13.204 2.063 40.524 1.00 22.03 171 GLY B CA 1
ATOM 5093 C C . GLY B 1 151 ? -12.275 2.725 41.513 1.00 21.66 171 GLY B C 1
ATOM 5094 O O . GLY B 1 151 ? -12.368 2.514 42.716 1.00 21.58 171 GLY B O 1
ATOM 5098 N N . PRO B 1 152 ? -11.393 3.589 41.028 1.00 21.12 172 PRO B N 1
ATOM 5099 C CA . PRO B 1 152 ? -11.337 4.007 39.629 1.00 20.92 172 PRO B CA 1
ATOM 5100 C C . PRO B 1 152 ? -10.884 2.893 38.671 1.00 19.87 172 PRO B C 1
ATOM 5101 O O . PRO B 1 152 ? -9.958 2.159 38.997 1.00 20.57 172 PRO B O 1
ATOM 5112 N N . LEU B 1 153 ? -11.549 2.802 37.523 1.00 19.70 173 LEU B N 1
ATOM 5113 C CA . LEU B 1 153 ? -11.161 1.879 36.462 1.00 21.97 173 LEU B CA 1
ATOM 5114 C C . LEU B 1 153 ? -9.842 2.316 35.857 1.00 23.20 173 LEU B C 1
ATOM 5115 O O . LEU B 1 153 ? -9.548 3.501 35.792 1.00 23.32 173 LEU B O 1
ATOM 5131 N N . THR B 1 154 ? -9.038 1.343 35.418 1.00 24.53 174 THR B N 1
ATOM 5132 C CA . THR B 1 154 ? -7.696 1.616 34.917 1.00 25.69 174 THR B CA 1
ATOM 5133 C C . THR B 1 154 ? -7.351 0.942 33.588 1.00 24.08 174 THR B C 1
ATOM 5134 O O . THR B 1 154 ? -6.205 1.069 33.143 1.00 23.56 174 THR B O 1
ATOM 5145 N N . ARG B 1 155 ? -8.262 0.171 32.992 1.00 23.30 175 ARG B N 1
ATOM 5146 C CA . ARG B 1 155 ? -8.003 -0.487 31.710 1.00 26.57 175 ARG B CA 1
ATOM 5147 C C . ARG B 1 155 ? -8.883 0.171 30.643 1.00 26.19 175 ARG B C 1
ATOM 5148 O O . ARG B 1 155 ? -9.519 1.173 30.901 1.00 28.02 175 ARG B O 1
ATOM 5169 N N . LYS B 1 156 ? -8.906 -0.390 29.436 1.00 23.51 176 LYS B N 1
ATOM 5170 C CA . LYS B 1 156 ? -9.708 0.188 28.347 1.00 23.78 176 LYS B CA 1
ATOM 5171 C C . LYS B 1 156 ? -11.214 -0.056 28.499 1.00 22.91 176 LYS B C 1
ATOM 5172 O O . LYS B 1 156 ? -12.021 0.775 28.060 1.00 22.82 176 LYS B O 1
ATOM 5191 N N . GLY B 1 157 ? -11.629 -1.188 29.066 1.00 16.11 177 GLY B N 1
ATOM 5192 C CA . GLY B 1 157 ? -13.057 -1.487 29.122 1.00 14.27 177 GLY B CA 1
ATOM 5193 C C . GLY B 1 157 ? -13.304 -2.472 30.243 1.00 15.07 177 GLY B C 1
ATOM 5194 O O . GLY B 1 157 ? -12.382 -2.840 30.995 1.00 16.47 177 GLY B O 1
ATOM 5198 N N . PHE B 1 158 ? -14.569 -2.889 30.359 1.00 13.31 178 PHE B N 1
ATOM 5199 C CA . PHE B 1 158 ? -14.958 -3.796 31.436 1.00 13.21 178 PHE B CA 1
ATOM 5200 C C . PHE B 1 158 ? -16.219 -4.572 31.057 1.00 14.30 178 PHE B C 1
ATOM 5201 O O . PHE B 1 158 ? -16.942 -4.230 30.107 1.00 12.66 178 PHE B O 1
ATOM 5218 N N . TYR B 1 159 ? -16.459 -5.635 31.847 1.00 16.88 179 TYR B N 1
ATOM 5219 C CA . TYR B 1 159 ? -17.662 -6.448 31.846 1.00 15.07 179 TYR B CA 1
ATOM 5220 C C . TYR B 1 159 ? -18.231 -6.485 33.251 1.00 15.04 179 TYR B C 1
ATOM 5221 O O . TYR B 1 159 ? -17.484 -6.409 34.244 1.00 15.79 179 TYR B O 1
ATOM 5239 N N . LEU B 1 160 ? -19.545 -6.706 33.337 1.00 12.35 180 LEU B N 1
ATOM 5240 C CA . LEU B 1 160 ? -20.169 -7.191 34.564 1.00 12.43 180 LEU B CA 1
ATOM 5241 C C . LEU B 1 160 ? -20.503 -8.672 34.417 1.00 13.34 180 LEU B C 1
ATOM 5242 O O . LEU B 1 160 ? -20.725 -9.154 33.308 1.00 12.86 180 LEU B O 1
ATOM 5258 N N . ALA B 1 161 ? -20.594 -9.382 35.544 1.00 14.60 181 ALA B N 1
ATOM 5259 C CA . ALA B 1 161 ? -21.158 -10.723 35.498 1.00 14.79 181 ALA B CA 1
ATOM 5260 C C . ALA B 1 161 ? -22.014 -10.995 36.734 1.00 14.04 181 ALA B C 1
ATOM 5261 O O . ALA B 1 161 ? -21.835 -10.369 37.795 1.00 12.71 181 ALA B O 1
ATOM 5268 N N . PHE B 1 162 ? -22.959 -11.921 36.558 1.00 11.22 182 PHE B N 1
ATOM 5269 C CA . PHE B 1 162 ? -23.923 -12.365 37.571 1.00 11.14 182 PHE B CA 1
ATOM 5270 C C . PHE B 1 162 ? -23.831 -13.880 37.732 1.00 12.99 182 PHE B C 1
ATOM 5271 O O . PHE B 1 162 ? -23.865 -14.614 36.734 1.00 13.05 182 PHE B O 1
ATOM 5288 N N . GLN B 1 163 ? -23.681 -14.331 38.966 1.00 15.57 183 GLN B N 1
ATOM 5289 C CA . GLN B 1 163 ? -23.589 -15.743 39.296 1.00 15.68 183 GLN B CA 1
ATOM 5290 C C . GLN B 1 163 ? -24.816 -16.089 40.111 1.00 14.57 183 GLN B C 1
ATOM 5291 O O . GLN B 1 163 ? -25.080 -15.449 41.154 1.00 13.99 183 GLN B O 1
ATOM 5305 N N . ASP B 1 164 ? -25.557 -17.086 39.621 1.00 14.35 184 ASP B N 1
ATOM 5306 C CA . ASP B 1 164 ? -26.689 -17.667 40.312 1.00 13.54 184 ASP B CA 1
ATOM 5307 C C . ASP B 1 164 ? -26.281 -18.987 40.947 1.00 14.96 184 ASP B C 1
ATOM 5308 O O . ASP B 1 164 ? -25.583 -19.796 40.320 1.00 16.44 184 ASP B O 1
ATOM 5317 N N . ILE B 1 165 ? -26.691 -19.178 42.205 1.00 17.98 185 ILE B N 1
ATOM 5318 C CA . ILE B 1 165 ? -26.395 -20.372 42.998 1.00 19.85 185 ILE B CA 1
ATOM 5319 C C . ILE B 1 165 ? -27.653 -21.161 43.326 1.00 17.57 185 ILE B C 1
ATOM 5320 O O . ILE B 1 165 ? -27.612 -22.058 44.157 1.00 16.59 185 ILE B O 1
ATOM 5336 N N . GLY B 1 166 ? -28.754 -20.854 42.680 1.00 13.05 186 GLY B N 1
ATOM 5337 C CA . GLY B 1 166 ? -29.995 -21.571 42.867 1.00 16.77 186 GLY B CA 1
ATOM 5338 C C . GLY B 1 166 ? -31.131 -20.700 43.344 1.00 16.40 186 GLY B C 1
ATOM 5339 O O . GLY B 1 166 ? -31.984 -21.177 44.083 1.00 14.26 186 GLY B O 1
ATOM 5343 N N . ALA B 1 167 ? -31.179 -19.434 42.909 1.00 18.74 187 ALA B N 1
ATOM 5344 C CA . ALA B 1 167 ? -32.248 -18.499 43.265 1.00 17.21 187 ALA B CA 1
ATOM 5345 C C . ALA B 1 167 ? -33.225 -18.402 42.108 1.00 13.81 187 ALA B C 1
ATOM 5346 O O . ALA B 1 167 ? -33.022 -18.973 41.036 1.00 14.31 187 ALA B O 1
ATOM 5353 N N . CYS B 1 168 ? -34.314 -17.701 42.344 1.00 14.15 188 CYS B N 1
ATOM 5354 C CA . CYS B 1 168 ? -35.342 -17.497 41.315 1.00 15.08 188 CYS B CA 1
ATOM 5355 C C . CYS B 1 168 ? -35.386 -15.992 41.080 1.00 14.35 188 CYS B C 1
ATOM 5356 O O . CYS B 1 168 ? -36.120 -15.265 41.758 1.00 15.11 188 CYS B O 1
ATOM 5363 N N . VAL B 1 169 ? -34.591 -15.537 40.120 1.00 17.13 189 VAL B N 1
ATOM 5364 C CA . VAL B 1 169 ? -34.251 -14.130 39.948 1.00 16.22 189 VAL B CA 1
ATOM 5365 C C . VAL B 1 169 ? -34.631 -13.692 38.549 1.00 14.43 189 VAL B C 1
ATOM 5366 O O . VAL B 1 169 ? -34.303 -14.369 37.561 1.00 13.47 189 VAL B O 1
ATOM 5379 N N . ALA B 1 170 ? -35.212 -12.498 38.465 1.00 14.59 190 ALA B N 1
ATOM 5380 C CA . ALA B 1 170 ? -35.426 -11.821 37.192 1.00 13.53 190 ALA B CA 1
ATOM 5381 C C . ALA B 1 170 ? -34.707 -10.464 37.220 1.00 15.20 190 ALA B C 1
ATOM 5382 O O . ALA B 1 170 ? -35.005 -9.614 38.061 1.00 14.03 190 ALA B O 1
ATOM 5389 N N . LEU B 1 171 ? -33.724 -10.293 36.336 1.00 19.28 191 LEU B N 1
ATOM 5390 C CA . LEU B 1 171 ? -32.995 -9.032 36.174 1.00 19.81 191 LEU B CA 1
ATOM 5391 C C . LEU B 1 171 ? -33.712 -8.179 35.136 1.00 17.23 191 LEU B C 1
ATOM 5392 O O . LEU B 1 171 ? -33.661 -8.503 33.951 1.00 15.10 191 LEU B O 1
ATOM 5408 N N . LEU B 1 172 ? -34.329 -7.088 35.572 1.00 19.34 192 LEU B N 1
ATOM 5409 C CA . LEU B 1 172 ? -35.132 -6.238 34.710 1.00 20.98 192 LEU B CA 1
ATOM 5410 C C . LEU B 1 172 ? -34.412 -4.982 34.228 1.00 21.11 192 LEU B C 1
ATOM 5411 O O . LEU B 1 172 ? -34.776 -4.443 33.184 1.00 22.34 192 LEU B O 1
ATOM 5427 N N . SER B 1 173 ? -33.416 -4.500 34.957 1.00 17.94 193 SER B N 1
ATOM 5428 C CA . SER B 1 173 ? -32.687 -3.315 34.536 1.00 16.45 193 SER B CA 1
ATOM 5429 C C . SER B 1 173 ? -31.260 -3.476 35.020 1.00 14.60 193 SER B C 1
ATOM 5430 O O . SER B 1 173 ? -31.036 -3.848 36.175 1.00 13.21 193 SER B O 1
ATOM 5438 N N . VAL B 1 174 ? -30.306 -3.173 34.155 1.00 16.34 194 VAL B N 1
ATOM 5439 C CA . VAL B 1 174 ? -28.900 -3.111 34.530 1.00 16.39 194 VAL B CA 1
ATOM 5440 C C . VAL B 1 174 ? -28.370 -1.829 33.892 1.00 15.09 194 VAL B C 1
ATOM 5441 O O . VAL B 1 174 ? -28.298 -1.736 32.662 1.00 14.74 194 VAL B O 1
ATOM 5454 N N . ARG B 1 175 ? -28.035 -0.829 34.707 1.00 14.39 195 ARG B N 1
ATOM 5455 C CA . ARG B 1 175 ? -27.577 0.472 34.196 1.00 16.69 195 ARG B CA 1
ATOM 5456 C C . ARG B 1 175 ? -26.204 0.790 34.770 1.00 18.03 195 ARG B C 1
ATOM 5457 O O . ARG B 1 175 ? -26.018 0.733 35.989 1.00 21.42 195 ARG B O 1
ATOM 5478 N N . VAL B 1 176 ? -25.232 1.091 33.901 1.00 12.69 196 VAL B N 1
ATOM 5479 C CA . VAL B 1 176 ? -23.919 1.512 34.348 1.00 13.05 196 VAL B CA 1
ATOM 5480 C C . VAL B 1 176 ? -23.682 2.925 33.850 1.00 14.18 196 VAL B C 1
ATOM 5481 O O . VAL B 1 176 ? -23.882 3.219 32.659 1.00 14.25 196 VAL B O 1
ATOM 5494 N N . TYR B 1 177 ? -23.254 3.794 34.751 1.00 18.11 197 TYR B N 1
ATOM 5495 C CA . TYR B 1 177 ? -23.025 5.176 34.357 1.00 18.65 197 TYR B CA 1
ATOM 5496 C C . TYR B 1 177 ? -21.850 5.729 35.144 1.00 18.12 197 TYR B C 1
ATOM 5497 O O . TYR B 1 177 ? -21.401 5.138 36.121 1.00 16.36 197 TYR B O 1
ATOM 5515 N N . TYR B 1 178 ? -21.338 6.869 34.693 1.00 18.86 198 TYR B N 1
ATOM 5516 C CA . TYR B 1 178 ? -20.414 7.662 35.487 1.00 20.75 198 TYR B CA 1
ATOM 5517 C C . TYR B 1 178 ? -20.888 9.116 35.531 1.00 24.26 198 TYR B C 1
ATOM 5518 O O . TYR B 1 178 ? -21.789 9.540 34.794 1.00 24.83 198 TYR B O 1
ATOM 5536 N N . LYS B 1 179 ? -20.272 9.871 36.430 1.00 23.09 199 LYS B N 1
ATOM 5537 C CA . LYS B 1 179 ? -20.597 11.270 36.667 1.00 27.04 199 LYS B CA 1
ATOM 5538 C C . LYS B 1 179 ? -19.478 12.120 36.078 1.00 28.34 199 LYS B C 1
ATOM 5539 O O . LYS B 1 179 ? -18.313 12.022 36.499 1.00 28.70 199 LYS B O 1
ATOM 5558 N N . LYS B 1 180 ? -19.839 12.960 35.125 1.00 25.78 200 LYS B N 1
ATOM 5559 C CA . LYS B 1 180 ? -18.876 13.835 34.492 1.00 32.30 200 LYS B CA 1
ATOM 5560 C C . LYS B 1 180 ? -18.406 14.883 35.501 1.00 32.36 200 LYS B C 1
ATOM 5561 O O . LYS B 1 180 ? -19.102 15.216 36.469 1.00 28.41 200 LYS B O 1
ATOM 5580 N N . ALA B 1 181 ? -17.190 15.372 35.290 1.00 37.13 201 ALA B N 1
ATOM 5581 C CA . ALA B 1 181 ? -16.602 16.349 36.190 1.00 39.44 201 ALA B CA 1
ATOM 5582 C C . ALA B 1 181 ? -17.513 17.562 36.351 1.00 42.36 201 ALA B C 1
ATOM 5583 O O . ALA B 1 181 ? -18.023 18.108 35.373 1.00 40.64 201 ALA B O 1
ATOM 5590 N N . HIS B 1 182 ? -17.683 18.008 37.598 1.00 40.39 202 HIS B N 1
ATOM 5591 C CA . HIS B 1 182 ? -18.581 19.128 37.886 1.00 44.15 202 HIS B CA 1
ATOM 5592 C C . HIS B 1 182 ? -18.010 20.483 37.435 1.00 52.61 202 HIS B C 1
ATOM 5593 O O . HIS B 1 182 ? -16.836 20.791 37.656 1.00 55.63 202 HIS B O 1
ATOM 5607 N N . HIS B 1 183 ? -18.875 21.307 36.828 1.00 61.98 203 HIS B N 1
ATOM 5608 C CA . HIS B 1 183 ? -18.516 22.644 36.341 1.00 65.85 203 HIS B CA 1
ATOM 5609 C C . HIS B 1 183 ? -18.779 23.663 37.440 1.00 67.52 203 HIS B C 1
ATOM 5610 O O . HIS B 1 183 ? -19.922 24.082 37.655 1.00 68.10 203 HIS B O 1
ATOM 5624 N N . HIS B 1 184 ? -17.713 24.092 38.109 1.00 64.31 204 HIS B N 1
ATOM 5625 C CA . HIS B 1 184 ? -17.811 25.026 39.225 1.00 65.41 204 HIS B CA 1
ATOM 5626 C C . HIS B 1 184 ? -18.268 26.409 38.747 1.00 77.09 204 HIS B C 1
ATOM 5627 O O . HIS B 1 184 ? -18.001 27.425 39.388 1.00 86.24 204 HIS B O 1
ATOM 5641 N N . TRP C 2 2 ? -12.730 -35.022 8.061 1.00 36.80 2 TRP C N 1
ATOM 5642 C CA . TRP C 2 2 ? -11.581 -34.351 7.444 1.00 36.48 2 TRP C CA 1
ATOM 5643 C C . TRP C 2 2 ? -11.083 -33.160 8.278 1.00 32.97 2 TRP C C 1
ATOM 5644 O O . TRP C 2 2 ? -11.874 -32.405 8.805 1.00 32.54 2 TRP C O 1
ATOM 5664 N N . LEU C 2 3 ? -9.766 -33.007 8.386 1.00 31.78 3 LEU C N 1
ATOM 5665 C CA . LEU C 2 3 ? -9.139 -31.909 9.117 1.00 29.33 3 LEU C CA 1
ATOM 5666 C C . LEU C 2 3 ? -8.630 -30.850 8.154 1.00 24.81 3 LEU C C 1
ATOM 5667 O O . LEU C 2 3 ? -8.041 -31.174 7.111 1.00 22.83 3 LEU C O 1
ATOM 5683 N N . ALA C 2 4 ? -8.860 -29.580 8.499 1.00 21.35 4 ALA C N 1
ATOM 5684 C CA . ALA C 2 4 ? -8.325 -28.502 7.668 1.00 21.47 4 ALA C CA 1
ATOM 5685 C C . ALA C 2 4 ? -6.819 -28.364 7.819 1.00 19.61 4 ALA C C 1
ATOM 5686 O O . ALA C 2 4 ? -6.162 -27.972 6.860 1.00 19.89 4 ALA C O 1
ATOM 5693 N N . TYR C 2 5 ? -6.259 -28.735 8.982 1.00 19.94 5 TYR C N 1
ATOM 5694 C CA . TYR C 2 5 ? -4.854 -28.516 9.313 1.00 20.52 5 TYR C CA 1
ATOM 5695 C C . TYR C 2 5 ? -4.297 -29.788 9.943 1.00 22.06 5 TYR C C 1
ATOM 5696 O O . TYR C 2 5 ? -4.948 -30.362 10.821 1.00 22.69 5 TYR C O 1
ATOM 5714 N N . PRO C 2 6 ? -3.098 -30.235 9.550 1.00 23.20 6 PRO C N 1
ATOM 5715 C CA . PRO C 2 6 ? -2.561 -31.502 10.086 1.00 26.09 6 PRO C CA 1
ATOM 5716 C C . PRO C 2 6 ? -2.424 -31.498 11.608 1.00 29.22 6 PRO C C 1
ATOM 5717 O O . PRO C 2 6 ? -2.045 -30.491 12.219 1.00 27.71 6 PRO C O 1
ATOM 5728 N N . ASP C 2 7 ? -2.715 -32.653 12.210 1.00 31.61 7 ASP C N 1
ATOM 5729 C CA . ASP C 2 7 ? -2.438 -32.889 13.628 1.00 36.45 7 ASP C CA 1
ATOM 5730 C C . ASP C 2 7 ? -3.041 -31.798 14.502 1.00 35.65 7 ASP C C 1
ATOM 5731 O O . ASP C 2 7 ? -2.430 -31.350 15.467 1.00 38.00 7 ASP C O 1
ATOM 5740 N N . SER C 2 8 ? -4.205 -31.307 14.114 1.00 29.87 8 SER C N 1
ATOM 5741 C CA . SER C 2 8 ? -4.888 -30.296 14.900 1.00 28.99 8 SER C CA 1
ATOM 5742 C C . SER C 2 8 ? -6.045 -30.958 15.630 1.00 31.91 8 SER C C 1
ATOM 5743 O O . SER C 2 8 ? -6.693 -31.874 15.109 1.00 31.48 8 SER C O 1
ATOM 5751 N N . VAL C 2 9 ? -6.309 -30.457 16.832 1.00 31.33 9 VAL C N 1
ATOM 5752 C CA . VAL C 2 9 ? -7.382 -30.957 17.683 1.00 36.21 9 VAL C CA 1
ATOM 5753 C C . VAL C 2 9 ? -8.117 -29.770 18.292 1.00 36.91 9 VAL C C 1
ATOM 5754 O O . VAL C 2 9 ? -7.560 -28.675 18.443 1.00 31.29 9 VAL C O 1
ATOM 5767 N N . PRO C 2 10 ? -9.386 -29.961 18.650 1.00 36.86 10 PRO C N 1
ATOM 5768 C CA . PRO C 2 10 ? -10.135 -28.847 19.227 1.00 35.91 10 PRO C CA 1
ATOM 5769 C C . PRO C 2 10 ? -9.439 -28.338 20.473 1.00 38.95 10 PRO C C 1
ATOM 5770 O O . PRO C 2 10 ? -8.856 -29.108 21.240 1.00 38.71 10 PRO C O 1
ATOM 5781 N N . TYR C 2 11 ? -9.502 -27.030 20.671 1.00 35.58 11 TYR C N 1
ATOM 5782 C CA . TYR C 2 11 ? -8.902 -26.392 21.831 1.00 40.70 11 TYR C CA 1
ATOM 5783 C C . TYR C 2 11 ? -9.994 -25.740 22.650 1.00 46.76 11 TYR C C 1
ATOM 5784 O O . TYR C 2 11 ? -10.639 -24.801 22.176 1.00 45.81 11 TYR C O 1
ATOM 5802 N N . SER C 2 12 ? -10.154 -26.174 23.889 1.00 66.11 12 SER C N 1
ATOM 5803 C CA . SER C 2 12 ? -11.166 -25.564 24.752 1.00 70.83 12 SER C CA 1
ATOM 5804 C C . SER C 2 12 ? -10.891 -25.828 26.241 1.00 75.19 12 SER C C 1
ATOM 5805 O O . SER C 2 12 ? -9.955 -25.269 26.820 1.00 77.15 12 SER C O 1
ATOM 5824 N N . TRP D 2 2 ? -39.918 -23.619 36.515 1.00 31.11 2 TRP D N 1
ATOM 5825 C CA . TRP D 2 2 ? -40.465 -22.550 37.364 1.00 26.86 2 TRP D CA 1
ATOM 5826 C C . TRP D 2 2 ? -40.210 -21.162 36.750 1.00 25.24 2 TRP D C 1
ATOM 5827 O O . TRP D 2 2 ? -39.160 -20.936 36.187 1.00 24.87 2 TRP D O 1
ATOM 5848 N N . LEU D 2 3 ? -41.159 -20.237 36.842 1.00 28.96 3 LEU D N 1
ATOM 5849 C CA . LEU D 2 3 ? -40.990 -18.912 36.253 1.00 25.55 3 LEU D CA 1
ATOM 5850 C C . LEU D 2 3 ? -40.538 -17.918 37.304 1.00 21.02 3 LEU D C 1
ATOM 5851 O O . LEU D 2 3 ? -41.117 -17.862 38.388 1.00 21.10 3 LEU D O 1
ATOM 5867 N N . ALA D 2 4 ? -39.505 -17.123 36.971 1.00 20.21 4 ALA D N 1
ATOM 5868 C CA . ALA D 2 4 ? -39.071 -16.035 37.850 1.00 19.22 4 ALA D CA 1
ATOM 5869 C C . ALA D 2 4 ? -39.990 -14.818 37.793 1.00 19.75 4 ALA D C 1
ATOM 5870 O O . ALA D 2 4 ? -39.985 -14.020 38.732 1.00 19.83 4 ALA D O 1
ATOM 5877 N N . TYR D 2 5 ? -40.744 -14.639 36.708 1.00 19.84 5 TYR D N 1
ATOM 5878 C CA . TYR D 2 5 ? -41.541 -13.438 36.499 1.00 19.33 5 TYR D CA 1
ATOM 5879 C C . TYR D 2 5 ? -42.885 -13.839 35.910 1.00 17.23 5 TYR D C 1
ATOM 5880 O O . TYR D 2 5 ? -42.930 -14.649 34.982 1.00 18.54 5 TYR D O 1
ATOM 5898 N N . PRO D 2 6 ? -43.984 -13.297 36.400 1.00 17.23 6 PRO D N 1
ATOM 5899 C CA . PRO D 2 6 ? -45.279 -13.767 35.909 1.00 20.93 6 PRO D CA 1
ATOM 5900 C C . PRO D 2 6 ? -45.400 -13.651 34.397 1.00 22.40 6 PRO D C 1
ATOM 5901 O O . PRO D 2 6 ? -44.927 -12.689 33.782 1.00 22.40 6 PRO D O 1
ATOM 5912 N N . ASP D 2 7 ? -46.081 -14.634 33.802 1.00 24.58 7 ASP D N 1
ATOM 5913 C CA . ASP D 2 7 ? -46.472 -14.554 32.389 1.00 27.49 7 ASP D CA 1
ATOM 5914 C C . ASP D 2 7 ? -45.286 -14.275 31.475 1.00 26.77 7 ASP D C 1
ATOM 5915 O O . ASP D 2 7 ? -45.395 -13.535 30.499 1.00 28.67 7 ASP D O 1
ATOM 5924 N N . SER D 2 8 ? -44.135 -14.836 31.797 1.00 25.18 8 SER D N 1
ATOM 5925 C CA . SER D 2 8 ? -42.942 -14.597 30.997 1.00 25.85 8 SER D CA 1
ATOM 5926 C C . SER D 2 8 ? -42.647 -15.808 30.127 1.00 25.47 8 SER D C 1
ATOM 5927 O O . SER D 2 8 ? -42.965 -16.948 30.480 1.00 25.80 8 SER D O 1
ATOM 5935 N N . VAL D 2 9 ? -42.108 -15.532 28.945 1.00 22.83 9 VAL D N 1
ATOM 5936 C CA . VAL D 2 9 ? -41.820 -16.561 27.944 1.00 27.71 9 VAL D CA 1
ATOM 5937 C C . VAL D 2 9 ? -40.461 -16.273 27.315 1.00 27.60 9 VAL D C 1
ATOM 5938 O O . VAL D 2 9 ? -39.987 -15.130 27.320 1.00 24.66 9 VAL D O 1
ATOM 5951 N N . PRO D 2 10 ? -39.828 -17.288 26.734 1.00 33.86 10 PRO D N 1
ATOM 5952 C CA . PRO D 2 10 ? -38.528 -17.059 26.088 1.00 36.74 10 PRO D CA 1
ATOM 5953 C C . PRO D 2 10 ? -38.609 -15.990 25.024 1.00 38.96 10 PRO D C 1
ATOM 5954 O O . PRO D 2 10 ? -39.636 -15.819 24.371 1.00 38.25 10 PRO D O 1
ATOM 5965 N N . TYR D 2 11 ? -37.511 -15.238 24.904 1.00 42.59 11 TYR D N 1
ATOM 5966 C CA . TYR D 2 11 ? -37.402 -14.141 23.950 1.00 47.03 11 TYR D CA 1
ATOM 5967 C C . TYR D 2 11 ? -37.664 -14.634 22.536 1.00 57.05 11 TYR D C 1
ATOM 5968 O O . TYR D 2 11 ? -36.979 -15.542 22.049 1.00 61.30 11 TYR D O 1
ATOM 5986 N N . SER D 2 12 ? -38.657 -14.018 21.886 1.00 69.13 12 SER D N 1
ATOM 5987 C CA . SER D 2 12 ? -39.054 -14.325 20.516 1.00 73.11 12 SER D CA 1
ATOM 5988 C C . SER D 2 12 ? -38.061 -13.778 19.481 1.00 77.14 12 SER D C 1
ATOM 5989 O O . SER D 2 12 ? -37.114 -14.462 19.073 1.00 78.58 12 SER D O 1
#

GO terms:
  GO:0005003 ephrin receptor activity (F, IDA)
  GO:0070160 tight junction (C, IDA)
  GO:0005886 plasma membrane (C, IDA)
  GO:0030335 positive regulation of cell migration (P, IDA)
  GO:1903348 positive regulation of bicellular tight 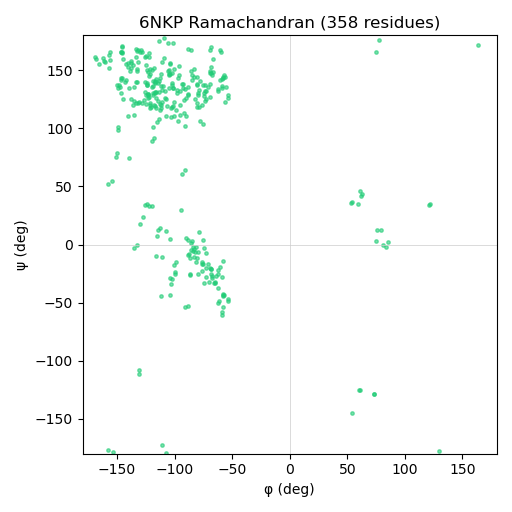junction assembly (P, IMP)
  GO:0072659 protein localization to plasma membrane (P, IMP)
  GO:0005515 protein binding (F, IPI)
  GO:0019838 growth factor binding (F, IPI)
  GO:0005925 focal adhesion (C, IDA)
  GO:0030027 lamellipodium (C, IDA)
  GO:0031256 leading edge membrane (C, IDA)
  GO:0033629 negative regulation of cell adhesion mediated by integrin (P, IDA)
  GO:0048013 ephrin receptor signaling pathway (P, IDA)
  GO:0005886 plasma membrane (C, EXP)
  GO:0010591 regulation of lamellipodium assembly (P, IMP)
  GO:0016477 cell migration (P, IMP)
  GO:0030216 keratinocyte differentiation (P, IMP)
  GO:1903078 positive regulation of protein localization to plasma membrane (P, IMP)
  GO:0046058 cAMP metabolic process (P, IMP)
  GO:0060326 cell chemotaxis (P, IMP)

InterPro domains:
  IPR000719 Protein kinase domain [PS50011] (613-875)
  IPR001090 Ephrin, ligand binding domain [PF01404] (30-201)
  IPR001090 Ephrin, ligand binding domain [PS51550] (28-206)
  IPR001090 Ephrin, ligand binding domain [SM00615] (28-201)
  IPR001245 Serine-threonine/tyrosine-protein kinase, catalytic domain [PF07714] (614-871)
  IPR001245 Serine-threonine/tyrosine-protein kinase, catalytic domain [PR00109] (692-705)
  IPR001245 Serine-threonine/tyrosine-protein kinase, catalytic domain [PR00109] (729-747)
  IPR001245 Serine-threonine/tyrosine-protein kinase, catalytic domain [PR00109] (779-789)
  IPR001245 Serine-threonine/tyrosine-protein kinase, catalytic domain [PR00109] (798-820)
  IPR001245 Serine-threonine/tyrosine-protein kinase, catalytic domain [PR00109] (842-864)
  IPR001426 Tyrosine-protein kinase, receptor class V, conserved site [PS00790] (182-202)
  IPR001426 Tyrosine-protein kinase, receptor class V, conserved site [PS00791] (247-267)
  IPR001660 Sterile alpha motif domain [PF00536] (904-966)
  IPR001660 Sterile alpha motif domain [PS50105] (904-968)
  IPR001660 Sterile alpha motif domain [SM00454] (901-968)
  IPR003961 Fibronectin type III [PF00041] (331-420)
  IPR003961 Fibronectin type III [PF00041] (439-524)
  IPR003961 Fibronectin type III [PS50853] (328-432)
  IPR003961 Fibronectin type III [PS50853] (438-529)
  IPR003961 Fibronectin type III [SM00060] (329-419)

CATH classification: 2.60.120.260

Solvent-accessible surface area: 18052 Å² total; per-residue (Å²): 183,46,75,54,75,30,9,42,4,59,81,30,35,7,55,5,8,8,17,24,88,46,156,69,153,16,10,66,26,15,36,9,109,123,93,151,145,68,47,39,0,9,8,5,16,40,1,89,72,50,155,32,68,5,10,0,8,0,6,7,8,61,47,37,109,0,125,108,0,32,0,27,2,67,0,0,0,13,16,19,132,14,4,102,77,2,102,99,46,15,80,54,37,0,17,0,32,43,9,55,9,58,98,3,73,7,55,37,32,44,81,187,97,24,77,96,38,53,51,0,51,23,122,83,57,1,56,36,77,30,27,132,49,155,125,43,83,84,7,86,40,80,57,42,14,27,110,8,95,118,113,1,1,7,0,0,0,23,0,59,1,0,0,0,0,1,24,14,0,52,0,11,24,130,169,165,55,56,46,71,29,8,40,7,62,82,30,38,8,69,14,8,9,18,22,87,43,156,55,155,6,3,67,35,17,12,11,101,126,96,146,149,66,55,47,0,10,8,5,11,42,3,91,76,21,154,39,63,4,11,0,8,0,5,8,8,56,47,40,123,0,110,130,0,34,0,28,2,68,0,0,0,19,28,4,117,26,6,113,31,15,74,104,44,5,93,57,39,0,19,0,30,34,5,45,4,63,95,3,62,8,52,36,29,53,77,172,82,22,80,104,35,48,49,0,51,21,116,92,43,0,55,36,77,26,28,130,57,163,131,39,69,93,5,78,31,75,64,54,20,36,72,6,101,103,112,2,0,6,0,0,0,25,0,60,0,0,0,0,0,2,22,13,0,50,0,10,19,120,114,85,138,170,210,158,78,5,23,9,50,4,78,90,66,156,159,73,3,29,8,46,6,68,96,83,119

Sequence (376 aa):
PGEVVLLDFAAAGGELGWLTHPYGKGWDLMQNIMNDMPIYMYSVCNVMSGDQDNWLRTNWVYRGEAERIFIELKFTVRDCNSFPGGASSCKETFNLYYAESDLDYGTNFQKRLFTKIDTIAPDEITVSSDFEARHHVKLNVEERSVGPLTRKGFYLAFQDIGACVALLSVRVYYKKPGEVVLLDFAAAGGELGWLTHPYGKGWDDLMQNIMNDMPIYMYSVCNVMSGDQDNWLRTNWVYRGEAERRIFIELKFTVRDCNSFPGGASSCKETFNLYYAESDLDYGTNFQKRLFTKIDTIAPDEIITVSSDFEARHVKLNVEERSVGPLTRKGFYLAFQDIGACVALLSVRVYYKKAHHHWLAYPDSVPYSWLAYPDSVPYS

Radius of gyration: 23.45 Å; Cα contacts (8 Å, |Δi|>4): 954; chains: 4; bounding box: 60×63×58 Å